Protein AF-A0A2V5MGN2-F1 (afdb_monomer)

Solvent-accessible surface area (backbone atoms only — not comparable to full-atom values): 31873 Å² total; per-residue (Å²): 98,74,68,61,50,48,48,48,50,61,61,43,50,49,44,33,51,53,59,45,50,53,49,52,52,54,45,50,56,48,68,74,45,93,63,54,73,66,61,38,50,53,52,43,50,52,53,53,49,54,52,62,74,62,68,52,66,80,70,45,74,79,79,45,68,85,44,75,68,50,73,69,54,49,58,46,58,75,66,60,55,86,55,77,48,32,61,52,48,42,50,49,52,50,37,51,64,34,68,89,65,50,81,82,78,91,74,68,99,58,75,79,65,79,79,55,71,71,49,73,68,50,50,53,49,29,48,51,54,46,50,56,52,51,52,52,24,52,76,70,74,58,62,56,92,79,49,47,75,47,77,55,96,93,37,84,45,76,31,30,64,55,47,55,48,50,34,50,37,47,43,52,48,50,26,51,65,70,31,78,93,59,89,49,72,46,82,70,87,70,92,39,76,88,45,60,50,20,53,44,82,50,84,76,34,30,33,53,44,94,58,69,49,93,67,86,50,70,69,59,50,51,53,45,51,52,51,50,43,58,51,31,34,54,47,62,33,51,81,76,52,85,82,58,54,64,68,58,50,40,51,46,41,45,36,49,70,63,48,62,51,61,84,86,60,63,30,36,71,65,45,80,68,33,65,63,60,18,47,51,54,9,42,39,36,24,45,52,19,47,52,26,47,52,46,26,53,52,27,49,54,51,26,54,48,22,55,76,69,70,35,62,70,56,23,53,53,26,48,55,50,24,53,54,31,41,52,49,18,54,41,32,24,53,52,8,26,70,49,22,58,76,36,64,65,18,50,54,56,38,31,42,54,29,45,74,72,70,37,46,68,54,27,40,49,51,39,55,52,25,30,72,70,43,80,84,45,64,68,39,56,52,49,41,55,51,45,50,50,67,74,71,51,83,96,68,75,83,78,72,78,69,78,74,78,76,78,78,76,71,87,55,59,92,48,64,72,64,57,55,48,50,54,52,39,52,52,27,52,50,50,31,68,76,37,77,82,42,62,68,40,48,51,54,35,30,52,47,26,47,76,72,75,36,50,69,61,23,46,56,53,35,51,50,47,71,68,39,92,80,54,49,64,66,53,27,51,52,39,22,53,54,25,53,78,68,70,35,56,74,54,24,39,52,27,34,48,55,41,27,71,76,37,74,83,42,28,65,46,24,39,52,34,12,29,50,27,20,68,69,69,35,48,71,61,12,51,53,29,35,50,52,12,42,54,42,26,51,58,44,35,77,75,34,83,83,50,67,54,53,64,68,44,61,79,65,44,71,46,38,56,80,40,56,84,36,71,69,43,48,55,54,58,62,77,71,113

Structure (mmCIF, N/CA/C/O backbone):
data_AF-A0A2V5MGN2-F1
#
_entry.id   AF-A0A2V5MGN2-F1
#
loop_
_atom_site.group_PDB
_atom_site.id
_atom_site.type_symbol
_atom_site.label_atom_id
_atom_site.label_alt_id
_atom_site.label_comp_id
_atom_site.label_asym_id
_atom_site.label_entity_id
_atom_site.label_seq_id
_atom_site.pdbx_PDB_ins_code
_atom_site.Cartn_x
_atom_site.Cartn_y
_atom_site.Cartn_z
_atom_site.occupancy
_atom_site.B_iso_or_equiv
_atom_site.auth_seq_id
_atom_site.auth_comp_id
_atom_site.auth_asym_id
_atom_site.auth_atom_id
_atom_site.pdbx_PDB_model_num
ATOM 1 N N . ARG A 1 1 ? 24.239 -34.736 -33.722 1.00 51.47 1 ARG A N 1
ATOM 2 C CA . ARG A 1 1 ? 23.356 -34.178 -32.663 1.00 51.47 1 ARG A CA 1
ATOM 3 C C . ARG A 1 1 ? 24.060 -34.091 -31.302 1.00 51.47 1 ARG A C 1
ATOM 5 O O . ARG A 1 1 ? 24.385 -32.979 -30.931 1.00 51.47 1 ARG A O 1
ATOM 12 N N . LYS A 1 2 ? 24.409 -35.192 -30.604 1.00 55.47 2 LYS A N 1
ATOM 13 C CA . LYS A 1 2 ? 25.103 -35.124 -29.286 1.00 55.47 2 LYS A CA 1
ATOM 14 C C . LYS A 1 2 ? 26.450 -34.369 -29.292 1.00 55.47 2 LYS A C 1
ATOM 16 O O . LYS A 1 2 ? 26.648 -33.522 -28.436 1.00 55.47 2 LYS A O 1
ATOM 21 N N . ARG A 1 3 ? 27.329 -34.616 -30.275 1.00 58.00 3 ARG A N 1
ATOM 22 C CA . ARG A 1 3 ? 28.635 -33.922 -30.386 1.00 58.00 3 ARG A CA 1
ATOM 23 C C . ARG A 1 3 ? 28.496 -32.413 -30.638 1.00 58.00 3 ARG A C 1
ATOM 25 O O . ARG A 1 3 ? 29.117 -31.623 -29.949 1.00 58.00 3 ARG A O 1
ATOM 32 N N . LEU A 1 4 ? 27.591 -32.027 -31.543 1.00 59.25 4 LEU A N 1
ATOM 33 C CA . LEU A 1 4 ? 27.282 -30.620 -31.829 1.00 59.25 4 LEU A CA 1
ATOM 34 C C . LEU A 1 4 ? 26.713 -29.894 -30.596 1.00 59.25 4 LEU A C 1
ATOM 36 O O . LEU A 1 4 ? 27.075 -28.756 -30.333 1.00 59.25 4 LEU A O 1
ATOM 40 N N . ALA A 1 5 ? 25.859 -30.560 -29.814 1.00 57.38 5 ALA A N 1
ATOM 41 C CA . ALA A 1 5 ? 25.330 -30.000 -28.573 1.00 57.38 5 ALA A CA 1
ATOM 42 C C . ALA A 1 5 ? 26.416 -29.814 -27.498 1.00 57.38 5 ALA A C 1
ATOM 44 O O . ALA A 1 5 ? 26.368 -28.845 -26.748 1.00 57.38 5 ALA A O 1
ATOM 45 N N . GLU A 1 6 ? 27.389 -30.721 -27.410 1.00 65.19 6 GLU A N 1
ATOM 46 C CA . GLU A 1 6 ? 28.505 -30.589 -26.471 1.00 65.19 6 GLU A CA 1
ATOM 47 C C . GLU A 1 6 ? 29.446 -29.442 -26.852 1.00 65.19 6 GLU A C 1
ATOM 49 O O . GLU A 1 6 ? 29.795 -28.638 -25.989 1.00 65.19 6 GLU A O 1
ATOM 54 N N . ASP A 1 7 ? 29.788 -29.311 -28.135 1.00 65.94 7 ASP A N 1
ATOM 55 C CA . ASP A 1 7 ? 30.606 -28.199 -28.624 1.00 65.94 7 ASP A CA 1
ATOM 56 C C . ASP A 1 7 ? 29.902 -26.845 -28.420 1.00 65.94 7 ASP A C 1
ATOM 58 O O . ASP A 1 7 ? 30.501 -25.914 -27.882 1.00 65.94 7 ASP A O 1
ATOM 62 N N . LEU A 1 8 ? 28.613 -26.741 -28.762 1.00 64.19 8 LEU A N 1
ATOM 63 C CA . LEU A 1 8 ? 27.851 -25.497 -28.607 1.00 64.19 8 LEU A CA 1
ATOM 64 C C . LEU A 1 8 ? 27.646 -25.111 -27.135 1.00 64.19 8 LEU A C 1
ATOM 66 O O . LEU A 1 8 ? 27.886 -23.963 -26.770 1.00 64.19 8 LEU A O 1
ATOM 70 N N . ASN A 1 9 ? 27.242 -26.049 -26.273 1.00 62.72 9 ASN A N 1
ATOM 71 C CA . ASN A 1 9 ? 26.990 -25.726 -24.867 1.00 62.72 9 ASN A CA 1
ATOM 72 C C . ASN A 1 9 ? 28.301 -25.514 -24.087 1.00 62.72 9 ASN A C 1
ATOM 74 O O . ASN A 1 9 ? 28.458 -24.487 -23.437 1.00 62.72 9 ASN A O 1
ATOM 78 N N . LYS A 1 10 ? 29.269 -26.439 -24.178 1.00 64.38 10 LYS A N 1
ATOM 79 C CA . LYS A 1 10 ? 30.452 -26.423 -23.294 1.00 64.38 10 LYS A CA 1
ATOM 80 C C . LYS A 1 10 ? 31.632 -25.601 -23.804 1.00 64.38 10 LYS A C 1
ATOM 82 O O . LYS A 1 10 ? 32.460 -25.160 -23.008 1.00 64.38 10 LYS A O 1
ATOM 87 N N . ARG A 1 11 ? 31.796 -25.453 -25.122 1.00 64.81 11 ARG A N 1
ATOM 88 C CA . ARG A 1 11 ? 32.970 -24.755 -25.686 1.00 64.81 11 ARG A CA 1
ATOM 89 C C . ARG A 1 11 ? 32.667 -23.335 -26.121 1.00 64.81 11 ARG A C 1
ATOM 91 O O . ARG A 1 11 ? 33.565 -22.500 -26.060 1.00 64.81 11 ARG A O 1
ATOM 98 N N . VAL A 1 12 ? 31.436 -23.080 -26.551 1.00 66.44 12 VAL A N 1
ATOM 99 C CA . VAL A 1 12 ? 31.010 -21.764 -27.027 1.00 66.44 12 VAL A CA 1
ATOM 100 C C . VAL A 1 12 ? 30.295 -21.013 -25.904 1.00 66.44 12 VAL A C 1
ATOM 102 O O . VAL A 1 12 ? 30.874 -20.071 -25.367 1.00 66.44 12 VAL A O 1
ATOM 105 N N . LEU A 1 13 ? 29.125 -21.486 -25.459 1.00 66.50 13 LEU A N 1
ATOM 106 C CA . LEU A 1 13 ? 28.315 -20.775 -24.458 1.00 66.50 13 LEU A CA 1
ATOM 107 C C . LEU A 1 13 ? 29.003 -20.683 -23.080 1.00 66.50 13 LEU A C 1
ATOM 109 O O . LEU A 1 13 ? 29.107 -19.594 -22.522 1.00 66.50 13 LEU A O 1
ATOM 113 N N . ASP A 1 14 ? 29.566 -21.776 -22.551 1.00 70.38 14 ASP A N 1
ATOM 114 C CA . ASP A 1 14 ? 30.268 -21.745 -21.250 1.00 70.38 14 ASP A CA 1
ATOM 115 C C . ASP A 1 14 ? 31.577 -20.929 -21.282 1.00 70.38 14 ASP A C 1
ATOM 117 O O . ASP A 1 14 ? 32.063 -20.448 -20.251 1.00 70.38 14 ASP A O 1
ATOM 121 N N . ARG A 1 15 ? 32.213 -20.801 -22.454 1.00 75.38 15 ARG A N 1
ATOM 122 C CA . ARG A 1 15 ? 33.408 -19.960 -22.612 1.00 75.38 15 ARG A CA 1
ATOM 123 C C . ARG A 1 15 ? 33.019 -18.488 -22.605 1.00 75.38 15 ARG A C 1
ATOM 125 O O . ARG A 1 15 ? 33.632 -17.724 -21.864 1.00 75.38 15 ARG A O 1
ATOM 132 N N . GLU A 1 16 ? 32.000 -18.122 -23.375 1.00 72.81 16 GLU A N 1
ATOM 133 C CA . GLU A 1 16 ? 31.451 -16.769 -23.378 1.00 72.81 16 GLU A CA 1
ATOM 134 C C . GLU A 1 16 ? 30.976 -16.364 -21.975 1.00 72.81 16 GLU A C 1
ATOM 136 O O . GLU A 1 16 ? 31.358 -15.301 -21.485 1.00 72.81 16 GLU A O 1
ATOM 141 N N . PHE A 1 17 ? 30.239 -17.247 -21.287 1.00 70.00 17 PHE A N 1
ATOM 142 C CA . PHE A 1 17 ? 29.774 -17.029 -19.917 1.00 70.00 17 PHE A CA 1
ATOM 143 C C . PHE A 1 17 ? 30.928 -16.709 -18.960 1.00 70.00 17 PHE A C 1
ATOM 145 O O . PHE A 1 17 ? 30.874 -15.722 -18.230 1.00 70.00 17 PHE A O 1
ATOM 152 N N . ARG A 1 18 ? 32.005 -17.506 -18.978 1.00 78.69 18 ARG A N 1
ATOM 153 C CA . ARG A 1 18 ? 33.160 -17.295 -18.087 1.00 78.69 18 ARG A CA 1
ATOM 154 C C . ARG A 1 18 ? 33.897 -15.991 -18.359 1.00 78.69 18 ARG A C 1
ATOM 156 O O . ARG A 1 18 ? 34.232 -15.288 -17.411 1.00 78.69 18 ARG A O 1
ATOM 163 N N . GLU A 1 19 ? 34.160 -15.668 -19.623 1.00 81.62 19 GLU A N 1
ATOM 164 C CA . GLU A 1 19 ? 34.841 -14.412 -19.962 1.00 81.62 19 GLU A CA 1
ATOM 165 C C . GLU A 1 19 ? 33.963 -13.195 -19.659 1.00 81.62 19 GLU A C 1
ATOM 167 O O . GLU A 1 19 ? 34.474 -12.149 -19.263 1.00 81.62 19 GLU A O 1
ATOM 172 N N . ARG A 1 20 ? 32.638 -13.338 -19.755 1.00 71.06 20 ARG A N 1
ATOM 173 C CA . ARG A 1 20 ? 31.712 -12.282 -19.356 1.00 71.06 20 ARG A CA 1
ATOM 174 C C . ARG A 1 20 ? 31.644 -12.082 -17.847 1.00 71.06 20 ARG A C 1
ATOM 176 O O . ARG A 1 20 ? 31.639 -10.940 -17.415 1.00 71.06 20 ARG A O 1
ATOM 183 N N . ARG A 1 21 ? 31.616 -13.152 -17.045 1.00 77.69 21 ARG A N 1
ATOM 184 C CA . ARG A 1 21 ? 31.635 -13.027 -15.575 1.00 77.69 21 ARG A CA 1
ATOM 185 C C . ARG A 1 21 ? 32.869 -12.265 -15.102 1.00 77.69 21 ARG A C 1
ATOM 187 O O . ARG A 1 21 ? 32.737 -11.367 -14.288 1.00 77.69 21 ARG A O 1
ATOM 194 N N . LYS A 1 22 ? 34.030 -12.525 -15.712 1.00 84.75 22 LYS A N 1
ATOM 195 C CA . LYS A 1 22 ? 35.242 -11.727 -15.464 1.00 84.75 22 LYS A CA 1
ATOM 196 C C . LYS A 1 22 ? 35.052 -10.249 -15.809 1.00 84.75 22 LYS A C 1
ATOM 198 O O . LYS A 1 22 ? 35.476 -9.399 -15.040 1.00 84.75 22 LYS A O 1
ATOM 203 N N . LEU A 1 23 ? 34.416 -9.939 -16.945 1.00 82.06 23 LEU A N 1
ATOM 204 C CA . LEU A 1 23 ? 34.091 -8.556 -17.301 1.00 82.06 23 LEU A CA 1
ATOM 205 C C . LEU A 1 23 ? 33.148 -7.917 -16.270 1.00 82.06 23 LEU A C 1
ATOM 207 O O . LEU A 1 23 ? 33.384 -6.782 -15.884 1.00 82.06 23 LEU A O 1
ATOM 211 N N . GLU A 1 24 ? 32.093 -8.609 -15.837 1.00 76.31 24 GLU A N 1
ATOM 212 C CA . GLU A 1 24 ? 31.163 -8.106 -14.814 1.00 76.31 24 GLU A CA 1
ATOM 213 C C . GLU A 1 24 ? 31.889 -7.792 -13.502 1.00 76.31 24 GLU A C 1
ATOM 215 O O . GLU A 1 24 ? 31.704 -6.702 -12.964 1.00 76.31 24 GLU A O 1
ATOM 220 N N . ASP A 1 25 ? 32.754 -8.701 -13.044 1.00 83.06 25 ASP A N 1
ATOM 221 C CA . ASP A 1 25 ? 33.577 -8.506 -11.849 1.00 83.06 25 ASP A CA 1
ATOM 222 C C . ASP A 1 25 ? 34.507 -7.288 -12.024 1.00 83.06 25 ASP A C 1
ATOM 224 O O . ASP A 1 25 ? 34.527 -6.401 -11.175 1.00 83.06 25 ASP A O 1
ATOM 228 N N . ASP A 1 26 ? 35.181 -7.158 -13.175 1.00 86.75 26 ASP A N 1
ATOM 229 C CA . ASP A 1 26 ? 36.031 -5.997 -13.478 1.00 86.75 26 ASP A CA 1
ATOM 230 C C . ASP A 1 26 ? 35.239 -4.670 -13.491 1.00 86.75 26 ASP A C 1
ATOM 232 O O . ASP A 1 26 ? 35.742 -3.630 -13.062 1.00 86.75 26 ASP A O 1
ATOM 236 N N . LEU A 1 27 ? 34.011 -4.669 -14.027 1.00 81.25 27 LEU A N 1
ATOM 237 C CA . LEU A 1 27 ? 33.149 -3.482 -14.075 1.00 81.25 27 LEU A CA 1
ATOM 238 C C . LEU A 1 27 ? 32.645 -3.101 -12.681 1.00 81.25 27 LEU A C 1
ATOM 240 O O . LEU A 1 27 ? 32.564 -1.912 -12.365 1.00 81.25 27 LEU A O 1
ATOM 244 N N . MET A 1 28 ? 32.328 -4.100 -11.858 1.00 81.62 28 MET A N 1
ATOM 245 C CA . MET A 1 28 ? 31.925 -3.917 -10.470 1.00 81.62 28 MET A CA 1
ATOM 246 C C . MET A 1 28 ? 33.089 -3.375 -9.632 1.00 81.62 28 MET A C 1
ATOM 248 O O . MET A 1 28 ? 32.905 -2.407 -8.896 1.00 81.62 28 MET A O 1
ATOM 252 N N . ASP A 1 29 ? 34.301 -3.898 -9.822 1.00 89.00 29 ASP A N 1
ATOM 253 C CA . ASP A 1 29 ? 35.511 -3.371 -9.189 1.00 89.00 29 ASP A CA 1
ATOM 254 C C . ASP A 1 29 ? 35.722 -1.892 -9.537 1.00 89.00 29 ASP A C 1
ATOM 256 O O . ASP A 1 29 ? 35.998 -1.084 -8.652 1.00 89.00 29 ASP A O 1
ATOM 260 N N . ILE A 1 30 ? 35.526 -1.500 -10.806 1.00 86.44 30 ILE A N 1
ATOM 261 C CA . ILE A 1 30 ? 35.597 -0.090 -11.230 1.00 86.44 30 ILE A CA 1
ATOM 262 C C . ILE A 1 30 ? 34.512 0.752 -10.544 1.00 86.44 30 ILE A C 1
ATOM 264 O O . ILE A 1 30 ? 34.803 1.868 -10.105 1.00 86.44 30 ILE A O 1
ATOM 268 N N . GLU A 1 31 ? 33.284 0.242 -10.426 1.00 84.50 31 GLU A N 1
ATOM 269 C CA . GLU A 1 31 ? 32.167 0.953 -9.789 1.00 84.50 31 GLU A CA 1
ATOM 270 C C . GLU A 1 31 ? 32.480 1.331 -8.336 1.00 84.50 31 GLU A C 1
ATOM 272 O O . GLU A 1 31 ? 32.210 2.460 -7.918 1.00 84.50 31 GLU A O 1
ATOM 277 N N . PHE A 1 32 ? 33.131 0.429 -7.596 1.00 87.31 32 PHE A N 1
ATOM 278 C CA . PHE A 1 32 ? 33.485 0.621 -6.188 1.00 87.31 32 PHE A CA 1
ATOM 279 C C . PHE A 1 32 ? 34.779 1.416 -5.949 1.00 87.31 32 PHE A C 1
ATOM 281 O O . PHE A 1 32 ? 35.144 1.675 -4.801 1.00 87.31 32 PHE A O 1
ATOM 288 N N . THR A 1 33 ? 35.467 1.868 -7.000 1.00 90.38 33 THR A N 1
ATOM 289 C CA . THR A 1 33 ? 36.611 2.783 -6.844 1.00 90.38 33 THR A CA 1
ATOM 290 C C . THR A 1 33 ? 36.172 4.190 -6.415 1.00 90.38 33 THR A C 1
ATOM 292 O O . THR A 1 33 ? 35.051 4.627 -6.681 1.00 90.38 33 THR A O 1
ATOM 295 N N . GLN A 1 34 ? 37.091 4.958 -5.819 1.00 91.81 34 GLN A N 1
ATOM 296 C CA . GLN A 1 34 ? 36.886 6.385 -5.511 1.00 91.81 34 GLN A CA 1
ATOM 297 C C . GLN A 1 34 ? 37.124 7.325 -6.711 1.00 91.81 34 GLN A C 1
ATOM 299 O O . GLN A 1 34 ? 37.348 8.518 -6.534 1.00 91.81 34 GLN A O 1
ATOM 304 N N . LEU A 1 35 ? 37.112 6.796 -7.937 1.00 87.31 35 LEU A N 1
ATOM 305 C CA . LEU A 1 35 ? 37.242 7.600 -9.153 1.00 87.31 35 LEU A CA 1
ATOM 306 C C . LEU A 1 35 ? 35.985 8.458 -9.376 1.00 87.31 35 LEU A C 1
ATOM 308 O O . LEU A 1 35 ? 34.888 8.088 -8.950 1.00 87.31 35 LEU A O 1
ATOM 312 N N . ASP A 1 36 ? 36.129 9.583 -10.074 1.00 91.69 36 ASP A N 1
ATOM 313 C CA . ASP A 1 36 ? 34.974 10.355 -10.532 1.00 91.69 36 ASP A CA 1
ATOM 314 C C . ASP A 1 36 ? 34.164 9.585 -11.595 1.00 91.69 36 ASP A C 1
ATOM 316 O O . ASP A 1 36 ? 34.637 8.617 -12.201 1.00 91.69 36 ASP A O 1
ATOM 320 N N . SER A 1 37 ? 32.919 10.009 -11.821 1.00 73.88 37 SER A N 1
ATOM 321 C CA . SER A 1 37 ? 31.991 9.339 -12.740 1.00 73.88 37 SER A CA 1
ATOM 322 C C . SER A 1 37 ? 32.496 9.278 -14.184 1.00 73.88 37 SER A C 1
ATOM 324 O O . SER A 1 37 ? 32.226 8.298 -14.876 1.00 73.88 37 SER A O 1
ATOM 326 N N . THR A 1 38 ? 33.259 10.275 -14.637 1.00 84.25 38 THR A N 1
ATOM 327 C CA . THR A 1 38 ? 33.750 10.349 -16.021 1.00 84.25 38 THR A CA 1
ATOM 328 C C . THR A 1 38 ? 34.870 9.338 -16.246 1.00 84.25 38 THR A C 1
ATOM 330 O O . THR A 1 38 ? 34.868 8.601 -17.234 1.00 84.25 38 THR A O 1
ATOM 333 N N . GLU A 1 39 ? 35.811 9.248 -15.305 1.00 86.19 39 GLU A N 1
ATOM 334 C CA . GLU A 1 39 ? 36.912 8.288 -15.376 1.00 86.19 39 GLU A CA 1
ATOM 335 C C . GLU A 1 39 ? 36.429 6.846 -15.164 1.00 86.19 39 GLU A C 1
ATOM 337 O O . GLU A 1 39 ? 36.929 5.928 -15.826 1.00 86.19 39 GLU A O 1
ATOM 342 N N . LYS A 1 40 ? 35.414 6.631 -14.312 1.00 78.88 40 LYS A N 1
ATOM 343 C CA . LYS A 1 40 ? 34.724 5.334 -14.207 1.00 78.88 40 LYS A CA 1
ATOM 344 C C . LYS A 1 40 ? 34.158 4.910 -15.555 1.00 78.88 40 LYS A C 1
ATOM 346 O O . LYS A 1 40 ? 34.455 3.808 -16.017 1.00 78.88 40 LYS A O 1
ATOM 351 N N . GLU A 1 41 ? 33.413 5.792 -16.215 1.00 74.31 41 GLU A N 1
ATOM 352 C CA . GLU A 1 41 ? 32.782 5.491 -17.499 1.00 74.31 41 GLU A CA 1
ATOM 353 C C . GLU A 1 41 ? 33.818 5.183 -18.587 1.00 74.31 41 GLU A C 1
ATOM 355 O O . GLU A 1 41 ? 33.699 4.191 -19.311 1.00 74.31 41 GLU A O 1
ATOM 360 N N . ARG A 1 42 ? 34.912 5.953 -18.644 1.00 86.81 42 ARG A N 1
ATOM 361 C CA . ARG A 1 42 ? 36.022 5.698 -19.573 1.00 86.81 42 ARG A CA 1
ATOM 362 C C . ARG A 1 42 ? 36.627 4.305 -19.380 1.00 86.81 42 ARG A C 1
ATOM 364 O O . ARG A 1 42 ? 36.855 3.589 -20.357 1.00 86.81 42 ARG A O 1
ATOM 371 N N . ARG A 1 43 ? 36.893 3.904 -18.133 1.00 86.19 43 ARG A N 1
ATOM 372 C CA . ARG A 1 43 ? 37.489 2.593 -17.819 1.00 86.19 43 ARG A CA 1
ATOM 373 C C . ARG A 1 43 ? 36.536 1.441 -18.093 1.00 86.19 43 ARG A C 1
ATOM 375 O O . ARG A 1 43 ? 36.972 0.425 -18.638 1.00 86.19 43 ARG A O 1
ATOM 382 N N . LYS A 1 44 ? 35.252 1.604 -17.764 1.00 78.25 44 LYS A N 1
ATOM 383 C CA . LYS A 1 44 ? 34.213 0.627 -18.105 1.00 78.25 44 LYS A CA 1
ATOM 384 C C . LYS A 1 44 ? 34.145 0.419 -19.613 1.00 78.25 44 LYS A C 1
ATOM 386 O O . LYS A 1 44 ? 34.239 -0.718 -20.069 1.00 78.25 44 LYS A O 1
ATOM 391 N N . ASN A 1 45 ? 34.101 1.506 -20.383 1.00 75.62 45 ASN A N 1
ATOM 392 C CA . ASN A 1 45 ? 34.081 1.452 -21.844 1.00 75.62 45 ASN A CA 1
ATOM 393 C C . ASN A 1 45 ? 35.306 0.726 -22.409 1.00 75.62 45 ASN A C 1
ATOM 395 O O . ASN A 1 45 ? 35.148 -0.178 -23.226 1.00 75.62 45 ASN A O 1
ATOM 399 N N . ALA A 1 46 ? 36.508 1.017 -21.905 1.00 84.31 46 ALA A N 1
ATOM 400 C CA . ALA A 1 46 ? 37.723 0.317 -22.323 1.00 84.31 46 ALA A CA 1
ATOM 401 C C . ALA A 1 46 ? 37.685 -1.192 -22.005 1.00 84.31 46 ALA A C 1
ATOM 403 O O . ALA A 1 46 ? 38.175 -2.013 -22.786 1.00 84.31 46 ALA A O 1
ATOM 404 N N . ARG A 1 47 ? 37.099 -1.589 -20.865 1.00 84.75 47 ARG A N 1
ATOM 405 C CA . ARG A 1 47 ? 36.969 -3.005 -20.487 1.00 84.75 47 ARG A CA 1
ATOM 406 C C . ARG A 1 47 ? 35.953 -3.737 -21.362 1.00 84.75 47 ARG A C 1
ATOM 408 O O . ARG A 1 47 ? 36.241 -4.838 -21.832 1.00 84.75 47 ARG A O 1
ATOM 415 N N . VAL A 1 48 ? 34.820 -3.093 -21.641 1.00 75.88 48 VAL A N 1
ATOM 416 C CA . VAL A 1 48 ? 33.799 -3.582 -22.577 1.00 75.88 48 VAL A CA 1
ATOM 417 C C . VAL A 1 48 ? 34.377 -3.722 -23.986 1.00 75.88 48 VAL A C 1
ATOM 419 O O . VAL A 1 48 ? 34.170 -4.744 -24.636 1.00 75.88 48 VAL A O 1
ATOM 422 N N . GLU A 1 49 ? 35.146 -2.741 -24.456 1.00 78.62 49 GLU A N 1
ATOM 423 C CA . GLU A 1 49 ? 35.771 -2.767 -25.780 1.00 78.62 49 GLU A CA 1
ATOM 424 C C . GLU A 1 49 ? 36.816 -3.884 -25.899 1.00 78.62 49 GLU A C 1
ATOM 426 O O . GLU A 1 49 ? 36.801 -4.650 -26.862 1.00 78.62 49 GLU A O 1
ATOM 431 N N . LYS A 1 50 ? 37.660 -4.071 -24.876 1.00 82.69 50 LYS A N 1
ATOM 432 C CA . LYS A 1 50 ? 38.600 -5.201 -24.814 1.00 82.69 50 LYS A CA 1
ATOM 433 C C . LYS A 1 50 ? 37.880 -6.551 -24.881 1.00 82.69 50 LYS A C 1
ATOM 435 O O . LYS A 1 50 ? 38.355 -7.460 -25.559 1.00 82.69 50 LYS A O 1
ATOM 440 N N . TYR A 1 51 ? 36.756 -6.689 -24.180 1.00 78.38 51 TYR A N 1
ATOM 441 C CA . TYR A 1 51 ? 35.941 -7.901 -24.224 1.00 78.38 51 TYR A CA 1
ATOM 442 C C . TYR A 1 51 ? 35.343 -8.139 -25.619 1.00 78.38 51 TYR A C 1
ATOM 444 O O . TYR A 1 51 ? 35.476 -9.244 -26.147 1.00 78.38 51 TYR A O 1
ATOM 452 N N . ARG A 1 52 ? 34.766 -7.103 -26.251 1.00 70.75 52 ARG A N 1
ATOM 453 C CA . ARG A 1 52 ? 34.234 -7.166 -27.628 1.00 70.75 52 ARG A CA 1
ATOM 454 C C . ARG A 1 52 ? 35.311 -7.594 -28.629 1.00 70.75 52 ARG A C 1
ATOM 456 O O . ARG A 1 52 ? 35.101 -8.525 -29.403 1.00 70.75 52 ARG A O 1
ATOM 463 N N . ASN A 1 53 ? 36.498 -6.996 -28.542 1.00 77.50 53 ASN A N 1
ATOM 464 C CA . ASN A 1 53 ? 37.637 -7.309 -29.413 1.00 77.50 53 ASN A CA 1
ATOM 465 C C . ASN A 1 53 ? 38.212 -8.718 -29.190 1.00 77.50 53 ASN A C 1
ATOM 467 O O . ASN A 1 53 ? 38.946 -9.226 -30.034 1.00 77.50 53 ASN A O 1
ATOM 471 N N . GLY A 1 54 ? 37.875 -9.374 -28.076 1.00 76.94 54 GLY A N 1
ATOM 472 C CA . GLY A 1 54 ? 38.291 -10.743 -27.783 1.00 76.94 54 GLY A CA 1
ATOM 473 C C . GLY A 1 54 ? 37.588 -11.819 -28.619 1.00 76.94 54 GLY A C 1
ATOM 474 O O . GLY A 1 54 ? 38.002 -12.977 -28.573 1.00 76.94 54 GLY A O 1
ATOM 475 N N . GLY A 1 55 ? 36.538 -11.469 -29.378 1.00 70.62 55 GLY A N 1
ATOM 476 C CA . GLY A 1 55 ? 35.846 -12.399 -30.281 1.00 70.62 55 GLY A CA 1
ATOM 477 C C . GLY A 1 55 ? 35.140 -13.557 -29.567 1.00 70.62 55 GLY A C 1
ATOM 478 O O . GLY A 1 55 ? 34.916 -14.610 -30.161 1.00 70.62 55 GLY A O 1
ATOM 479 N N . TYR A 1 56 ? 34.832 -13.384 -28.278 1.00 69.44 56 TYR A N 1
ATOM 480 C CA . TYR A 1 56 ? 34.157 -14.390 -27.453 1.00 69.44 56 TYR A CA 1
ATOM 481 C C . TYR A 1 56 ? 32.646 -14.442 -27.689 1.00 69.44 56 TYR A C 1
ATOM 483 O O . TYR A 1 56 ? 32.030 -15.449 -27.356 1.00 69.44 56 TYR A O 1
ATOM 491 N N . GLN A 1 57 ? 32.075 -13.370 -28.246 1.00 64.56 57 GLN A N 1
ATOM 492 C CA . GLN A 1 57 ? 30.652 -13.255 -28.546 1.00 64.56 57 GLN A CA 1
ATOM 493 C C . GLN A 1 57 ? 30.286 -14.204 -29.681 1.00 64.56 57 GLN A C 1
ATOM 495 O O . GLN A 1 57 ? 30.937 -14.221 -30.734 1.00 64.56 57 GLN A O 1
ATOM 500 N N . LEU A 1 58 ? 29.249 -15.006 -29.463 1.00 66.94 58 LEU A N 1
ATOM 501 C CA . LEU A 1 58 ? 28.740 -15.867 -30.510 1.00 66.94 58 LEU A CA 1
ATOM 502 C C . LEU A 1 58 ? 27.943 -15.036 -31.515 1.00 66.94 58 LEU A C 1
ATOM 504 O O . LEU A 1 58 ? 28.113 -15.237 -32.719 1.00 66.94 58 LEU A O 1
ATOM 508 N N . TYR A 1 59 ? 27.136 -14.085 -31.041 1.00 62.25 59 TYR A N 1
ATOM 509 C CA . TYR A 1 59 ? 26.416 -13.148 -31.894 1.00 62.25 59 TYR A CA 1
ATOM 510 C C . TYR A 1 59 ? 27.334 -12.112 -32.553 1.00 62.25 59 TYR A C 1
ATOM 512 O O . TYR A 1 59 ? 28.028 -11.333 -31.902 1.00 62.25 59 TYR A O 1
ATOM 520 N N . SER A 1 60 ? 27.260 -12.061 -33.881 1.00 67.25 60 SER A N 1
ATOM 521 C CA . SER A 1 60 ? 27.553 -10.868 -34.667 1.00 67.25 60 SER A CA 1
ATOM 522 C C . SER A 1 60 ? 26.494 -10.742 -35.768 1.00 67.25 60 SER A C 1
ATOM 524 O O . SER A 1 60 ? 26.028 -11.781 -36.257 1.00 67.25 60 SER A O 1
ATOM 526 N N . PRO A 1 61 ? 26.120 -9.517 -36.187 1.00 62.72 61 PRO A N 1
ATOM 527 C CA . PRO A 1 61 ? 25.132 -9.319 -37.249 1.00 62.72 61 PRO A CA 1
ATOM 528 C C . PRO A 1 61 ? 25.439 -10.138 -38.514 1.00 62.72 61 PRO A C 1
ATOM 530 O O . PRO A 1 61 ? 24.563 -10.823 -39.036 1.00 62.72 61 PRO A O 1
ATOM 533 N N . ASP A 1 62 ? 26.707 -10.173 -38.934 1.00 70.25 62 ASP A N 1
ATOM 534 C CA . ASP A 1 62 ? 27.145 -10.909 -40.127 1.00 70.25 62 ASP A CA 1
ATOM 535 C C . ASP A 1 62 ? 26.989 -12.432 -39.989 1.00 70.25 62 ASP A C 1
ATOM 537 O O . ASP A 1 62 ? 26.617 -13.117 -40.941 1.00 70.25 62 ASP A O 1
ATOM 541 N N . ARG A 1 63 ? 27.244 -12.995 -38.797 1.00 68.38 63 ARG A N 1
ATOM 542 C CA . ARG A 1 63 ? 27.203 -14.452 -38.574 1.00 68.38 63 ARG A CA 1
ATOM 543 C C . ARG A 1 63 ? 25.781 -15.010 -38.636 1.00 68.38 63 ARG A C 1
ATOM 545 O O . ARG A 1 63 ? 25.598 -16.170 -38.997 1.00 68.38 63 ARG A O 1
ATOM 552 N N . PHE A 1 64 ? 24.788 -14.196 -38.285 1.00 69.12 64 PHE A N 1
ATOM 553 C CA . PHE A 1 64 ? 23.382 -14.600 -38.213 1.00 69.12 64 PHE A CA 1
ATOM 554 C C . PHE A 1 64 ? 22.521 -14.031 -39.343 1.00 69.12 64 PHE A C 1
ATOM 556 O O . PHE A 1 64 ? 21.323 -14.293 -39.373 1.00 69.12 64 PHE A O 1
ATOM 563 N N . GLN A 1 65 ? 23.115 -13.341 -40.321 1.00 71.12 65 GLN A N 1
ATOM 564 C CA . GLN A 1 65 ? 22.391 -12.700 -41.424 1.00 71.12 65 GLN A CA 1
ATOM 565 C C . GLN A 1 65 ? 21.501 -13.667 -42.235 1.00 71.12 65 GLN A C 1
ATOM 567 O O . GLN A 1 65 ? 20.491 -13.254 -42.797 1.00 71.12 65 GLN A O 1
ATOM 572 N N . GLN A 1 66 ? 21.857 -14.956 -42.294 1.00 77.50 66 GLN A N 1
ATOM 573 C CA . GLN A 1 66 ? 21.097 -15.991 -43.015 1.00 77.50 66 GLN A CA 1
ATOM 574 C C . GLN A 1 66 ? 20.129 -16.790 -42.126 1.00 77.50 66 GLN A C 1
ATOM 576 O O . GLN A 1 66 ? 19.392 -17.643 -42.623 1.00 77.50 66 GLN A O 1
ATOM 581 N N . VAL A 1 67 ? 20.129 -16.551 -40.812 1.00 77.81 67 VAL A N 1
ATOM 582 C CA . VAL A 1 67 ? 19.249 -17.247 -39.871 1.00 77.81 67 VAL A CA 1
ATOM 583 C C . VAL A 1 67 ? 17.890 -16.562 -39.866 1.00 77.81 67 VAL A C 1
ATOM 585 O O . VAL A 1 67 ? 17.787 -15.354 -39.664 1.00 77.81 67 VAL A O 1
ATOM 588 N N . LYS A 1 68 ? 16.820 -17.339 -40.061 1.00 83.31 68 LYS A N 1
ATOM 589 C CA . LYS A 1 68 ? 15.458 -16.829 -39.897 1.00 83.31 68 LYS A CA 1
ATOM 590 C C . LYS A 1 68 ? 15.183 -16.617 -38.410 1.00 83.31 68 LYS A C 1
ATOM 592 O O . LYS A 1 68 ? 14.826 -17.561 -37.707 1.00 83.31 68 LYS A O 1
ATOM 597 N N . VAL A 1 69 ? 15.350 -15.381 -37.964 1.00 86.19 69 VAL A N 1
ATOM 598 C CA . VAL A 1 69 ? 15.084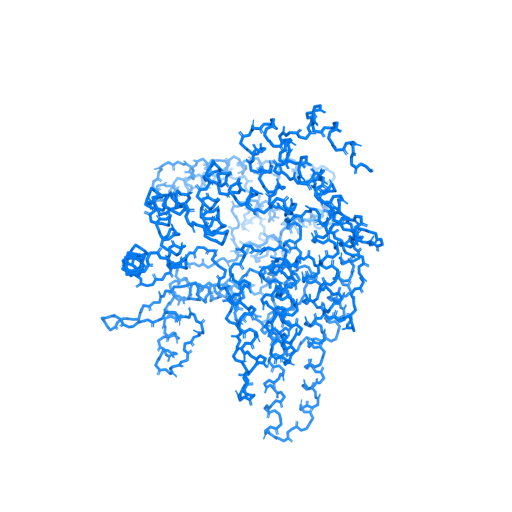 -14.966 -36.586 1.00 86.19 69 VAL A CA 1
ATOM 599 C C . VAL A 1 69 ? 13.625 -14.564 -36.388 1.00 86.19 69 VAL A C 1
ATOM 601 O O . VAL A 1 69 ? 12.958 -14.128 -37.328 1.00 86.19 69 VAL A O 1
ATOM 604 N N . SER A 1 70 ? 13.102 -14.735 -35.173 1.00 87.94 70 SER A N 1
ATOM 605 C CA . SER A 1 70 ? 11.752 -14.263 -34.834 1.00 87.94 70 SER A CA 1
ATOM 606 C C . SER A 1 70 ? 11.710 -12.748 -34.595 1.00 87.94 70 SER A C 1
ATOM 608 O O . SER A 1 70 ? 12.725 -12.123 -34.278 1.00 87.94 70 SER A O 1
ATOM 610 N N . ASP A 1 71 ? 10.516 -12.149 -34.662 1.00 87.94 71 ASP A N 1
ATOM 611 C CA . ASP A 1 71 ? 10.311 -10.728 -34.330 1.00 87.94 71 ASP A CA 1
ATOM 612 C C . ASP A 1 71 ? 10.778 -10.404 -32.904 1.00 87.94 71 ASP A C 1
ATOM 614 O O . ASP A 1 71 ? 11.359 -9.352 -32.642 1.00 87.94 71 ASP A O 1
ATOM 618 N N . ARG A 1 72 ? 10.566 -11.339 -31.968 1.00 86.44 72 ARG A N 1
ATOM 619 C CA . ARG A 1 72 ? 11.019 -11.215 -30.578 1.00 86.44 72 ARG A CA 1
ATOM 620 C C . ARG A 1 72 ? 12.542 -11.127 -30.495 1.00 86.44 72 ARG A C 1
ATOM 622 O O . ARG A 1 72 ? 13.049 -10.273 -29.774 1.00 86.44 72 ARG A O 1
ATOM 629 N N . THR A 1 73 ? 13.251 -12.002 -31.204 1.00 88.19 73 THR A N 1
ATOM 630 C CA . THR A 1 73 ? 14.720 -12.032 -31.225 1.00 88.19 73 THR A CA 1
ATOM 631 C C . THR A 1 73 ? 15.280 -10.804 -31.928 1.00 88.19 73 THR A C 1
ATOM 633 O O . THR A 1 73 ? 16.232 -10.214 -31.437 1.00 88.19 73 THR A O 1
ATOM 636 N N . THR A 1 74 ? 14.628 -10.347 -32.998 1.00 87.88 74 THR A N 1
ATOM 637 C CA . THR A 1 74 ? 14.975 -9.094 -33.687 1.00 87.88 74 THR A CA 1
ATOM 638 C C . THR A 1 74 ? 14.919 -7.901 -32.738 1.00 87.88 74 THR A C 1
ATOM 640 O O . THR A 1 74 ? 15.924 -7.218 -32.557 1.00 87.88 74 THR A O 1
ATOM 643 N N . LYS A 1 75 ? 13.801 -7.723 -32.024 1.00 86.44 75 LYS A N 1
ATOM 644 C CA . LYS A 1 75 ? 13.664 -6.666 -31.009 1.00 86.44 75 LYS A CA 1
ATOM 645 C C . LYS A 1 75 ? 14.683 -6.793 -29.870 1.00 86.44 75 LYS A C 1
ATOM 647 O O . LYS A 1 75 ? 15.104 -5.787 -29.314 1.00 86.44 75 LYS A O 1
ATOM 652 N N . PHE A 1 76 ? 15.081 -8.014 -29.509 1.00 87.50 76 PHE A N 1
ATOM 653 C CA . PHE A 1 76 ? 16.098 -8.231 -28.480 1.00 87.50 76 PHE A CA 1
ATOM 654 C C . PHE A 1 76 ? 17.513 -7.877 -28.975 1.00 87.50 76 PHE A C 1
ATOM 656 O O . PHE A 1 76 ? 18.307 -7.326 -28.222 1.00 87.50 76 PHE A O 1
ATOM 663 N N . MET A 1 77 ? 17.824 -8.120 -30.252 1.00 85.62 77 MET A N 1
ATOM 664 C CA . MET A 1 77 ? 19.081 -7.670 -30.866 1.00 85.62 77 MET A CA 1
ATOM 665 C C . MET A 1 77 ? 19.173 -6.139 -30.926 1.00 85.62 77 MET A C 1
ATOM 667 O O . MET A 1 77 ? 20.239 -5.584 -30.662 1.00 85.62 77 MET A O 1
ATOM 671 N N . GLU A 1 78 ? 18.065 -5.454 -31.230 1.00 85.44 78 GLU A N 1
ATOM 672 C CA . GLU A 1 78 ? 17.983 -3.983 -31.278 1.00 85.44 78 GLU A CA 1
ATOM 673 C C . GLU A 1 78 ? 18.266 -3.313 -29.923 1.00 85.44 78 GLU A C 1
ATOM 675 O O . GLU A 1 78 ? 18.739 -2.179 -29.884 1.00 85.44 78 GLU A O 1
ATOM 680 N N . GLU A 1 79 ? 18.023 -4.014 -28.811 1.00 83.00 79 GLU A N 1
ATOM 681 C CA . GLU A 1 79 ? 18.348 -3.541 -27.457 1.00 83.00 79 GLU A CA 1
ATOM 682 C C . GLU A 1 79 ? 19.859 -3.549 -27.167 1.00 83.00 79 GLU A C 1
ATOM 684 O O . GLU A 1 79 ? 20.286 -2.984 -26.163 1.00 83.00 79 GLU A O 1
ATOM 689 N N . ASN A 1 80 ? 20.672 -4.142 -28.052 1.00 79.81 80 ASN A N 1
ATOM 690 C CA . ASN A 1 80 ? 22.128 -4.238 -27.934 1.00 79.81 80 ASN A CA 1
ATOM 691 C C . ASN A 1 80 ? 22.587 -4.729 -26.539 1.00 79.81 80 ASN A C 1
ATOM 693 O O . ASN A 1 80 ? 23.330 -4.025 -25.843 1.00 79.81 80 ASN A O 1
ATOM 697 N N . PRO A 1 81 ? 22.130 -5.919 -26.098 1.00 78.25 81 PRO A N 1
ATOM 698 C CA . PRO A 1 81 ? 22.344 -6.379 -24.733 1.00 78.25 81 PRO A CA 1
ATOM 699 C C . PRO A 1 81 ? 23.837 -6.528 -24.401 1.00 78.25 81 PRO A C 1
ATOM 701 O O . PRO A 1 81 ? 24.644 -6.999 -25.205 1.00 78.25 81 PRO A O 1
ATOM 704 N N . ALA A 1 82 ? 24.214 -6.137 -23.180 1.00 68.12 82 ALA A N 1
ATOM 705 C CA . ALA A 1 82 ? 25.616 -6.026 -22.764 1.00 68.12 82 ALA A CA 1
ATOM 706 C C . ALA A 1 82 ? 25.995 -6.860 -21.524 1.00 68.12 82 ALA A C 1
ATOM 708 O O . ALA A 1 82 ? 27.188 -6.994 -21.242 1.00 68.12 82 ALA A O 1
ATOM 709 N N . SER A 1 83 ? 25.053 -7.550 -20.865 1.00 68.19 83 SER A N 1
ATOM 710 C CA . SER A 1 83 ? 25.312 -8.445 -19.714 1.00 68.19 83 SER A CA 1
ATOM 711 C C . SER A 1 83 ? 24.679 -9.842 -19.906 1.00 68.19 83 SER A C 1
ATOM 713 O O . SER A 1 83 ? 24.557 -10.311 -21.036 1.00 68.19 83 SER A O 1
ATOM 715 N N . HIS A 1 84 ? 24.284 -10.539 -18.838 1.00 69.69 84 HIS A N 1
ATOM 716 C CA . HIS A 1 84 ? 23.540 -11.808 -18.874 1.00 69.69 84 HIS A CA 1
ATOM 717 C C . HIS A 1 84 ? 22.460 -11.925 -19.978 1.00 69.69 84 HIS A C 1
ATOM 719 O O . HIS A 1 84 ? 22.255 -13.011 -20.524 1.00 69.69 84 HIS A O 1
ATOM 725 N N . THR A 1 85 ? 21.822 -10.820 -20.371 1.00 77.69 85 THR A N 1
ATOM 726 C CA . THR A 1 85 ? 20.856 -10.741 -21.476 1.00 77.69 85 THR A CA 1
ATOM 727 C C . THR A 1 85 ? 21.444 -11.067 -22.856 1.00 77.69 85 THR A C 1
ATOM 729 O O . THR A 1 85 ? 20.763 -11.673 -23.676 1.00 77.69 85 THR A O 1
ATOM 732 N N . LEU A 1 86 ? 22.722 -10.802 -23.129 1.00 76.94 86 LEU A N 1
ATOM 733 C CA . LEU A 1 86 ? 23.336 -11.203 -24.406 1.00 76.94 86 LEU A CA 1
ATOM 734 C C . LEU A 1 86 ? 23.657 -12.699 -24.438 1.00 76.94 86 LEU A C 1
ATOM 736 O O . LEU A 1 86 ? 23.434 -13.321 -25.462 1.00 76.94 86 LEU A O 1
ATOM 740 N N . ILE A 1 87 ? 24.055 -13.320 -23.320 1.00 75.69 87 ILE A N 1
ATOM 741 C CA . ILE A 1 87 ? 24.157 -14.797 -23.264 1.00 75.69 87 ILE A CA 1
ATOM 742 C C . ILE A 1 87 ? 22.792 -15.419 -23.583 1.00 75.69 87 ILE A C 1
ATOM 744 O O . ILE A 1 87 ? 22.684 -16.440 -24.267 1.00 75.69 87 ILE A O 1
ATOM 748 N N . ARG A 1 88 ? 21.724 -14.789 -23.080 1.00 83.62 88 ARG A N 1
ATOM 749 C CA . ARG A 1 88 ? 20.354 -15.199 -23.366 1.00 83.62 88 ARG A CA 1
ATOM 750 C C . ARG A 1 88 ? 20.010 -15.031 -24.848 1.00 83.62 88 ARG A C 1
ATOM 752 O O . ARG A 1 88 ? 19.437 -15.955 -25.423 1.00 83.62 88 ARG A O 1
ATOM 759 N N . LEU A 1 89 ? 20.379 -13.908 -25.460 1.00 85.12 89 LEU A N 1
ATOM 760 C CA . LEU A 1 89 ? 20.216 -13.659 -26.891 1.00 85.12 89 LEU A CA 1
ATOM 761 C C . LEU A 1 89 ? 20.982 -14.687 -27.739 1.00 85.12 89 LEU A C 1
ATOM 763 O O . LEU A 1 89 ? 20.379 -15.333 -28.593 1.00 85.12 89 LEU A O 1
ATOM 767 N N . ASP A 1 90 ? 22.262 -14.915 -27.450 1.00 81.88 90 ASP A N 1
ATOM 768 C CA . ASP A 1 90 ? 23.132 -15.860 -28.162 1.00 81.88 90 ASP A CA 1
ATOM 769 C C . ASP A 1 90 ? 22.569 -17.282 -28.088 1.00 81.88 90 ASP A C 1
ATOM 771 O O . ASP A 1 90 ? 22.563 -18.030 -29.074 1.00 81.88 90 ASP A O 1
ATOM 775 N N . ARG A 1 91 ? 21.992 -17.644 -26.935 1.00 83.69 91 ARG A N 1
ATOM 776 C CA . ARG A 1 91 ? 21.274 -18.907 -26.787 1.00 83.69 91 ARG A CA 1
ATOM 777 C C . ARG A 1 91 ? 20.044 -18.990 -27.693 1.00 83.69 91 ARG A C 1
ATOM 779 O O . ARG A 1 91 ? 19.856 -20.016 -28.345 1.00 83.69 91 ARG A O 1
ATOM 786 N N . ILE A 1 92 ? 19.207 -17.956 -27.726 1.00 87.38 92 ILE A N 1
ATOM 787 C CA . ILE A 1 92 ? 17.990 -17.933 -28.553 1.00 87.38 92 ILE A CA 1
ATOM 788 C C . ILE A 1 92 ? 18.352 -18.003 -30.039 1.00 87.38 92 ILE A C 1
ATOM 790 O O . ILE A 1 92 ? 17.748 -18.774 -30.782 1.00 87.38 92 ILE A O 1
ATOM 794 N N . LEU A 1 93 ? 19.387 -17.280 -30.461 1.00 86.06 93 LEU A N 1
ATOM 795 C CA . LEU A 1 93 ? 19.880 -17.302 -31.835 1.00 86.06 93 LEU A CA 1
ATOM 796 C C . LEU A 1 93 ? 20.352 -18.695 -32.264 1.00 86.06 93 LEU A C 1
ATOM 798 O O . LEU A 1 93 ? 20.063 -19.128 -33.378 1.00 86.06 93 LEU A O 1
ATOM 802 N N . LEU A 1 94 ? 21.017 -19.447 -31.381 1.00 81.94 94 LEU A N 1
ATOM 803 C CA . LEU A 1 94 ? 21.338 -20.853 -31.643 1.00 81.94 94 LEU A CA 1
ATOM 804 C C . LEU A 1 94 ? 20.087 -21.734 -31.757 1.00 81.94 94 LEU A C 1
ATOM 806 O O . LEU A 1 94 ? 20.058 -22.653 -32.576 1.00 81.94 94 LEU A O 1
ATOM 810 N N . GLU A 1 95 ? 19.068 -21.489 -30.932 1.00 85.12 95 GLU A N 1
ATOM 811 C CA . GLU A 1 95 ? 17.814 -22.253 -30.964 1.00 85.12 95 GLU A CA 1
ATOM 812 C C . GLU A 1 95 ? 17.041 -22.013 -32.264 1.00 85.12 95 GLU A C 1
ATOM 814 O O . GLU A 1 95 ? 16.461 -22.952 -32.813 1.00 85.12 95 GLU A O 1
ATOM 819 N N . GLU A 1 96 ? 17.080 -20.782 -32.773 1.00 87.88 96 GLU A N 1
ATOM 820 C CA . GLU A 1 96 ? 16.475 -20.385 -34.046 1.00 87.88 96 GLU A CA 1
ATOM 821 C C . GLU A 1 96 ? 17.300 -20.842 -35.260 1.00 87.88 96 GLU A C 1
ATOM 823 O O . GLU A 1 96 ? 16.722 -21.259 -36.262 1.00 87.88 96 GLU A O 1
ATOM 828 N N . ALA A 1 97 ? 18.634 -20.858 -35.166 1.00 83.62 97 ALA A N 1
ATOM 829 C CA . ALA A 1 97 ? 19.520 -21.358 -36.222 1.00 83.62 97 ALA A CA 1
ATOM 830 C C . ALA A 1 97 ? 19.468 -22.887 -36.388 1.00 83.62 97 ALA A C 1
ATOM 832 O O . ALA A 1 97 ? 19.677 -23.404 -37.485 1.00 83.62 97 ALA A O 1
ATOM 833 N N . TYR A 1 98 ? 19.184 -23.622 -35.308 1.00 79.56 98 TYR A N 1
ATOM 834 C CA . TYR A 1 98 ? 19.190 -25.087 -35.286 1.00 79.56 98 TYR A CA 1
ATOM 835 C C . TYR A 1 98 ? 17.888 -25.670 -34.701 1.00 79.56 98 TYR A C 1
ATOM 837 O O . TYR A 1 98 ? 17.927 -26.427 -33.717 1.00 79.56 98 TYR A O 1
ATOM 845 N N . PRO A 1 99 ? 16.718 -25.369 -35.300 1.00 81.50 99 PRO A N 1
ATOM 846 C CA . PRO A 1 99 ? 15.426 -25.743 -34.740 1.00 81.50 99 PRO A CA 1
ATOM 847 C C . PRO A 1 99 ? 15.290 -27.267 -34.633 1.00 81.50 99 PRO A C 1
ATOM 849 O O . PRO A 1 99 ? 15.560 -28.013 -35.573 1.00 81.50 99 PRO A O 1
ATOM 852 N N . GLY A 1 100 ? 14.900 -27.753 -33.450 1.00 77.88 100 GLY A N 1
ATOM 853 C CA . GLY A 1 100 ? 14.735 -29.186 -33.168 1.00 77.88 100 GLY A CA 1
ATOM 854 C C . GLY A 1 100 ? 16.042 -29.985 -33.040 1.00 77.88 100 GLY A C 1
ATOM 855 O O . GLY A 1 100 ? 16.000 -31.184 -32.756 1.00 77.88 100 GLY A O 1
ATOM 856 N N . LEU A 1 101 ? 17.207 -29.352 -33.224 1.00 75.56 101 LEU A N 1
ATOM 857 C CA . LEU A 1 101 ? 18.519 -29.981 -33.029 1.00 75.56 101 LEU A CA 1
ATOM 858 C C . LEU A 1 101 ? 19.122 -29.678 -31.654 1.00 75.56 101 LEU A C 1
ATOM 860 O O . LEU A 1 101 ? 19.947 -30.463 -31.179 1.00 75.56 101 LEU A O 1
ATOM 864 N N . ILE A 1 102 ? 18.690 -28.588 -31.016 1.00 68.81 102 ILE A N 1
ATOM 865 C CA . ILE A 1 102 ? 19.018 -28.238 -29.633 1.00 68.81 102 ILE A CA 1
ATOM 866 C C . ILE A 1 102 ? 17.741 -27.969 -28.825 1.00 68.81 102 ILE A C 1
ATOM 868 O O . ILE A 1 102 ? 16.717 -27.561 -29.371 1.00 68.81 102 ILE A O 1
ATOM 872 N N . ALA A 1 103 ? 17.787 -28.246 -27.519 1.00 73.94 103 ALA A N 1
ATOM 873 C CA . ALA A 1 103 ? 16.651 -28.029 -26.625 1.00 73.94 103 ALA A CA 1
ATOM 874 C C . ALA A 1 103 ? 16.375 -26.532 -26.431 1.00 73.94 103 ALA A C 1
ATOM 876 O O . ALA A 1 103 ? 17.318 -25.751 -26.298 1.00 73.94 103 ALA A O 1
ATOM 877 N N . ARG A 1 104 ? 15.098 -26.145 -26.351 1.00 79.56 104 ARG A N 1
ATOM 878 C CA . ARG A 1 104 ? 14.726 -24.777 -25.974 1.00 79.56 104 ARG A CA 1
ATOM 879 C C . ARG A 1 104 ? 15.031 -24.525 -24.505 1.00 79.56 104 ARG A C 1
ATOM 881 O O . ARG A 1 104 ? 14.765 -25.373 -23.655 1.00 79.56 104 ARG A O 1
ATOM 888 N N . SER A 1 105 ? 15.590 -23.364 -24.217 1.00 79.44 105 SER A N 1
ATOM 889 C CA . SER A 1 105 ? 15.937 -22.940 -22.866 1.00 79.44 105 SER A CA 1
ATOM 890 C C . SER A 1 105 ? 14.755 -22.234 -22.193 1.00 79.44 105 SER A C 1
ATOM 892 O O . SER A 1 105 ? 14.111 -21.368 -22.784 1.00 79.44 105 SER A O 1
ATOM 894 N N . LEU A 1 106 ? 14.486 -22.600 -20.935 1.00 73.06 106 LEU A N 1
ATOM 895 C CA . LEU A 1 106 ? 13.273 -22.213 -20.197 1.00 73.06 106 LEU A CA 1
ATOM 896 C C . LEU A 1 106 ? 13.171 -20.713 -19.850 1.00 73.06 106 LEU A C 1
ATOM 898 O O . LEU A 1 106 ? 12.099 -20.269 -19.461 1.00 73.06 106 LEU A O 1
ATOM 902 N N . GLY A 1 107 ? 14.239 -19.929 -20.036 1.00 73.19 107 GLY A N 1
ATOM 903 C CA . GLY A 1 107 ? 14.282 -18.524 -19.615 1.00 73.19 107 GLY A CA 1
ATOM 904 C C . GLY A 1 107 ? 14.561 -18.353 -18.125 1.00 73.19 107 GLY A C 1
ATOM 905 O O . GLY A 1 107 ? 14.704 -19.331 -17.390 1.00 73.19 107 GLY A O 1
ATOM 906 N N . GLY A 1 108 ? 14.714 -17.096 -17.706 1.00 72.00 108 GLY A N 1
ATOM 907 C CA . GLY A 1 108 ? 14.827 -16.712 -16.299 1.00 72.00 108 GLY A CA 1
ATOM 908 C C . GLY A 1 108 ? 13.468 -16.396 -15.670 1.00 72.00 108 GLY A C 1
ATOM 909 O O . GLY A 1 108 ? 12.431 -16.465 -16.323 1.00 72.00 108 GLY A O 1
ATOM 910 N N . VAL A 1 109 ? 13.486 -16.015 -14.388 1.00 71.94 109 VAL A N 1
ATOM 911 C CA . VAL A 1 109 ? 12.291 -15.521 -13.672 1.00 71.94 109 VAL A CA 1
ATOM 912 C C . VAL A 1 109 ? 11.802 -14.189 -14.258 1.00 71.94 109 VAL A C 1
ATOM 914 O O . VAL A 1 109 ? 10.603 -13.922 -14.262 1.00 71.94 109 VAL A O 1
ATOM 917 N N . TYR A 1 110 ? 12.722 -13.372 -14.779 1.00 73.31 110 TYR A N 1
ATOM 918 C CA . TYR A 1 110 ? 12.422 -12.102 -15.436 1.00 73.31 110 TYR A CA 1
ATOM 919 C C . TYR A 1 110 ? 12.408 -12.246 -16.966 1.00 73.31 110 TYR A C 1
ATOM 921 O O . TYR A 1 110 ? 13.105 -13.115 -17.499 1.00 73.31 110 TYR A O 1
ATOM 929 N N . PRO A 1 111 ? 11.639 -11.400 -17.681 1.00 79.19 111 PRO A N 1
ATOM 930 C CA . PRO A 1 111 ? 11.660 -11.362 -19.139 1.00 79.19 111 PRO A CA 1
ATOM 931 C C . PRO A 1 111 ? 13.070 -11.123 -19.691 1.00 79.19 111 PRO A C 1
ATOM 933 O O . PRO A 1 111 ? 13.827 -10.333 -19.140 1.00 79.19 111 PRO A O 1
ATOM 936 N N . ASP A 1 112 ? 13.389 -11.767 -20.818 1.00 81.88 112 ASP A N 1
ATOM 937 C CA . ASP A 1 112 ? 14.711 -11.648 -21.458 1.00 81.88 112 ASP A CA 1
ATOM 938 C C . ASP A 1 112 ? 15.042 -10.206 -21.894 1.00 81.88 112 ASP A C 1
ATOM 940 O O . ASP A 1 112 ? 16.205 -9.818 -21.895 1.00 81.88 112 ASP A O 1
ATOM 944 N N . ARG A 1 113 ? 14.017 -9.432 -22.273 1.00 85.44 113 ARG A N 1
ATOM 945 C CA . ARG A 1 113 ? 14.133 -8.053 -22.763 1.00 85.44 113 ARG A CA 1
ATOM 946 C C . ARG A 1 113 ? 13.974 -7.063 -21.618 1.00 85.44 113 ARG A C 1
ATOM 948 O O . ARG A 1 113 ? 12.947 -7.081 -20.930 1.00 85.44 113 ARG A O 1
ATOM 955 N N . GLU A 1 114 ? 14.955 -6.185 -21.453 1.00 82.38 114 GLU A N 1
ATOM 956 C CA . GLU A 1 114 ? 14.992 -5.213 -20.361 1.00 82.38 114 GLU A CA 1
ATOM 957 C C . GLU A 1 114 ? 13.899 -4.142 -20.519 1.00 82.38 114 GLU A C 1
ATOM 959 O O . GLU A 1 114 ? 13.431 -3.839 -21.619 1.00 82.38 114 GLU A O 1
ATOM 964 N N . ILE A 1 115 ? 13.462 -3.569 -19.396 1.00 86.62 115 ILE A N 1
ATOM 965 C CA . ILE A 1 115 ? 12.540 -2.430 -19.399 1.00 86.62 115 ILE A CA 1
ATOM 966 C C . ILE A 1 115 ? 13.357 -1.170 -19.683 1.00 86.62 115 ILE A C 1
ATOM 968 O O . ILE A 1 115 ? 14.309 -0.864 -18.969 1.00 86.62 115 ILE A O 1
ATOM 972 N N . LYS A 1 116 ? 12.946 -0.386 -20.680 1.00 88.94 116 LYS A N 1
ATOM 973 C CA . LYS A 1 116 ? 13.485 0.956 -20.920 1.00 88.94 116 LYS A CA 1
ATOM 974 C C . LYS A 1 116 ? 13.118 1.866 -19.750 1.00 88.94 116 LYS A C 1
ATOM 976 O O . LYS A 1 116 ? 11.938 2.149 -19.533 1.00 88.94 116 LYS A O 1
ATOM 981 N N . THR A 1 117 ? 14.115 2.324 -19.007 1.00 89.94 117 THR A N 1
ATOM 982 C CA . THR A 1 117 ? 13.939 3.240 -17.877 1.00 89.94 117 THR A CA 1
ATOM 983 C C . THR A 1 117 ? 13.845 4.697 -18.346 1.00 89.94 117 THR A C 1
ATOM 985 O O . THR A 1 117 ? 14.122 5.025 -19.504 1.00 89.94 117 THR A O 1
ATOM 988 N N . ALA A 1 118 ? 13.389 5.582 -17.457 1.00 89.75 118 ALA A N 1
ATOM 989 C CA . ALA A 1 118 ? 13.348 7.014 -17.736 1.00 89.75 118 ALA A CA 1
ATOM 990 C C . ALA A 1 118 ? 14.767 7.611 -17.756 1.00 89.75 118 ALA A C 1
ATOM 992 O O . ALA A 1 118 ? 15.624 7.221 -16.963 1.00 89.75 118 ALA A O 1
ATOM 993 N N . THR A 1 119 ? 15.007 8.568 -18.650 1.00 85.88 119 THR A N 1
ATOM 994 C CA . THR A 1 119 ? 16.264 9.319 -18.752 1.00 85.88 119 THR A CA 1
ATOM 995 C C . THR A 1 119 ? 16.248 10.558 -17.845 1.00 85.88 119 THR A C 1
ATOM 997 O O . THR A 1 119 ? 15.177 10.996 -17.412 1.00 85.88 119 THR A O 1
ATOM 1000 N N . PRO A 1 120 ? 17.410 11.189 -17.584 1.00 86.50 120 PRO A N 1
ATOM 1001 C CA . PRO A 1 120 ? 17.455 12.494 -16.923 1.00 86.50 120 PRO A CA 1
ATOM 1002 C C . PRO A 1 120 ? 16.579 13.553 -17.614 1.00 86.50 120 PRO A C 1
ATOM 1004 O O . PRO A 1 120 ? 15.862 14.286 -16.934 1.00 86.50 120 PRO A O 1
ATOM 1007 N N . ASP A 1 121 ? 16.554 13.573 -18.949 1.00 86.38 121 ASP A N 1
ATOM 1008 C CA . ASP A 1 121 ? 15.698 14.478 -19.729 1.00 86.38 121 ASP A CA 1
ATOM 1009 C C . ASP A 1 121 ? 14.205 14.198 -19.506 1.00 86.38 121 ASP A C 1
ATOM 1011 O O . ASP A 1 121 ? 13.408 15.127 -19.370 1.00 86.38 121 ASP A O 1
ATOM 1015 N N . ASP A 1 122 ? 13.806 12.921 -19.412 1.00 90.31 122 ASP A N 1
ATOM 1016 C CA . ASP A 1 122 ? 12.427 12.569 -19.067 1.00 90.31 122 ASP A CA 1
ATOM 1017 C C . ASP A 1 122 ? 12.061 13.087 -17.671 1.00 90.31 122 ASP A C 1
ATOM 1019 O O . ASP A 1 122 ? 10.955 13.591 -17.481 1.00 90.31 122 ASP A O 1
ATOM 1023 N N . SER A 1 123 ? 12.984 12.988 -16.707 1.00 84.81 123 SER A N 1
ATOM 1024 C CA . SER A 1 123 ? 12.789 13.504 -15.349 1.00 84.81 123 SER A CA 1
ATOM 1025 C C . SER A 1 123 ? 12.631 15.016 -15.332 1.00 84.81 123 SER A C 1
ATOM 1027 O O . SER A 1 123 ? 11.731 15.524 -14.663 1.00 84.81 123 SER A O 1
ATOM 1029 N N . GLN A 1 124 ? 13.464 15.739 -16.083 1.00 83.06 124 GLN A N 1
ATOM 1030 C CA . GLN A 1 124 ? 13.328 17.186 -16.221 1.00 83.06 124 GLN A CA 1
ATOM 1031 C C . GLN A 1 124 ? 11.982 17.543 -16.852 1.00 83.06 124 GLN A C 1
ATOM 1033 O O . GLN A 1 124 ? 11.289 18.419 -16.340 1.00 83.06 124 GLN A O 1
ATOM 1038 N N . ARG A 1 125 ? 11.559 16.841 -17.907 1.00 89.88 125 ARG A N 1
ATOM 1039 C CA . ARG A 1 125 ? 10.257 17.080 -18.543 1.00 89.88 125 ARG A CA 1
ATOM 1040 C C . ARG A 1 125 ? 9.085 16.815 -17.593 1.00 89.88 125 ARG A C 1
ATOM 1042 O O . ARG A 1 125 ? 8.213 17.667 -17.491 1.00 89.88 125 ARG A O 1
ATOM 1049 N N . CYS A 1 126 ? 9.085 15.695 -16.864 1.00 88.19 126 CYS A N 1
ATOM 1050 C CA . CYS A 1 126 ? 8.034 15.374 -15.885 1.00 88.19 126 CYS A CA 1
ATOM 1051 C C . CYS A 1 126 ? 7.952 16.426 -14.770 1.00 88.19 126 CYS A C 1
ATOM 1053 O O . CYS A 1 126 ? 6.864 16.778 -14.322 1.00 88.19 126 CYS A O 1
ATOM 1055 N N . PHE A 1 127 ? 9.102 16.945 -14.330 1.00 86.88 127 PHE A N 1
ATOM 1056 C CA . PHE A 1 127 ? 9.157 18.022 -13.347 1.00 86.88 127 PHE A CA 1
ATOM 1057 C C . PHE A 1 127 ? 8.510 19.311 -13.876 1.00 86.88 127 PHE A C 1
ATOM 1059 O O . PHE A 1 127 ? 7.668 19.890 -13.192 1.00 86.88 127 PHE A O 1
ATOM 1066 N N . HIS A 1 128 ? 8.848 19.732 -15.100 1.00 85.94 128 HIS A N 1
ATOM 1067 C CA . HIS A 1 128 ? 8.245 20.916 -15.725 1.00 85.94 128 HIS A CA 1
ATOM 1068 C C . HIS A 1 128 ? 6.737 20.742 -15.950 1.00 85.94 128 HIS A C 1
ATOM 1070 O O . HIS A 1 128 ? 5.969 21.633 -15.599 1.00 85.94 128 HIS A O 1
ATOM 1076 N N . GLU A 1 129 ? 6.305 19.580 -16.449 1.00 91.06 129 GLU A N 1
ATOM 1077 C CA . GLU A 1 129 ? 4.885 19.260 -16.656 1.00 91.06 129 GLU A CA 1
ATOM 1078 C C . GLU A 1 129 ? 4.084 19.364 -15.350 1.00 91.06 129 GLU A C 1
ATOM 1080 O O . GLU A 1 129 ? 3.015 19.976 -15.311 1.00 91.06 129 GLU A O 1
ATOM 1085 N N . TYR A 1 130 ? 4.626 18.826 -14.253 1.00 89.88 130 TYR A N 1
ATOM 1086 C CA . TYR A 1 130 ? 4.002 18.956 -12.941 1.00 89.88 130 TYR A CA 1
ATOM 1087 C C . TYR A 1 130 ? 3.944 20.414 -12.460 1.00 89.88 130 TYR A C 1
ATOM 1089 O O . TYR A 1 130 ? 2.916 20.832 -11.931 1.00 89.88 130 TYR A O 1
ATOM 1097 N N . LEU A 1 131 ? 5.012 21.203 -12.641 1.00 86.56 131 LEU A N 1
ATOM 1098 C CA . LEU A 1 131 ? 5.028 22.616 -12.243 1.00 86.56 131 LEU A CA 1
ATOM 1099 C C . LEU A 1 131 ? 3.964 23.441 -12.976 1.00 86.56 131 LEU A C 1
ATOM 1101 O O . LEU A 1 131 ? 3.268 24.233 -12.338 1.00 86.56 131 LEU A O 1
ATOM 1105 N N . GLU A 1 132 ? 3.820 23.249 -14.287 1.00 89.75 132 GLU A N 1
ATOM 1106 C CA . GLU A 1 132 ? 2.813 23.942 -15.098 1.00 89.75 132 GLU A CA 1
ATOM 1107 C C . GLU A 1 132 ? 1.387 23.587 -14.649 1.00 89.75 132 GLU A C 1
ATOM 1109 O O . GLU A 1 132 ? 0.544 24.471 -14.457 1.00 89.75 132 GLU A O 1
ATOM 1114 N N . ASP A 1 133 ? 1.118 22.298 -14.415 1.00 91.31 133 ASP A N 1
ATOM 1115 C CA . ASP A 1 133 ? -0.169 21.837 -13.892 1.00 91.31 133 ASP A CA 1
ATOM 1116 C C . ASP A 1 133 ? -0.457 22.391 -12.487 1.00 91.31 133 ASP A C 1
ATOM 1118 O O . ASP A 1 133 ? -1.545 22.921 -12.234 1.00 91.31 133 ASP A O 1
ATOM 1122 N N . ALA A 1 134 ? 0.522 22.322 -11.584 1.00 87.81 134 ALA A N 1
ATOM 1123 C CA . ALA A 1 134 ? 0.414 22.822 -10.219 1.00 87.81 134 ALA A CA 1
ATOM 1124 C C . ALA A 1 134 ? 0.165 24.338 -10.185 1.00 87.81 134 ALA A C 1
ATOM 1126 O O . ALA A 1 134 ? -0.684 24.809 -9.427 1.00 87.81 134 ALA A O 1
ATOM 1127 N N . GLN A 1 135 ? 0.837 25.110 -11.046 1.00 87.62 135 GLN A N 1
ATOM 1128 C CA . GLN A 1 135 ? 0.620 26.551 -11.181 1.00 87.62 135 GLN A CA 1
ATOM 1129 C C . GLN A 1 135 ? -0.804 26.871 -11.635 1.00 87.62 135 GLN A C 1
ATOM 1131 O O . GLN A 1 135 ? -1.468 27.735 -11.056 1.00 87.62 135 GLN A O 1
ATOM 1136 N N . ARG A 1 136 ? -1.296 26.158 -12.653 1.00 92.19 136 ARG A N 1
ATOM 1137 C CA . ARG A 1 136 ? -2.672 26.302 -13.137 1.00 92.19 136 ARG A CA 1
ATOM 1138 C C . ARG A 1 136 ? -3.675 25.978 -12.030 1.00 92.19 136 ARG A C 1
ATOM 1140 O O . ARG A 1 136 ? -4.606 26.748 -11.801 1.00 92.19 136 ARG A O 1
ATOM 1147 N N . ARG A 1 137 ? -3.482 24.870 -11.309 1.00 91.50 137 ARG A N 1
ATOM 1148 C CA . ARG A 1 137 ? -4.365 24.478 -10.200 1.00 91.50 137 ARG A CA 1
ATOM 1149 C C . ARG A 1 137 ? -4.305 25.458 -9.033 1.00 91.50 137 ARG A C 1
ATOM 1151 O O . ARG A 1 137 ? -5.349 25.739 -8.452 1.00 91.50 137 ARG A O 1
ATOM 1158 N N . LEU A 1 138 ? -3.149 26.054 -8.739 1.00 87.62 138 LEU A N 1
ATOM 1159 C CA . LEU A 1 138 ? -3.036 27.132 -7.754 1.00 87.62 138 LEU A CA 1
ATOM 1160 C C . LEU A 1 138 ? -3.904 28.339 -8.145 1.00 87.62 138 LEU A C 1
ATOM 1162 O O . LEU A 1 138 ? -4.686 28.818 -7.324 1.00 87.62 138 LEU A O 1
ATOM 1166 N N . GLN A 1 139 ? -3.827 28.793 -9.401 1.00 89.69 139 GLN A N 1
ATOM 1167 C CA . GLN A 1 139 ? -4.639 29.914 -9.903 1.00 89.69 139 GLN A CA 1
ATOM 1168 C C . GLN A 1 139 ? -6.144 29.621 -9.839 1.00 89.69 139 GLN A C 1
ATOM 1170 O O . GLN A 1 139 ? -6.938 30.505 -9.516 1.00 89.69 139 GLN A O 1
ATOM 1175 N N . LEU A 1 140 ? -6.535 28.371 -10.095 1.00 93.00 140 LEU A N 1
ATOM 1176 C CA . LEU A 1 140 ? -7.925 27.916 -10.041 1.00 93.00 140 LEU A CA 1
ATOM 1177 C C . LEU A 1 140 ? -8.409 27.556 -8.624 1.00 93.00 140 LEU A C 1
ATOM 1179 O O . LEU A 1 140 ? -9.569 27.183 -8.469 1.00 93.00 140 LEU A O 1
ATOM 1183 N N . LYS A 1 141 ? -7.555 27.664 -7.593 1.00 88.50 141 LYS A N 1
ATOM 1184 C CA . LYS A 1 141 ? -7.827 27.198 -6.216 1.00 88.50 141 LYS A CA 1
ATOM 1185 C C . LYS A 1 141 ? -8.211 25.709 -6.150 1.00 88.50 141 LYS A C 1
ATOM 1187 O O . LYS A 1 141 ? -9.082 25.308 -5.385 1.00 88.50 141 LYS A O 1
ATOM 1192 N N . GLN A 1 142 ? -7.541 24.900 -6.963 1.00 89.38 142 GLN A N 1
ATOM 1193 C CA . GLN A 1 142 ? -7.739 23.458 -7.144 1.00 89.38 142 GLN A CA 1
ATOM 1194 C C . GLN A 1 142 ? -6.489 22.654 -6.750 1.00 89.38 142 GLN A C 1
ATOM 1196 O O . GLN A 1 142 ? -6.205 21.596 -7.321 1.00 89.38 142 GLN A O 1
ATOM 1201 N N . LEU A 1 143 ? -5.698 23.163 -5.800 1.00 83.75 143 LEU A N 1
ATOM 1202 C CA . LEU A 1 143 ? -4.613 22.372 -5.226 1.00 83.75 143 LEU A CA 1
ATOM 1203 C C . LEU A 1 143 ? -5.172 21.123 -4.545 1.00 83.75 143 LEU A C 1
ATOM 1205 O O . LEU A 1 143 ? -6.257 21.138 -3.958 1.00 83.75 143 LEU A O 1
ATOM 1209 N N . ARG A 1 144 ? -4.417 20.033 -4.641 1.00 79.56 144 ARG A N 1
ATOM 1210 C CA . ARG A 1 144 ? -4.767 18.771 -3.995 1.00 79.56 144 ARG A CA 1
ATOM 1211 C C . ARG A 1 144 ? -4.604 18.924 -2.479 1.00 79.56 144 ARG A C 1
ATOM 1213 O O . ARG A 1 144 ? -3.738 19.677 -2.027 1.00 79.56 144 ARG A O 1
ATOM 1220 N N . PRO A 1 145 ? -5.387 18.197 -1.666 1.00 74.25 145 PRO A N 1
ATOM 1221 C CA . PRO A 1 145 ? -5.165 18.160 -0.226 1.00 74.25 145 PRO A CA 1
ATOM 1222 C C . PRO A 1 145 ? -3.712 17.785 0.106 1.00 74.25 145 PRO A C 1
ATOM 1224 O O . PRO A 1 145 ? -3.201 16.781 -0.387 1.00 74.25 145 PRO A O 1
ATOM 1227 N N . GLY A 1 146 ? -3.047 18.599 0.930 1.00 72.06 146 GLY A N 1
ATOM 1228 C CA . GLY A 1 146 ? -1.652 18.384 1.336 1.00 72.06 146 GLY A CA 1
ATOM 1229 C C . GLY A 1 146 ? -0.593 18.763 0.292 1.00 72.06 146 GLY A C 1
ATOM 1230 O O . GLY A 1 146 ? 0.589 18.515 0.514 1.00 72.06 146 GLY A O 1
ATOM 1231 N N . GLU A 1 147 ? -0.986 19.351 -0.837 1.00 77.12 147 GLU A N 1
ATOM 1232 C CA . GLU A 1 147 ? -0.059 19.860 -1.845 1.00 77.12 147 GLU A CA 1
ATOM 1233 C C . GLU A 1 147 ? 0.429 21.270 -1.487 1.00 77.12 147 GLU A C 1
ATOM 1235 O O . GLU A 1 147 ? -0.377 22.173 -1.258 1.00 77.12 147 GLU A O 1
ATOM 1240 N N . ASP A 1 148 ? 1.750 21.464 -1.447 1.00 78.94 148 ASP A N 1
ATOM 1241 C CA . ASP A 1 148 ? 2.372 22.747 -1.108 1.00 78.94 148 ASP A CA 1
ATOM 1242 C C . ASP A 1 148 ? 3.000 23.381 -2.356 1.00 78.94 148 ASP A C 1
ATOM 1244 O O . ASP A 1 148 ? 4.070 22.970 -2.817 1.00 78.94 148 ASP A O 1
ATOM 1248 N N . VAL A 1 149 ? 2.300 24.376 -2.910 1.00 81.62 149 VAL A N 1
ATOM 1249 C CA . VAL A 1 149 ? 2.705 25.140 -4.098 1.00 81.62 149 VAL A CA 1
ATOM 1250 C C . VAL A 1 149 ? 2.716 26.621 -3.750 1.00 81.62 149 VAL A C 1
ATOM 1252 O O . VAL A 1 149 ? 1.697 27.181 -3.341 1.00 81.62 149 VAL A O 1
ATOM 1255 N N . LYS A 1 150 ? 3.860 27.277 -3.946 1.00 81.69 150 LYS A N 1
ATOM 1256 C CA . LYS A 1 150 ? 4.055 28.703 -3.655 1.00 81.69 150 LYS A CA 1
ATOM 1257 C C . LYS A 1 150 ? 4.631 29.422 -4.864 1.00 81.69 150 LYS A C 1
ATOM 1259 O O . LYS A 1 150 ? 5.352 28.831 -5.660 1.00 81.69 150 LYS A O 1
ATOM 1264 N N . VAL A 1 151 ? 4.338 30.714 -4.983 1.00 82.62 151 VAL A N 1
ATOM 1265 C CA . VAL A 1 151 ? 4.993 31.597 -5.957 1.00 82.62 151 VAL A CA 1
ATOM 1266 C C . VAL A 1 151 ? 5.946 32.507 -5.192 1.00 82.62 151 VAL A C 1
ATOM 1268 O O . VAL A 1 151 ? 5.503 33.298 -4.365 1.00 82.62 151 VAL A O 1
ATOM 1271 N N . ILE A 1 152 ? 7.246 32.374 -5.449 1.00 77.56 152 ILE A N 1
ATOM 1272 C CA . ILE A 1 152 ? 8.317 33.167 -4.830 1.00 77.56 152 ILE A CA 1
ATOM 1273 C C . ILE A 1 152 ? 9.135 33.784 -5.963 1.00 77.56 152 ILE A C 1
ATOM 1275 O O . ILE A 1 152 ? 9.539 33.074 -6.881 1.00 77.56 152 ILE A O 1
ATOM 1279 N N . ASP A 1 153 ? 9.331 35.104 -5.941 1.00 74.19 153 ASP A N 1
ATOM 1280 C CA . ASP A 1 153 ? 10.062 35.855 -6.977 1.00 74.19 153 ASP A CA 1
ATOM 1281 C C . ASP A 1 153 ? 9.579 35.560 -8.409 1.00 74.19 153 ASP A C 1
ATOM 1283 O O . ASP A 1 153 ? 10.362 35.355 -9.338 1.00 74.19 153 ASP A O 1
ATOM 1287 N N . ASN A 1 154 ? 8.254 35.503 -8.583 1.00 76.38 154 ASN A N 1
ATOM 1288 C CA . ASN A 1 154 ? 7.588 35.168 -9.846 1.00 76.38 154 ASN A CA 1
ATOM 1289 C C . ASN A 1 154 ? 7.925 33.760 -10.392 1.00 76.38 154 ASN A C 1
ATOM 1291 O O . ASN A 1 154 ? 7.716 33.484 -11.573 1.00 76.38 154 ASN A O 1
ATOM 1295 N N . ARG A 1 155 ? 8.434 32.857 -9.540 1.00 71.75 155 ARG A N 1
ATOM 1296 C CA . ARG A 1 155 ? 8.706 31.447 -9.850 1.00 71.75 155 ARG A CA 1
ATOM 1297 C C . ARG A 1 155 ? 7.862 30.525 -8.982 1.00 71.75 155 ARG A C 1
ATOM 1299 O O . ARG A 1 155 ? 7.692 30.753 -7.787 1.00 71.75 155 ARG A O 1
ATOM 1306 N N . VAL A 1 156 ? 7.349 29.462 -9.592 1.00 76.75 156 VAL A N 1
ATOM 1307 C CA . VAL A 1 156 ? 6.589 28.422 -8.894 1.00 76.75 156 VAL A CA 1
ATOM 1308 C C . VAL A 1 156 ? 7.567 27.503 -8.174 1.00 76.75 156 VAL A C 1
ATOM 1310 O O . VAL A 1 156 ? 8.502 26.984 -8.779 1.00 76.75 156 VAL A O 1
ATOM 1313 N N . GLN A 1 157 ? 7.343 27.304 -6.883 1.00 75.56 157 GLN A N 1
ATOM 1314 C CA . GLN A 1 157 ? 8.055 26.343 -6.058 1.00 75.56 157 GLN A CA 1
ATOM 1315 C C . GLN A 1 157 ? 7.064 25.311 -5.535 1.00 75.56 157 GLN A C 1
ATOM 1317 O O . GLN A 1 157 ? 5.965 25.653 -5.096 1.00 75.56 157 GLN A O 1
ATOM 1322 N N . VAL A 1 158 ? 7.470 24.046 -5.583 1.00 73.94 158 VAL A N 1
ATOM 1323 C CA . VAL A 1 158 ? 6.688 22.912 -5.090 1.00 73.94 158 VAL A CA 1
ATOM 1324 C C . VAL A 1 158 ? 7.500 22.174 -4.044 1.00 73.94 158 VAL A C 1
ATOM 1326 O O . VAL A 1 158 ? 8.712 22.014 -4.188 1.00 73.94 158 VAL A O 1
ATOM 1329 N N . SER A 1 159 ? 6.840 21.735 -2.981 1.00 73.06 159 SER A N 1
ATOM 1330 C CA . SER A 1 159 ? 7.461 20.911 -1.947 1.00 73.06 159 SER A CA 1
ATOM 1331 C C . SER A 1 159 ? 6.469 19.885 -1.411 1.00 73.06 159 SER A C 1
ATOM 1333 O O . SER A 1 159 ? 5.289 19.889 -1.770 1.00 73.06 159 SER A O 1
ATOM 1335 N N . GLY A 1 160 ? 6.948 18.986 -0.557 1.00 68.56 160 GLY A N 1
ATOM 1336 C CA . GLY A 1 160 ? 6.109 17.959 0.035 1.00 68.56 160 GLY A CA 1
ATOM 1337 C C . GLY A 1 160 ? 6.023 16.680 -0.786 1.00 68.56 160 GLY A C 1
ATOM 1338 O O . GLY A 1 160 ? 6.238 16.625 -1.999 1.00 68.56 160 GLY A O 1
ATOM 1339 N N . GLN A 1 161 ? 5.663 15.618 -0.076 1.00 72.94 161 GLN A N 1
ATOM 1340 C CA . GLN A 1 161 ? 5.554 14.267 -0.608 1.00 72.94 161 GLN A CA 1
ATOM 1341 C C . GLN A 1 161 ? 4.530 14.152 -1.745 1.00 72.94 161 GLN A C 1
ATOM 1343 O O . GLN A 1 161 ? 4.749 13.388 -2.682 1.00 72.94 161 GLN A O 1
ATOM 1348 N N . VAL A 1 162 ? 3.437 14.924 -1.695 1.00 75.56 162 VAL A N 1
ATOM 1349 C CA . VAL A 1 162 ? 2.398 14.930 -2.740 1.00 75.56 162 VAL A CA 1
ATOM 1350 C C . VAL A 1 162 ? 2.990 15.327 -4.092 1.00 75.56 162 VAL A C 1
ATOM 1352 O O . VAL A 1 162 ? 2.742 14.646 -5.087 1.00 75.56 162 VAL A O 1
ATOM 1355 N N . ALA A 1 163 ? 3.830 16.366 -4.118 1.00 81.19 163 ALA A N 1
ATOM 1356 C CA . ALA A 1 163 ? 4.498 16.819 -5.332 1.00 81.19 163 ALA A CA 1
ATOM 1357 C C . ALA A 1 163 ? 5.501 15.787 -5.855 1.00 81.19 163 ALA A C 1
ATOM 1359 O O . ALA A 1 163 ? 5.454 15.413 -7.027 1.00 81.19 163 ALA A O 1
ATOM 1360 N N . VAL A 1 164 ? 6.361 15.266 -4.971 1.00 83.50 164 VAL A N 1
ATOM 1361 C CA . VAL A 1 164 ? 7.353 14.235 -5.320 1.00 83.50 164 VAL A CA 1
ATOM 1362 C C . VAL A 1 164 ? 6.673 13.006 -5.922 1.00 83.50 164 VAL A C 1
ATOM 1364 O O . VAL A 1 164 ? 7.090 12.510 -6.967 1.00 83.50 164 VAL A O 1
ATOM 1367 N N . MET A 1 165 ? 5.591 12.529 -5.304 1.00 84.19 165 MET A N 1
ATOM 1368 C CA . MET A 1 165 ? 4.888 11.344 -5.787 1.00 84.19 165 MET A CA 1
ATOM 1369 C C . MET A 1 165 ? 4.095 11.598 -7.069 1.00 84.19 165 MET A C 1
ATOM 1371 O O . MET A 1 165 ? 4.006 10.694 -7.896 1.00 84.19 165 MET A O 1
ATOM 1375 N N . ALA A 1 166 ? 3.576 12.808 -7.286 1.00 86.00 166 ALA A N 1
ATOM 1376 C CA . ALA A 1 166 ? 2.951 13.172 -8.556 1.00 86.00 166 ALA A CA 1
ATOM 1377 C C . ALA A 1 166 ? 3.968 13.164 -9.712 1.00 86.00 166 ALA A C 1
ATOM 1379 O O . ALA A 1 166 ? 3.692 12.576 -10.760 1.00 86.00 166 ALA A O 1
ATOM 1380 N N . ILE A 1 167 ? 5.168 13.718 -9.498 1.00 86.56 167 ILE A N 1
ATOM 1381 C CA . ILE A 1 167 ? 6.271 13.681 -10.474 1.00 86.56 167 ILE A CA 1
ATOM 1382 C C . ILE A 1 167 ? 6.724 12.238 -10.727 1.00 86.56 167 ILE A C 1
ATOM 1384 O O . ILE A 1 167 ? 6.863 11.827 -11.880 1.00 86.56 167 ILE A O 1
ATOM 1388 N N . ASN A 1 168 ? 6.891 11.435 -9.670 1.00 89.69 168 ASN A N 1
ATOM 1389 C CA . ASN A 1 168 ? 7.197 10.009 -9.805 1.00 89.69 168 ASN A CA 1
ATOM 1390 C C . ASN A 1 168 ? 6.095 9.272 -10.580 1.00 89.69 168 ASN A C 1
ATOM 1392 O O . ASN A 1 168 ? 6.394 8.410 -11.403 1.00 89.69 168 ASN A O 1
ATOM 1396 N N . GLY A 1 169 ? 4.830 9.654 -10.388 1.00 92.25 169 GLY A N 1
ATOM 1397 C CA . GLY A 1 169 ? 3.701 9.206 -11.198 1.00 92.25 169 GLY A CA 1
ATOM 1398 C C . GLY A 1 169 ? 3.939 9.435 -12.688 1.00 92.25 169 GLY A C 1
ATOM 1399 O O . GLY A 1 169 ? 3.898 8.479 -13.460 1.00 92.25 169 GLY A O 1
ATOM 1400 N N . LEU A 1 170 ? 4.273 10.658 -13.095 1.00 94.25 170 LEU A N 1
ATOM 1401 C CA . LEU A 1 170 ? 4.587 10.973 -14.495 1.00 94.25 170 LEU A CA 1
ATOM 1402 C C . LEU A 1 170 ? 5.787 10.165 -15.017 1.00 94.25 170 LEU A C 1
ATOM 1404 O O . LEU A 1 170 ? 5.718 9.587 -16.102 1.00 94.25 170 LEU A O 1
ATOM 1408 N N . LEU A 1 171 ? 6.847 10.026 -14.217 1.00 93.88 171 LEU A N 1
ATOM 1409 C CA . LEU A 1 171 ? 8.017 9.212 -14.562 1.00 93.88 171 LEU A CA 1
ATOM 1410 C C . LEU A 1 171 ? 7.660 7.741 -14.804 1.00 93.88 171 LEU A C 1
ATOM 1412 O O . LEU A 1 171 ? 8.095 7.152 -15.796 1.00 93.88 171 LEU A O 1
ATOM 1416 N N . THR A 1 172 ? 6.839 7.143 -13.936 1.00 94.94 172 THR A N 1
ATOM 1417 C CA . THR A 1 172 ? 6.371 5.762 -14.139 1.00 94.94 172 THR A CA 1
ATOM 1418 C C . THR A 1 172 ? 5.544 5.627 -15.416 1.00 94.94 172 THR A C 1
ATOM 1420 O O . THR A 1 172 ? 5.674 4.624 -16.118 1.00 94.94 172 THR A O 1
ATOM 1423 N N . LYS A 1 173 ? 4.762 6.653 -15.778 1.00 96.06 173 LYS A N 1
ATOM 1424 C CA . LYS A 1 173 ? 4.012 6.681 -17.035 1.00 96.06 173 LYS A CA 1
ATOM 1425 C C . LYS A 1 173 ? 4.943 6.729 -18.249 1.00 96.06 173 LYS A C 1
ATOM 1427 O O . LYS A 1 173 ? 4.711 6.006 -19.211 1.00 96.06 173 LYS A O 1
ATOM 1432 N N . VAL A 1 174 ? 6.034 7.497 -18.194 1.00 97.31 174 VAL A N 1
ATOM 1433 C CA . VAL A 1 174 ? 7.053 7.500 -19.260 1.00 97.31 174 VAL A CA 1
ATOM 1434 C C . VAL A 1 174 ? 7.651 6.106 -19.452 1.00 97.31 174 VAL A C 1
ATOM 1436 O O . VAL A 1 174 ? 7.749 5.633 -20.585 1.00 97.31 174 VAL A O 1
ATOM 1439 N N . MET A 1 175 ? 8.025 5.424 -18.364 1.00 95.88 175 MET A N 1
ATOM 1440 C CA . MET A 1 175 ? 8.543 4.052 -18.443 1.00 95.88 175 MET A CA 1
ATOM 1441 C C . MET A 1 175 ? 7.490 3.095 -19.007 1.00 95.88 175 MET A C 1
ATOM 1443 O O . MET A 1 175 ? 7.803 2.261 -19.852 1.00 95.88 175 MET A O 1
ATOM 1447 N N . PHE A 1 176 ? 6.231 3.234 -18.598 1.00 96.38 176 PHE A N 1
ATOM 1448 C CA . PHE A 1 176 ? 5.132 2.453 -19.152 1.00 96.38 176 PHE A CA 1
ATOM 1449 C C . PHE A 1 176 ? 5.002 2.662 -20.668 1.00 96.38 176 PHE A C 1
ATOM 1451 O O . PHE A 1 176 ? 5.023 1.686 -21.422 1.00 96.38 176 PHE A O 1
ATOM 1458 N N . ASP A 1 177 ? 4.938 3.910 -21.130 1.00 96.12 177 ASP A N 1
ATOM 1459 C CA . ASP A 1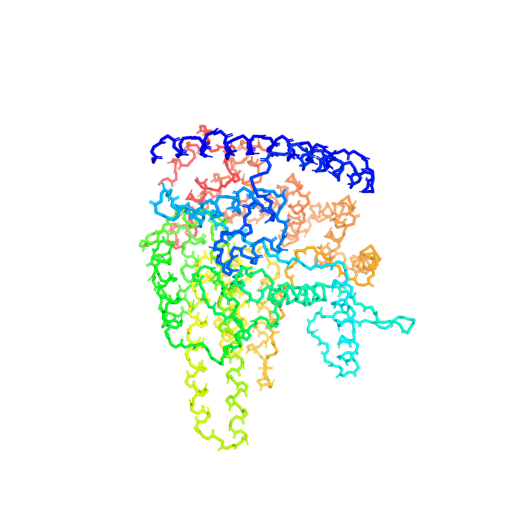 177 ? 4.727 4.266 -22.538 1.00 96.12 177 ASP A CA 1
ATOM 1460 C C . ASP A 1 177 ? 5.912 3.869 -23.437 1.00 96.12 177 ASP A C 1
ATOM 1462 O O . ASP A 1 177 ? 5.713 3.424 -24.567 1.00 96.12 177 ASP A O 1
ATOM 1466 N N . LYS A 1 178 ? 7.153 3.951 -22.934 1.00 95.06 178 LYS A N 1
ATOM 1467 C CA . LYS A 1 178 ? 8.364 3.548 -23.678 1.00 95.06 178 LYS A CA 1
ATOM 1468 C C . LYS A 1 178 ? 8.460 2.045 -23.945 1.00 95.06 178 LYS A C 1
ATOM 1470 O O . LYS A 1 178 ? 9.223 1.634 -24.823 1.00 95.06 178 LYS A O 1
ATOM 1475 N N . ASN A 1 179 ? 7.710 1.231 -23.208 1.00 93.00 179 ASN A N 1
ATOM 1476 C CA . ASN A 1 179 ? 7.796 -0.227 -23.251 1.00 93.00 179 ASN A CA 1
ATOM 1477 C C . ASN A 1 179 ? 6.478 -0.867 -23.706 1.00 93.00 179 ASN A C 1
ATOM 1479 O O . ASN A 1 179 ? 5.936 -1.669 -22.956 1.00 93.00 179 ASN A O 1
ATOM 1483 N N . PRO A 1 180 ? 5.923 -0.550 -24.892 1.00 91.88 180 PRO A N 1
ATOM 1484 C CA . PRO A 1 180 ? 4.563 -0.952 -25.278 1.00 91.88 180 PRO A CA 1
ATOM 1485 C C . PRO A 1 180 ? 4.341 -2.473 -25.328 1.00 91.88 180 PRO A C 1
ATOM 1487 O O . PRO A 1 180 ? 3.218 -2.932 -25.131 1.00 91.88 180 PRO A O 1
ATOM 1490 N N . ASP A 1 181 ? 5.409 -3.247 -25.535 1.00 86.88 181 ASP A N 1
ATOM 1491 C CA . ASP A 1 181 ? 5.372 -4.710 -25.642 1.00 86.88 181 ASP A CA 1
ATOM 1492 C C . ASP A 1 181 ? 5.503 -5.437 -24.289 1.00 86.88 181 ASP A C 1
ATOM 1494 O O . ASP A 1 181 ? 5.484 -6.668 -24.250 1.00 86.88 181 ASP A O 1
ATOM 1498 N N . HIS A 1 182 ? 5.671 -4.708 -23.182 1.00 89.19 182 HIS A N 1
ATOM 1499 C CA . HIS A 1 182 ? 5.825 -5.296 -21.850 1.00 89.19 182 HIS A CA 1
ATOM 1500 C C . HIS A 1 182 ? 4.507 -5.273 -21.079 1.00 89.19 182 HIS A C 1
ATOM 1502 O O . HIS A 1 182 ? 3.737 -4.311 -21.145 1.00 89.19 182 HIS A O 1
ATOM 1508 N N . GLU A 1 183 ? 4.256 -6.316 -20.294 1.00 91.44 183 GLU A N 1
ATOM 1509 C CA . GLU A 1 183 ? 3.220 -6.270 -19.265 1.00 91.44 183 GLU A CA 1
ATOM 1510 C C . GLU A 1 183 ? 3.775 -5.621 -17.997 1.00 91.44 183 GLU A C 1
ATOM 1512 O O . GLU A 1 183 ? 4.902 -5.903 -17.593 1.00 91.44 183 GLU A O 1
ATOM 1517 N N . PHE A 1 184 ? 2.974 -4.767 -17.362 1.00 94.00 184 PHE A N 1
ATOM 1518 C CA . PHE A 1 184 ? 3.349 -4.091 -16.125 1.00 94.00 184 PHE A CA 1
ATOM 1519 C C . PHE A 1 184 ? 2.475 -4.569 -14.973 1.00 94.00 184 PHE A C 1
ATOM 1521 O O . PHE A 1 184 ? 1.246 -4.610 -15.073 1.00 94.00 184 PHE A O 1
ATOM 1528 N N . TYR A 1 185 ? 3.134 -4.881 -13.863 1.00 94.44 185 TYR A N 1
ATOM 1529 C CA . TYR A 1 185 ? 2.512 -5.248 -12.602 1.00 94.44 185 TYR A CA 1
ATOM 1530 C C . TYR A 1 185 ? 3.094 -4.367 -11.499 1.00 94.44 185 TYR A C 1
ATOM 1532 O O . TYR A 1 185 ? 4.267 -3.999 -11.556 1.00 94.44 185 TYR A O 1
ATOM 1540 N N . VAL A 1 186 ? 2.274 -4.005 -10.518 1.00 94.12 186 VAL A N 1
ATOM 1541 C CA . VAL A 1 186 ? 2.637 -3.048 -9.472 1.00 94.12 186 VAL A CA 1
ATOM 1542 C C . VAL A 1 186 ? 2.265 -3.572 -8.090 1.00 94.12 186 VAL A C 1
ATOM 1544 O O . VAL A 1 186 ? 1.123 -3.960 -7.832 1.00 94.12 186 VAL A O 1
ATOM 1547 N N . GLU A 1 187 ? 3.242 -3.541 -7.189 1.00 92.50 187 GLU A N 1
ATOM 1548 C CA . GLU A 1 187 ? 3.004 -3.484 -5.750 1.00 92.50 187 GLU A CA 1
ATOM 1549 C C . GLU A 1 187 ? 2.899 -2.007 -5.363 1.00 92.50 187 GLU A C 1
ATOM 1551 O O . GLU A 1 187 ? 3.838 -1.234 -5.548 1.00 92.50 187 GLU A O 1
ATOM 1556 N N . GLU A 1 188 ? 1.719 -1.578 -4.917 1.00 85.19 188 GLU A N 1
ATOM 1557 C CA . GLU A 1 188 ? 1.480 -0.168 -4.609 1.00 85.19 188 GLU A CA 1
ATOM 1558 C C . GLU A 1 188 ? 1.868 0.140 -3.163 1.00 85.19 188 GLU A C 1
ATOM 1560 O O . GLU A 1 188 ? 1.224 -0.325 -2.218 1.00 85.19 188 GLU A O 1
ATOM 1565 N N . SER A 1 189 ? 2.859 1.021 -3.016 1.00 75.38 189 SER A N 1
ATOM 1566 C CA . SER A 1 189 ? 3.126 1.730 -1.764 1.00 75.38 189 SER A CA 1
ATOM 1567 C C . SER A 1 189 ? 2.372 3.065 -1.700 1.00 75.38 189 SER A C 1
ATOM 1569 O O . SER A 1 189 ? 1.596 3.306 -0.777 1.00 75.38 189 SER A O 1
ATOM 1571 N N . PHE A 1 190 ? 2.545 3.905 -2.727 1.00 79.75 190 PHE A N 1
ATOM 1572 C CA . PHE A 1 190 ? 1.838 5.174 -2.899 1.00 79.75 190 PHE A CA 1
ATOM 1573 C C . PHE A 1 190 ? 0.959 5.113 -4.145 1.00 79.75 190 PHE A C 1
ATOM 1575 O O . PHE A 1 190 ? 1.476 4.761 -5.208 1.00 79.75 190 PHE A O 1
ATOM 1582 N N . PRO A 1 191 ? -0.330 5.480 -4.052 1.00 83.81 191 PRO A N 1
ATOM 1583 C CA . PRO A 1 191 ? -1.189 5.519 -5.221 1.00 83.81 191 PRO A CA 1
ATOM 1584 C C . PRO A 1 191 ? -0.706 6.532 -6.251 1.00 83.81 191 PRO A C 1
ATOM 1586 O O . PRO A 1 191 ? -0.456 7.694 -5.927 1.00 83.81 191 PRO A O 1
ATOM 1589 N N . LEU A 1 192 ? -0.633 6.098 -7.506 1.00 89.62 192 LEU A N 1
ATOM 1590 C CA . LEU A 1 192 ? -0.303 6.952 -8.641 1.00 89.62 192 LEU A CA 1
ATOM 1591 C C . LEU A 1 192 ? -1.568 7.144 -9.475 1.00 89.62 192 LEU A C 1
ATOM 1593 O O . LEU A 1 192 ? -2.061 6.215 -10.108 1.00 89.62 192 LEU A O 1
ATOM 1597 N N . GLU A 1 193 ? -2.114 8.359 -9.446 1.00 86.81 193 GLU A N 1
ATOM 1598 C CA . GLU A 1 193 ? -3.473 8.661 -9.915 1.00 86.81 193 GLU A CA 1
ATOM 1599 C C . GLU A 1 193 ? -3.753 8.197 -11.350 1.00 86.81 193 GLU A C 1
ATOM 1601 O O . GLU A 1 193 ? -4.802 7.611 -11.623 1.00 86.81 193 GLU A O 1
ATOM 1606 N N . TRP A 1 194 ? -2.788 8.397 -12.255 1.00 93.75 194 TRP A N 1
ATOM 1607 C CA . TRP A 1 194 ? -2.927 8.025 -13.664 1.00 93.75 194 TRP A CA 1
ATOM 1608 C C . TRP A 1 194 ? -3.150 6.519 -13.864 1.00 93.75 194 TRP A C 1
ATOM 1610 O O . TRP A 1 194 ? -3.704 6.119 -14.885 1.00 93.75 194 TRP A O 1
ATOM 1620 N N . MET A 1 195 ? -2.743 5.683 -12.902 1.00 96.25 195 MET A N 1
ATOM 1621 C CA . MET A 1 195 ? -2.833 4.230 -13.005 1.00 96.25 195 MET A CA 1
ATOM 1622 C C . MET A 1 195 ? -4.235 3.707 -12.716 1.00 96.25 195 MET A C 1
ATOM 1624 O O . MET A 1 195 ? -4.622 2.710 -13.314 1.00 96.25 195 MET A O 1
ATOM 1628 N N . TYR A 1 196 ? -5.026 4.348 -11.852 1.00 95.25 196 TYR A N 1
ATOM 1629 C CA . TYR A 1 196 ? -6.318 3.803 -11.409 1.00 95.25 196 TYR A CA 1
ATOM 1630 C C . TYR A 1 196 ? -7.274 3.371 -12.540 1.00 95.25 196 TYR A C 1
ATOM 1632 O O . TYR A 1 196 ? -7.831 2.269 -12.458 1.00 95.25 196 TYR A O 1
ATOM 1640 N N . PRO A 1 197 ? -7.446 4.144 -13.633 1.00 97.00 197 PRO A N 1
ATOM 1641 C CA . PRO A 1 197 ? -8.248 3.699 -14.770 1.00 97.00 197 PRO A CA 1
ATOM 1642 C C . PRO A 1 197 ? -7.722 2.417 -15.433 1.00 97.00 197 PRO A C 1
ATOM 1644 O O . PRO A 1 197 ? -8.503 1.682 -16.031 1.00 97.00 197 PRO A O 1
ATOM 1647 N N . HIS A 1 198 ? -6.424 2.140 -15.321 1.00 97.75 198 HIS A N 1
ATOM 1648 C CA . HIS A 1 198 ? -5.717 1.007 -15.919 1.00 97.75 198 HIS A CA 1
ATOM 1649 C C . HIS A 1 198 ? -5.570 -0.199 -14.977 1.00 97.75 198 HIS A C 1
ATOM 1651 O O . HIS A 1 198 ? -5.266 -1.296 -15.447 1.00 97.75 198 HIS A O 1
ATOM 1657 N N . LEU A 1 199 ? -5.759 -0.033 -13.666 1.00 98.12 199 LEU A N 1
ATOM 1658 C CA . LEU A 1 199 ? -5.498 -1.091 -12.688 1.00 98.12 199 LEU A CA 1
ATOM 1659 C C . LEU A 1 199 ? -6.593 -2.164 -12.663 1.00 98.12 199 LEU A C 1
ATOM 1661 O O . LEU A 1 199 ? -7.780 -1.854 -12.553 1.00 98.12 199 LEU A O 1
ATOM 1665 N N . SER A 1 200 ? -6.168 -3.430 -12.678 1.00 97.94 200 SER A N 1
ATOM 1666 C CA . SER A 1 200 ? -6.976 -4.590 -12.277 1.00 97.94 200 SER A CA 1
ATOM 1667 C C . SER A 1 200 ? -6.249 -5.411 -11.205 1.00 97.94 200 SER A C 1
ATOM 1669 O O . SER A 1 200 ? -5.017 -5.495 -11.254 1.00 97.94 200 SER A O 1
ATOM 1671 N N . PRO A 1 201 ? -6.967 -6.077 -10.285 1.00 98.06 201 PRO A N 1
ATOM 1672 C CA . PRO A 1 201 ? -6.354 -7.025 -9.356 1.00 98.06 201 PRO A CA 1
ATOM 1673 C C . PRO A 1 201 ? -5.606 -8.154 -10.084 1.00 98.06 201 PRO A C 1
ATOM 1675 O O . PRO A 1 201 ? -6.032 -8.606 -11.150 1.00 98.06 201 PRO A O 1
ATOM 1678 N N . TYR A 1 202 ? -4.488 -8.610 -9.516 1.00 96.69 202 TYR A N 1
ATOM 1679 C CA . TYR A 1 202 ? -3.704 -9.732 -10.032 1.00 96.69 202 TYR A CA 1
ATOM 1680 C C . TYR A 1 202 ? -2.977 -10.468 -8.893 1.00 96.69 202 TYR A C 1
ATOM 1682 O O . TYR A 1 202 ? -1.784 -10.283 -8.636 1.00 96.69 202 TYR A O 1
ATOM 1690 N N . GLY A 1 203 ? -3.719 -11.314 -8.177 1.00 95.69 203 GLY A N 1
ATOM 1691 C CA . GLY A 1 203 ? -3.201 -12.034 -7.017 1.00 95.69 203 GLY A CA 1
ATOM 1692 C C . GLY A 1 203 ? -2.898 -11.090 -5.851 1.00 95.69 203 GLY A C 1
ATOM 1693 O O . GLY A 1 203 ? -3.786 -10.400 -5.363 1.00 95.69 203 GLY A O 1
ATOM 1694 N N . ILE A 1 204 ? -1.642 -11.064 -5.392 1.00 94.50 204 ILE A N 1
ATOM 1695 C CA . ILE A 1 204 ? -1.202 -10.180 -4.296 1.00 94.50 204 ILE A CA 1
ATOM 1696 C C . ILE A 1 204 ? -0.827 -8.760 -4.755 1.00 94.50 204 ILE A C 1
ATOM 1698 O O . ILE A 1 204 ? -0.559 -7.905 -3.920 1.00 94.50 204 ILE A O 1
ATOM 1702 N N . ILE A 1 205 ? -0.788 -8.514 -6.063 1.00 95.38 205 ILE A N 1
ATOM 1703 C CA . ILE A 1 205 ? -0.426 -7.232 -6.679 1.00 95.38 205 ILE A CA 1
ATOM 1704 C C . ILE A 1 205 ? -1.489 -6.837 -7.711 1.00 95.38 205 ILE A C 1
ATOM 1706 O O . ILE A 1 205 ? -2.553 -7.453 -7.791 1.00 95.38 205 ILE A O 1
ATOM 1710 N N . MET A 1 206 ? -1.229 -5.800 -8.504 1.00 97.88 206 MET A N 1
ATOM 1711 C CA . MET A 1 206 ? -2.147 -5.336 -9.546 1.00 97.88 206 MET A CA 1
ATOM 1712 C C . MET A 1 206 ? -1.468 -5.327 -10.910 1.00 97.88 206 MET A C 1
ATOM 1714 O O . MET A 1 206 ? -0.257 -5.150 -11.011 1.00 97.88 206 MET A O 1
ATOM 1718 N N . LYS A 1 207 ? -2.258 -5.492 -11.969 1.00 97.50 207 LYS A N 1
ATOM 1719 C CA . LYS A 1 207 ? -1.820 -5.318 -13.356 1.00 97.50 207 LYS A CA 1
ATOM 1720 C C . LYS A 1 207 ? -2.153 -3.905 -13.825 1.00 97.50 207 LYS A C 1
ATOM 1722 O O . LYS A 1 207 ? -3.278 -3.448 -13.629 1.00 97.50 207 LYS A O 1
ATOM 1727 N N . ILE A 1 208 ? -1.205 -3.246 -14.490 1.00 97.69 208 ILE A N 1
ATOM 1728 C CA . ILE A 1 208 ? -1.435 -1.991 -15.215 1.00 97.69 208 ILE A CA 1
ATOM 1729 C C . ILE A 1 208 ? -1.783 -2.349 -16.662 1.00 97.69 208 ILE A C 1
ATOM 1731 O O . ILE A 1 208 ? -0.922 -2.742 -17.451 1.00 97.69 208 ILE A O 1
ATOM 1735 N N . ASN A 1 209 ? -3.062 -2.256 -17.018 1.00 97.75 209 ASN A N 1
ATOM 1736 C CA . ASN A 1 209 ? -3.533 -2.580 -18.361 1.00 97.75 209 ASN A CA 1
ATOM 1737 C C . ASN A 1 209 ? -3.170 -1.470 -19.351 1.00 97.75 209 ASN A C 1
ATOM 1739 O O . ASN A 1 209 ? -3.213 -0.289 -19.025 1.00 97.75 209 ASN A O 1
ATOM 1743 N N . ARG A 1 210 ? -2.848 -1.832 -20.598 1.00 95.50 210 ARG A N 1
ATOM 1744 C CA . ARG A 1 210 ? -2.532 -0.853 -21.657 1.00 95.50 210 ARG A CA 1
ATOM 1745 C C . ARG A 1 210 ? -3.691 0.083 -21.945 1.00 95.50 210 ARG A C 1
ATOM 1747 O O . ARG A 1 210 ? -3.509 1.291 -22.052 1.00 95.50 210 ARG A O 1
ATOM 1754 N N . GLN A 1 211 ? -4.882 -0.486 -22.020 1.00 96.12 211 GLN A N 1
ATOM 1755 C CA . GLN A 1 211 ? -6.115 0.260 -22.184 1.00 96.12 211 GLN A CA 1
ATOM 1756 C C . GLN A 1 211 ? -6.733 0.528 -20.817 1.00 96.12 211 GLN A C 1
ATOM 1758 O O . GLN A 1 211 ? -6.658 -0.308 -19.914 1.00 96.12 211 GLN A O 1
ATOM 1763 N N . GLN A 1 212 ? -7.356 1.696 -20.682 1.00 96.94 212 GLN A N 1
ATOM 1764 C CA . GLN A 1 212 ? -8.179 1.980 -19.517 1.00 96.94 212 GLN A CA 1
ATOM 1765 C C . GLN A 1 212 ? -9.329 0.982 -19.464 1.00 96.94 212 GLN A C 1
ATOM 1767 O O . GLN A 1 212 ? -10.004 0.732 -20.462 1.00 96.94 212 GLN A O 1
ATOM 1772 N N . LEU A 1 213 ? -9.565 0.432 -18.282 1.00 97.00 213 LEU A N 1
ATOM 1773 C CA . LEU A 1 213 ? -10.694 -0.443 -18.045 1.00 97.00 213 LEU A CA 1
ATOM 1774 C C . LEU A 1 213 ? -11.941 0.423 -17.837 1.00 97.00 213 LEU A C 1
ATOM 1776 O O . LEU A 1 213 ? -11.944 1.262 -16.921 1.00 97.00 213 LEU A O 1
ATOM 1780 N N . PRO A 1 214 ? -13.008 0.235 -18.634 1.00 93.94 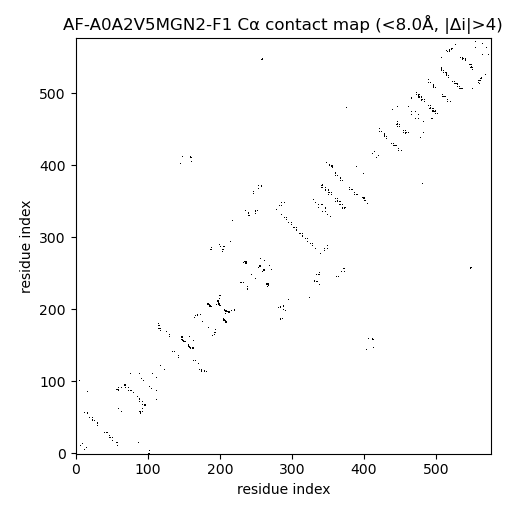214 PRO A N 1
ATOM 1781 C CA . PRO A 1 214 ? -14.256 0.959 -18.422 1.00 93.94 214 PRO A CA 1
ATOM 1782 C C . PRO A 1 214 ? -14.829 0.648 -17.035 1.00 93.94 214 PRO A C 1
ATOM 1784 O O . PRO A 1 214 ? -15.165 1.575 -16.301 1.00 93.94 214 PRO A O 1
ATOM 1787 N N . GLU A 1 215 ? -14.796 -0.628 -16.645 1.00 94.44 215 GLU A N 1
ATOM 1788 C CA . GLU A 1 215 ? -15.255 -1.163 -15.363 1.00 94.44 215 GLU A CA 1
ATOM 1789 C C . GLU A 1 215 ? -14.360 -2.327 -14.903 1.00 94.44 215 GLU A C 1
ATOM 1791 O O . GLU A 1 215 ? -13.599 -2.886 -15.696 1.00 94.44 215 GLU A O 1
ATOM 1796 N N . LEU A 1 216 ? -14.486 -2.726 -13.634 1.00 97.62 216 LEU A N 1
ATOM 1797 C CA . LEU A 1 216 ? -14.035 -4.046 -13.180 1.00 97.62 216 LEU A CA 1
ATOM 1798 C C . LEU A 1 216 ? -15.192 -5.033 -13.353 1.00 97.62 216 LEU A C 1
ATOM 1800 O O . LEU A 1 216 ? -16.254 -4.857 -12.746 1.00 97.62 216 LEU A O 1
ATOM 1804 N N . THR A 1 217 ? -15.015 -6.036 -14.213 1.00 97.38 217 THR A N 1
ATOM 1805 C CA . THR A 1 217 ? -16.064 -7.018 -14.528 1.00 97.38 217 THR A CA 1
ATOM 1806 C C . THR A 1 217 ? -16.312 -7.966 -13.355 1.00 97.38 217 THR A C 1
ATOM 1808 O O . THR A 1 217 ? -15.467 -8.109 -12.470 1.00 97.38 217 THR A O 1
ATOM 1811 N N . GLN A 1 218 ? -17.462 -8.648 -13.353 1.00 97.75 218 GLN A N 1
ATOM 1812 C CA . GLN A 1 218 ? -17.768 -9.652 -12.326 1.00 97.75 218 GLN A CA 1
ATOM 1813 C C . GLN A 1 218 ? -16.713 -10.764 -12.283 1.00 97.75 218 GLN A C 1
ATOM 1815 O O . GLN A 1 218 ? -16.256 -11.122 -11.210 1.00 97.75 218 GLN A O 1
ATOM 1820 N N . GLU A 1 219 ? -16.237 -11.224 -13.440 1.00 98.19 219 GLU A N 1
ATOM 1821 C CA . GLU A 1 219 ? -15.189 -12.247 -13.513 1.00 98.19 219 GLU A CA 1
ATOM 1822 C C . GLU A 1 219 ? -13.872 -11.798 -12.851 1.00 98.19 219 GLU A C 1
ATOM 1824 O O . GLU A 1 219 ? -13.215 -12.590 -12.176 1.00 98.19 219 GLU A O 1
ATOM 1829 N N . MET A 1 220 ? -13.474 -10.531 -13.028 1.00 98.44 220 MET A N 1
ATOM 1830 C CA . MET A 1 220 ? -12.275 -9.985 -12.376 1.00 98.44 220 MET A CA 1
ATOM 1831 C C . MET A 1 220 ? -12.440 -9.942 -10.853 1.00 98.44 220 MET A C 1
ATOM 1833 O O . MET A 1 220 ? -11.515 -10.317 -10.133 1.00 98.44 220 MET A O 1
ATOM 1837 N N . VAL A 1 221 ? -13.616 -9.513 -10.385 1.00 98.69 221 VAL A N 1
ATOM 1838 C CA . VAL A 1 221 ? -13.976 -9.473 -8.961 1.00 98.69 221 VAL A CA 1
ATOM 1839 C C . VAL A 1 221 ? -13.972 -10.879 -8.362 1.00 98.69 221 VAL A C 1
ATOM 1841 O O . VAL A 1 221 ? -13.319 -11.100 -7.349 1.00 98.69 221 VAL A O 1
ATOM 1844 N N . ASP A 1 222 ? -14.621 -11.845 -9.014 1.00 98.56 222 ASP A N 1
ATOM 1845 C CA . ASP A 1 222 ? -14.732 -13.222 -8.522 1.00 98.56 222 ASP A CA 1
ATOM 1846 C C . ASP A 1 222 ? -13.357 -13.896 -8.409 1.00 98.56 222 ASP A C 1
ATOM 1848 O O . ASP A 1 222 ? -13.067 -14.559 -7.412 1.00 98.56 222 ASP A O 1
ATOM 1852 N N . LYS A 1 223 ? -12.475 -13.688 -9.397 1.00 98.38 223 LYS A N 1
ATOM 1853 C CA . LYS A 1 223 ? -11.101 -14.217 -9.376 1.00 98.38 223 LYS A CA 1
ATOM 1854 C C . LYS A 1 223 ? -10.279 -13.649 -8.219 1.00 98.38 223 LYS A C 1
ATOM 1856 O O . LYS A 1 223 ? -9.568 -14.398 -7.548 1.00 98.38 223 LYS A O 1
ATOM 1861 N N . ASP A 1 224 ? -10.362 -12.341 -7.992 1.00 98.69 224 ASP A N 1
ATOM 1862 C CA . ASP A 1 224 ? -9.682 -11.673 -6.879 1.00 98.69 224 ASP A CA 1
ATOM 1863 C C . ASP A 1 224 ? -10.235 -12.141 -5.524 1.00 98.69 224 ASP A C 1
ATOM 1865 O O . ASP A 1 224 ? -9.473 -12.513 -4.626 1.00 98.69 224 ASP A O 1
ATOM 1869 N N . HIS A 1 225 ? -11.562 -12.219 -5.412 1.00 98.62 225 HIS A N 1
ATOM 1870 C CA . HIS A 1 225 ? -12.263 -12.704 -4.231 1.00 98.62 225 HIS A CA 1
ATOM 1871 C C . HIS A 1 225 ? -11.862 -14.141 -3.878 1.00 98.62 225 HIS A C 1
ATOM 1873 O O . HIS A 1 225 ? -11.522 -14.438 -2.728 1.00 98.62 225 HIS A O 1
ATOM 1879 N N . GLU A 1 226 ? -11.861 -15.048 -4.860 1.00 98.25 226 GLU A N 1
ATOM 1880 C CA . GLU A 1 226 ? -11.465 -16.444 -4.672 1.00 98.25 226 GLU A CA 1
ATOM 1881 C C . GLU A 1 226 ? -9.992 -16.550 -4.251 1.00 98.25 226 GLU A C 1
ATOM 1883 O O . GLU A 1 226 ? -9.659 -17.281 -3.310 1.00 98.25 226 GLU A O 1
ATOM 1888 N N . PHE A 1 227 ? -9.103 -15.802 -4.913 1.00 98.25 227 PHE A N 1
ATOM 1889 C CA . PHE A 1 227 ? -7.678 -15.781 -4.592 1.00 98.25 227 PHE A CA 1
ATOM 1890 C C . PHE A 1 227 ? -7.442 -15.372 -3.134 1.00 98.25 227 PHE A C 1
ATOM 1892 O O . PHE A 1 227 ? -6.790 -16.099 -2.374 1.00 98.25 227 PHE A O 1
ATOM 1899 N N . TRP A 1 228 ? -8.009 -14.241 -2.713 1.00 98.31 228 TRP A N 1
ATOM 1900 C CA . TRP A 1 228 ? -7.824 -13.741 -1.355 1.00 98.31 228 TRP A CA 1
ATOM 1901 C C . TRP A 1 2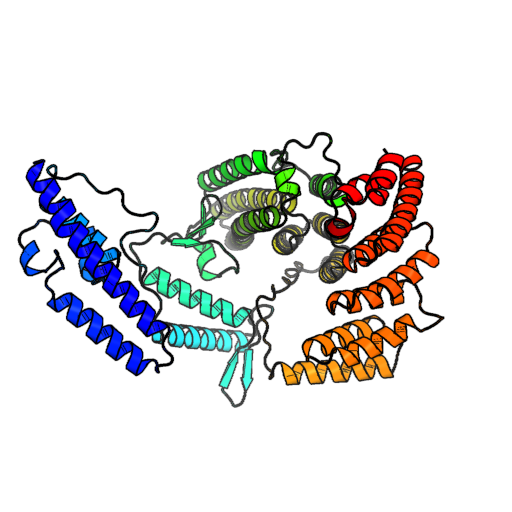28 ? -8.561 -14.569 -0.307 1.00 98.31 228 TRP A C 1
ATOM 1903 O O . TRP A 1 228 ? -8.056 -14.701 0.806 1.00 98.31 228 TRP A O 1
ATOM 1913 N N . SER A 1 229 ? -9.674 -15.219 -0.651 1.00 97.94 229 SER A N 1
ATOM 1914 C CA . SER A 1 229 ? -10.332 -16.198 0.227 1.00 97.94 229 SER A CA 1
ATOM 1915 C C . SER A 1 229 ? -9.428 -17.401 0.521 1.00 97.94 229 SER A C 1
ATOM 1917 O O . SER A 1 229 ? -9.309 -17.824 1.673 1.00 97.94 229 SER A O 1
ATOM 1919 N N . LYS A 1 230 ? -8.693 -17.911 -0.480 1.00 96.62 230 LYS A N 1
ATOM 1920 C CA . LYS A 1 230 ? -7.691 -18.978 -0.281 1.00 96.62 230 LYS A CA 1
ATOM 1921 C C . LYS A 1 230 ? -6.525 -18.520 0.600 1.00 96.62 230 LYS A C 1
ATOM 1923 O O . LYS A 1 230 ? -6.063 -19.280 1.453 1.00 96.62 230 LYS A O 1
ATOM 1928 N N . TYR A 1 231 ? -6.054 -17.281 0.441 1.00 93.94 231 TYR A N 1
ATOM 1929 C CA . TYR A 1 231 ? -5.039 -16.712 1.339 1.00 93.94 231 TYR A CA 1
ATOM 1930 C C . TYR A 1 231 ? -5.571 -16.540 2.764 1.00 93.94 231 TYR A C 1
ATOM 1932 O O . TYR A 1 231 ? -4.915 -16.968 3.716 1.00 93.94 231 TYR A O 1
ATOM 1940 N N . SER A 1 232 ? -6.779 -15.996 2.904 1.00 97.00 232 SER A N 1
ATOM 1941 C CA . SER A 1 232 ? -7.452 -15.790 4.184 1.00 97.00 232 SER A CA 1
ATOM 1942 C C . SER A 1 232 ? -7.694 -17.103 4.927 1.00 97.00 232 SER A C 1
ATOM 1944 O O . SER A 1 232 ? -7.555 -17.144 6.147 1.00 97.00 232 SER A O 1
ATOM 1946 N N . ALA A 1 233 ? -7.958 -18.204 4.216 1.00 97.25 233 ALA A N 1
ATOM 1947 C CA . ALA A 1 233 ? -8.118 -19.529 4.818 1.00 97.25 233 ALA A CA 1
ATOM 1948 C C . ALA A 1 233 ? -6.858 -19.968 5.568 1.00 97.25 233 ALA A C 1
ATOM 1950 O O . ALA A 1 233 ? -6.950 -20.452 6.691 1.00 97.25 233 ALA A O 1
ATOM 1951 N N . ARG A 1 234 ? -5.682 -19.728 4.980 1.00 92.88 234 ARG A N 1
ATOM 1952 C CA . ARG A 1 234 ? -4.392 -20.054 5.604 1.00 92.88 234 ARG A CA 1
ATOM 1953 C C . ARG A 1 234 ? -4.042 -19.090 6.737 1.00 92.88 234 ARG A C 1
ATOM 1955 O O . ARG A 1 234 ? -3.582 -19.527 7.783 1.00 92.88 234 ARG A O 1
ATOM 1962 N N . ALA A 1 235 ? -4.265 -17.792 6.534 1.00 95.50 235 ALA A N 1
ATOM 1963 C CA . ALA A 1 235 ? -3.867 -16.762 7.490 1.00 95.50 235 ALA A CA 1
ATOM 1964 C C . ALA A 1 235 ? -4.794 -16.714 8.716 1.00 95.50 235 ALA A C 1
ATOM 1966 O O . ALA A 1 235 ? -4.341 -16.881 9.845 1.00 95.50 235 ALA A O 1
ATOM 1967 N N . ILE A 1 236 ? -6.100 -16.528 8.500 1.00 96.81 236 ILE A N 1
ATOM 1968 C CA . ILE A 1 236 ? -7.081 -16.248 9.563 1.00 96.81 236 ILE A CA 1
ATOM 1969 C C . ILE A 1 236 ? -8.282 -17.207 9.577 1.00 96.81 236 ILE A C 1
ATOM 1971 O O . ILE A 1 236 ? -9.186 -17.038 10.390 1.00 96.81 236 ILE A O 1
ATOM 1975 N N . GLY A 1 237 ? -8.308 -18.224 8.709 1.00 96.75 237 GLY A N 1
ATOM 1976 C CA . GLY A 1 237 ? -9.363 -19.243 8.660 1.00 96.75 237 GLY A CA 1
ATOM 1977 C C . GLY A 1 237 ? -10.580 -18.896 7.793 1.00 96.75 237 GLY A C 1
ATOM 1978 O O . GLY A 1 237 ? -11.594 -19.578 7.906 1.00 96.75 237 GLY A O 1
ATOM 1979 N N . ASN A 1 238 ? -10.496 -17.856 6.950 1.00 96.94 238 ASN A N 1
ATOM 1980 C CA . ASN A 1 238 ? -11.528 -17.430 5.984 1.00 96.94 238 ASN A CA 1
ATOM 1981 C C . ASN A 1 238 ? -12.965 -17.348 6.539 1.00 96.94 238 ASN A C 1
ATOM 1983 O O . ASN A 1 238 ? -13.902 -17.898 5.967 1.00 96.94 238 ASN A O 1
ATOM 1987 N N . TRP A 1 239 ? -13.146 -16.683 7.678 1.00 97.06 239 TRP A N 1
ATOM 1988 C CA . TRP A 1 239 ? -14.453 -16.552 8.336 1.00 97.06 239 TRP A CA 1
ATOM 1989 C C . TRP A 1 239 ? -15.246 -15.303 7.902 1.00 97.06 239 TRP A C 1
ATOM 1991 O O . TRP A 1 239 ? -16.400 -15.137 8.294 1.00 97.06 239 TRP A O 1
ATOM 2001 N N . ILE A 1 240 ? -14.624 -14.414 7.124 1.00 97.88 240 ILE A N 1
ATOM 2002 C CA . ILE A 1 240 ? -15.215 -13.156 6.655 1.00 97.88 240 ILE A CA 1
ATOM 2003 C C . ILE A 1 240 ? -16.038 -13.427 5.395 1.00 97.88 240 ILE A C 1
ATOM 2005 O O . ILE A 1 240 ? -15.578 -14.094 4.475 1.00 97.88 240 ILE A O 1
ATOM 2009 N N . THR A 1 241 ? -17.238 -12.859 5.348 1.00 97.38 241 THR A N 1
ATOM 2010 C CA . THR A 1 241 ? -18.166 -12.868 4.210 1.00 97.38 241 THR A CA 1
ATOM 2011 C C . THR A 1 241 ? -18.578 -11.432 3.880 1.00 97.38 241 THR A C 1
ATOM 2013 O O . THR A 1 241 ? -18.234 -10.499 4.616 1.00 97.38 241 THR A O 1
ATOM 2016 N N . TYR A 1 242 ? -19.348 -11.230 2.807 1.00 97.50 242 TYR A N 1
ATOM 2017 C CA . TYR A 1 242 ? -19.914 -9.912 2.501 1.00 97.50 242 TYR A CA 1
ATOM 2018 C C . TYR A 1 242 ? -20.760 -9.351 3.655 1.00 97.50 242 TYR A C 1
ATOM 2020 O O . TYR A 1 242 ? -20.644 -8.166 3.973 1.00 97.50 242 TYR A O 1
ATOM 2028 N N . ASP A 1 243 ? -21.500 -10.216 4.351 1.00 96.88 243 ASP A N 1
ATOM 2029 C CA . ASP A 1 243 ? -22.438 -9.834 5.412 1.00 96.88 243 ASP A CA 1
ATOM 2030 C C . ASP A 1 243 ? -21.798 -9.759 6.805 1.00 96.88 243 ASP A C 1
ATOM 2032 O O . ASP A 1 243 ? -22.456 -9.405 7.782 1.00 96.88 243 ASP A O 1
ATOM 2036 N N . THR A 1 244 ? -20.503 -10.069 6.933 1.00 98.19 244 THR A N 1
ATOM 2037 C CA . THR A 1 244 ? -19.804 -9.976 8.218 1.00 98.19 244 THR A CA 1
ATOM 2038 C C . THR A 1 244 ? -19.803 -8.520 8.707 1.00 98.19 244 THR A C 1
ATOM 2040 O O . THR A 1 244 ? -19.255 -7.652 8.014 1.00 98.19 244 THR A O 1
ATOM 2043 N N . PRO A 1 245 ? -20.380 -8.224 9.887 1.00 97.69 245 PRO A N 1
ATOM 2044 C CA . PRO A 1 245 ? -20.426 -6.867 10.411 1.00 97.69 245 PRO A CA 1
ATOM 2045 C C . PRO A 1 245 ? -19.057 -6.441 10.947 1.00 97.69 245 PRO A C 1
ATOM 2047 O O . PRO A 1 245 ? -18.250 -7.266 11.384 1.00 97.69 245 PRO A O 1
ATOM 2050 N N . VAL A 1 246 ? -18.812 -5.131 10.962 1.00 98.31 246 VAL A N 1
ATOM 2051 C CA . VAL A 1 246 ? -17.553 -4.547 11.454 1.00 98.31 246 VAL A CA 1
ATOM 2052 C C . VAL A 1 246 ? -17.303 -4.885 12.925 1.00 98.31 246 VAL A C 1
ATOM 2054 O O . VAL A 1 246 ? -16.174 -5.195 13.301 1.00 98.31 246 VAL A O 1
ATOM 2057 N N . SER A 1 247 ? -18.357 -4.954 13.738 1.00 97.94 247 SER A N 1
ATOM 2058 C CA . SER A 1 247 ? -18.275 -5.392 15.136 1.00 97.94 247 SER A CA 1
ATOM 2059 C C . SER A 1 247 ? -17.631 -6.774 15.301 1.00 97.94 247 SER A C 1
ATOM 2061 O O . SER A 1 247 ? -16.874 -6.976 16.249 1.00 97.94 247 SER A O 1
ATOM 2063 N N . ASN A 1 248 ? -17.849 -7.708 14.368 1.00 98.44 248 ASN A N 1
ATOM 2064 C CA . ASN A 1 248 ? -17.223 -9.029 14.423 1.00 98.44 248 ASN A CA 1
ATOM 2065 C C . ASN A 1 248 ? -15.721 -8.961 14.116 1.00 98.44 248 ASN A C 1
ATOM 2067 O O . ASN A 1 248 ? -14.950 -9.707 14.715 1.00 98.44 248 ASN A O 1
ATOM 2071 N N . LEU A 1 249 ? -15.291 -8.066 13.219 1.00 98.12 249 LEU A N 1
ATOM 2072 C CA . LEU A 1 249 ? -13.867 -7.827 12.940 1.00 98.12 249 LEU A CA 1
ATOM 2073 C C . LEU A 1 249 ? -13.174 -7.244 14.163 1.00 98.12 249 LEU A C 1
ATOM 2075 O O . LEU A 1 249 ? -12.110 -7.718 14.547 1.00 98.12 249 LEU A O 1
ATOM 2079 N N . CYS A 1 250 ? -13.810 -6.272 14.814 1.00 98.12 250 CYS A N 1
ATOM 2080 C CA . CYS A 1 250 ? -13.308 -5.683 16.046 1.00 98.12 250 CYS A CA 1
ATOM 2081 C C . CYS A 1 250 ? -13.252 -6.707 17.188 1.00 98.12 250 CYS A C 1
ATOM 2083 O O . CYS A 1 250 ? -12.246 -6.797 17.886 1.00 98.12 250 CYS A O 1
ATOM 2085 N N . ALA A 1 251 ? -14.282 -7.543 17.343 1.00 97.75 251 ALA A N 1
ATOM 2086 C CA . ALA A 1 251 ? -14.281 -8.625 18.325 1.00 97.75 251 ALA A CA 1
ATOM 2087 C C . ALA A 1 251 ? -13.174 -9.655 18.045 1.00 97.75 251 ALA A C 1
ATOM 2089 O O . ALA A 1 251 ? -12.518 -10.126 18.974 1.00 97.75 251 ALA A O 1
ATOM 2090 N N . PHE A 1 252 ? -12.928 -9.983 16.773 1.00 97.56 252 PHE A N 1
ATOM 2091 C CA . PHE A 1 252 ? -11.808 -10.826 16.362 1.00 97.56 252 PHE A CA 1
ATOM 2092 C C . PHE A 1 252 ? -10.459 -10.170 16.681 1.00 97.56 252 PHE A C 1
ATOM 2094 O O . PHE A 1 252 ? -9.607 -10.820 17.284 1.00 97.56 252 PHE A O 1
ATOM 2101 N N . ALA A 1 253 ? -10.281 -8.887 16.352 1.00 97.12 253 ALA A N 1
ATOM 2102 C CA . ALA A 1 253 ? -9.076 -8.122 16.657 1.00 97.12 253 ALA A CA 1
ATOM 2103 C C . ALA A 1 253 ? -8.792 -8.101 18.169 1.00 97.12 253 ALA A C 1
ATOM 2105 O O . ALA A 1 253 ? -7.697 -8.454 18.607 1.00 97.12 253 ALA A O 1
ATOM 2106 N N . GLU A 1 254 ? -9.800 -7.799 18.990 1.00 95.94 254 GLU A N 1
ATOM 2107 C CA . GLU A 1 254 ? -9.665 -7.839 20.445 1.00 95.94 254 GLU A CA 1
ATOM 2108 C C . GLU A 1 254 ? -9.346 -9.245 20.959 1.00 95.94 254 GLU A C 1
ATOM 2110 O O . GLU A 1 254 ? -8.456 -9.424 21.785 1.00 95.94 254 GLU A O 1
ATOM 2115 N N . LYS A 1 255 ? -10.053 -10.271 20.486 1.00 95.00 255 LYS A N 1
ATOM 2116 C CA . LYS A 1 255 ? -9.846 -11.638 20.966 1.00 95.00 255 LYS A CA 1
ATOM 2117 C C . LYS A 1 255 ? -8.457 -12.166 20.591 1.00 95.00 255 LYS A C 1
ATOM 2119 O O . LYS A 1 255 ? -7.742 -12.674 21.451 1.00 95.00 255 LYS A O 1
ATOM 2124 N N . VAL A 1 256 ? -8.075 -12.042 19.323 1.00 94.62 256 VAL A N 1
ATOM 2125 C CA . VAL A 1 256 ? -6.895 -12.704 18.750 1.00 94.62 256 VAL A CA 1
ATOM 2126 C C . VAL A 1 256 ? -5.626 -11.864 18.898 1.00 94.62 256 VAL A C 1
ATOM 2128 O O . VAL A 1 256 ? -4.580 -12.411 19.244 1.00 94.62 256 VAL A O 1
ATOM 2131 N N . TYR A 1 257 ? -5.697 -10.547 18.690 1.00 92.62 257 TYR A N 1
ATOM 2132 C CA . TYR A 1 257 ? -4.517 -9.674 18.709 1.00 92.62 257 TYR A CA 1
ATOM 2133 C C . TYR A 1 257 ? -4.290 -9.033 20.076 1.00 92.62 257 TYR A C 1
ATOM 2135 O O . TYR A 1 257 ? -3.151 -9.002 20.535 1.00 92.62 257 TYR A O 1
ATOM 2143 N N . TYR A 1 258 ? -5.350 -8.576 20.751 1.00 90.25 258 TYR A N 1
ATOM 2144 C CA . TYR A 1 258 ? -5.218 -7.950 22.071 1.00 90.25 258 TYR A CA 1
ATOM 2145 C C . TYR A 1 258 ? -5.128 -8.993 23.196 1.00 90.25 258 TYR A C 1
ATOM 2147 O O . TYR A 1 258 ? -4.142 -9.045 23.926 1.00 90.25 258 TYR A O 1
ATOM 2155 N N . ARG A 1 259 ? -6.129 -9.877 23.314 1.00 89.06 259 ARG A N 1
ATOM 2156 C CA . ARG A 1 259 ? -6.221 -10.875 24.401 1.00 89.06 259 ARG A CA 1
ATOM 2157 C C . ARG A 1 259 ? -5.426 -12.153 24.140 1.00 89.06 259 ARG A C 1
ATOM 2159 O O . ARG A 1 259 ? -5.279 -12.956 25.055 1.00 89.06 259 ARG A O 1
ATOM 2166 N N . ARG A 1 260 ? -4.941 -12.354 22.907 1.00 89.19 260 ARG A N 1
ATOM 2167 C CA . ARG A 1 260 ? -4.204 -13.558 22.470 1.00 89.19 260 ARG A CA 1
ATOM 2168 C C . ARG A 1 260 ? -4.966 -14.869 22.722 1.00 89.19 260 ARG A C 1
ATOM 2170 O O . ARG A 1 260 ? -4.368 -15.916 22.961 1.00 89.19 260 ARG A O 1
ATOM 2177 N N . ASP A 1 261 ? -6.293 -14.824 22.634 1.00 88.81 261 ASP A N 1
ATOM 2178 C CA . ASP A 1 261 ? -7.172 -15.978 22.802 1.00 88.81 261 ASP A CA 1
ATOM 2179 C C . ASP A 1 261 ? -7.432 -16.682 21.460 1.00 88.81 261 ASP A C 1
ATOM 2181 O O . ASP A 1 261 ? -8.276 -16.274 20.659 1.00 88.81 261 ASP A O 1
ATOM 2185 N N . TYR A 1 262 ? -6.727 -17.793 21.239 1.00 91.12 262 TYR A N 1
ATOM 2186 C CA . TYR A 1 262 ? -6.827 -18.601 20.020 1.00 91.12 262 TYR A CA 1
ATOM 2187 C C . TYR A 1 262 ? -7.905 -19.697 20.076 1.00 91.12 262 TYR A C 1
ATOM 2189 O O . TYR A 1 262 ? -7.990 -20.518 19.161 1.00 91.12 262 TYR A O 1
ATOM 2197 N N . ARG A 1 263 ? -8.753 -19.758 21.114 1.00 89.06 263 ARG A N 1
ATOM 2198 C CA . ARG A 1 263 ? -9.804 -20.790 21.201 1.00 89.06 263 ARG A CA 1
ATOM 2199 C C . ARG A 1 263 ? -10.775 -20.661 20.027 1.00 89.06 263 ARG A C 1
ATOM 2201 O O . ARG A 1 263 ? -11.444 -19.637 19.873 1.00 89.06 263 ARG A O 1
ATOM 2208 N N . GLY A 1 264 ? -10.865 -21.709 19.210 1.00 88.19 264 GLY A N 1
ATOM 2209 C CA . GLY A 1 264 ? -11.694 -21.728 18.001 1.00 88.19 264 GLY A CA 1
ATOM 2210 C C . GLY A 1 264 ? -11.135 -20.911 16.828 1.00 88.19 264 GLY A C 1
ATOM 2211 O O . GLY A 1 264 ? -11.836 -20.755 15.830 1.00 88.19 264 GLY A O 1
ATOM 2212 N N . PHE A 1 265 ? -9.903 -20.396 16.922 1.00 93.44 265 PHE A N 1
ATOM 2213 C CA . PHE A 1 265 ? -9.210 -19.791 15.786 1.00 93.44 265 PHE A CA 1
ATOM 2214 C C . PHE A 1 265 ? -8.833 -20.879 14.775 1.00 93.44 265 PHE A C 1
ATOM 2216 O O . PHE A 1 265 ? -8.262 -21.902 15.144 1.00 93.44 265 PHE A O 1
ATOM 2223 N N . LYS A 1 266 ? -9.189 -20.671 13.504 1.00 92.44 266 LYS A N 1
ATOM 2224 C CA . LYS A 1 266 ? -9.013 -21.657 12.422 1.00 92.44 266 LYS A CA 1
ATOM 2225 C C . LYS A 1 266 ? -7.887 -21.304 11.441 1.00 92.44 266 LYS A C 1
ATOM 2227 O O . LYS A 1 266 ? -7.664 -22.058 10.501 1.00 92.44 266 LYS A O 1
ATOM 2232 N N . GLY A 1 267 ? -7.235 -20.154 11.622 1.00 93.38 267 GLY A N 1
ATOM 2233 C CA . GLY A 1 267 ? -6.066 -19.750 10.838 1.00 93.38 267 GLY A CA 1
ATOM 2234 C C . GLY A 1 267 ? -4.757 -20.249 11.446 1.00 93.38 267 GLY A C 1
ATOM 2235 O O . GLY A 1 267 ? -4.765 -20.987 12.430 1.00 93.38 267 GLY A O 1
ATOM 2236 N N . ALA A 1 268 ? -3.634 -19.810 10.880 1.00 93.56 268 ALA A N 1
ATOM 2237 C CA . ALA A 1 268 ? -2.295 -20.121 11.373 1.00 93.56 268 ALA A CA 1
ATOM 2238 C C . ALA A 1 268 ? -1.900 -19.183 12.533 1.00 93.56 268 ALA A C 1
ATOM 2240 O O . ALA A 1 268 ? -1.729 -17.980 12.309 1.00 93.56 268 ALA A O 1
ATOM 2241 N N . PRO A 1 269 ? -1.729 -19.670 13.781 1.00 91.44 269 PRO A N 1
ATOM 2242 C CA . PRO A 1 269 ? -1.271 -18.828 14.888 1.00 91.44 269 PRO A CA 1
ATOM 2243 C C . PRO A 1 269 ? 0.108 -18.203 14.638 1.00 91.44 269 PRO A C 1
ATOM 2245 O O . PRO A 1 269 ? 0.412 -17.152 15.197 1.00 91.44 269 PRO A O 1
ATOM 2248 N N . GLU A 1 270 ? 0.938 -18.822 13.796 1.00 92.38 270 GLU A N 1
ATOM 2249 C CA . GLU A 1 270 ? 2.236 -18.304 13.358 1.00 92.38 270 GLU A CA 1
ATOM 2250 C C . GLU A 1 270 ? 2.079 -16.978 12.610 1.00 92.38 270 GLU A C 1
ATOM 2252 O O . GLU A 1 270 ? 2.818 -16.039 12.888 1.00 92.38 270 GLU A O 1
ATOM 2257 N N . PHE A 1 271 ? 1.063 -16.857 11.747 1.00 94.94 271 PHE A N 1
ATOM 2258 C CA . PHE A 1 271 ? 0.771 -15.609 11.040 1.00 94.94 271 PHE A CA 1
ATOM 2259 C C . PHE A 1 271 ? 0.444 -14.472 12.021 1.00 94.94 271 PHE A C 1
ATOM 2261 O O . PHE A 1 271 ? 0.950 -13.366 11.881 1.00 94.94 271 PHE A O 1
ATOM 2268 N N . ILE A 1 272 ? -0.325 -14.753 13.081 1.00 93.56 272 ILE A N 1
ATOM 2269 C CA . ILE A 1 272 ? -0.681 -13.768 14.125 1.00 93.56 272 ILE A CA 1
ATOM 2270 C C . ILE A 1 272 ? 0.523 -13.347 14.993 1.00 93.56 272 ILE A C 1
ATOM 2272 O O . ILE A 1 272 ? 0.491 -12.308 15.665 1.00 93.56 272 ILE A O 1
ATOM 2276 N N . ARG A 1 273 ? 1.604 -14.131 14.989 1.00 88.75 273 ARG A N 1
ATOM 2277 C CA . ARG A 1 273 ? 2.857 -13.808 15.692 1.00 88.75 273 ARG A CA 1
ATOM 2278 C C . ARG A 1 273 ? 3.871 -13.097 14.794 1.00 88.75 273 ARG A C 1
ATOM 2280 O O . ARG A 1 273 ? 4.750 -12.426 15.322 1.00 88.75 273 ARG A O 1
ATOM 2287 N N . ASP A 1 274 ? 3.736 -13.217 13.478 1.00 92.62 274 ASP A N 1
ATOM 2288 C CA . ASP A 1 274 ? 4.602 -12.574 12.491 1.00 92.62 274 ASP A CA 1
ATOM 2289 C C . ASP A 1 274 ? 4.101 -11.162 12.144 1.00 92.62 274 ASP A C 1
ATOM 2291 O O . ASP A 1 274 ? 3.171 -10.986 11.351 1.00 92.62 274 ASP A O 1
ATOM 2295 N N . SER A 1 275 ? 4.711 -10.142 12.753 1.00 88.69 275 SER A N 1
ATOM 2296 C CA . SER A 1 275 ? 4.346 -8.741 12.514 1.00 88.69 275 SER A CA 1
ATOM 2297 C C . SER A 1 275 ? 4.604 -8.287 11.079 1.00 88.69 275 SER A C 1
ATOM 2299 O O . SER A 1 275 ? 3.847 -7.464 10.560 1.00 88.69 275 SER A O 1
ATOM 2301 N N . ASP A 1 276 ? 5.651 -8.804 10.437 1.00 90.25 276 ASP A N 1
ATOM 2302 C CA . ASP A 1 276 ? 6.022 -8.405 9.080 1.00 90.25 276 ASP A CA 1
ATOM 2303 C C . ASP A 1 276 ? 5.075 -9.048 8.071 1.00 90.25 276 ASP A C 1
ATOM 2305 O O . ASP A 1 276 ? 4.546 -8.360 7.197 1.00 90.25 276 ASP A O 1
ATOM 2309 N N . GLY A 1 277 ? 4.753 -10.330 8.265 1.00 91.62 277 GLY A N 1
ATOM 2310 C CA . GLY A 1 277 ? 3.709 -11.026 7.518 1.00 91.62 277 GLY A CA 1
ATOM 2311 C C . GLY A 1 277 ? 2.355 -10.315 7.617 1.00 91.62 277 GLY A C 1
ATOM 2312 O O . GLY A 1 277 ? 1.733 -10.024 6.595 1.00 91.62 277 GLY A O 1
ATOM 2313 N N . GLN A 1 278 ? 1.913 -9.956 8.826 1.00 94.38 278 GLN A N 1
ATOM 2314 C CA . GLN A 1 278 ? 0.654 -9.224 9.025 1.00 94.38 278 GLN A CA 1
ATOM 2315 C C . GLN A 1 278 ? 0.627 -7.909 8.249 1.00 94.38 278 GLN A C 1
ATOM 2317 O O . GLN A 1 278 ? -0.305 -7.670 7.478 1.00 94.38 278 GLN A O 1
ATOM 2322 N N . LYS A 1 279 ? 1.653 -7.066 8.426 1.00 91.06 279 LYS A N 1
ATOM 2323 C CA . LYS A 1 279 ? 1.753 -5.763 7.757 1.00 91.06 279 LYS A CA 1
ATOM 2324 C C . LYS A 1 279 ? 1.815 -5.914 6.240 1.00 91.06 279 LYS A C 1
ATOM 2326 O O . LYS A 1 279 ? 1.071 -5.231 5.544 1.00 91.06 279 LYS A O 1
ATOM 2331 N N . ALA A 1 280 ? 2.631 -6.835 5.726 1.00 92.12 280 ALA A N 1
ATOM 2332 C CA . ALA A 1 280 ? 2.776 -7.056 4.291 1.00 92.12 280 ALA A CA 1
ATOM 2333 C C . ALA A 1 280 ? 1.455 -7.504 3.646 1.00 92.12 280 ALA A C 1
ATOM 2335 O O . ALA A 1 280 ? 0.975 -6.864 2.713 1.00 92.12 280 ALA A O 1
ATOM 2336 N N . PHE A 1 281 ? 0.816 -8.559 4.161 1.00 94.69 281 PHE A N 1
ATOM 2337 C CA . PHE A 1 281 ? -0.434 -9.069 3.582 1.00 94.69 281 PHE A CA 1
ATOM 2338 C C . PHE A 1 281 ? -1.607 -8.098 3.752 1.00 94.69 281 PHE A C 1
ATOM 2340 O O . PHE A 1 281 ? -2.425 -7.955 2.839 1.00 94.69 281 PHE A O 1
ATOM 2347 N N . SER A 1 282 ? -1.673 -7.400 4.888 1.00 96.44 282 SER A N 1
ATOM 2348 C CA . SER A 1 282 ? -2.659 -6.345 5.125 1.00 96.44 282 SER A CA 1
ATOM 2349 C C . SER A 1 282 ? -2.493 -5.190 4.137 1.00 96.44 282 SER A C 1
ATOM 2351 O O . SER A 1 282 ? -3.480 -4.802 3.507 1.00 96.44 282 SER A O 1
ATOM 2353 N N . LYS A 1 283 ? -1.259 -4.711 3.923 1.00 93.88 283 LYS A N 1
ATOM 2354 C CA . LYS A 1 283 ? -0.937 -3.652 2.956 1.00 93.88 283 LYS A CA 1
ATOM 2355 C C . LYS A 1 283 ? -1.326 -4.057 1.538 1.00 93.88 283 LYS A C 1
ATOM 2357 O O . LYS A 1 283 ? -2.076 -3.333 0.893 1.00 93.88 283 LYS A O 1
ATOM 2362 N N . LEU A 1 284 ? -0.894 -5.233 1.078 1.00 95.50 284 LEU A N 1
ATOM 2363 C CA . LEU A 1 284 ? -1.181 -5.726 -0.274 1.00 95.50 284 LEU A CA 1
ATOM 2364 C C . LEU A 1 284 ? -2.694 -5.819 -0.538 1.00 95.50 284 LEU A C 1
ATOM 2366 O O . LEU A 1 284 ? -3.174 -5.340 -1.567 1.00 95.50 284 LEU A O 1
ATOM 2370 N N . ARG A 1 285 ? -3.473 -6.352 0.419 1.00 97.50 285 ARG A N 1
ATOM 2371 C CA . ARG A 1 285 ? -4.939 -6.389 0.292 1.00 97.50 285 ARG A CA 1
ATOM 2372 C C . ARG A 1 285 ? -5.565 -4.993 0.366 1.00 97.50 285 ARG A C 1
ATOM 2374 O O . ARG A 1 285 ? -6.498 -4.725 -0.386 1.00 97.50 285 ARG A O 1
ATOM 2381 N N . SER A 1 286 ? -5.046 -4.101 1.217 1.00 97.06 286 SER A N 1
ATOM 2382 C CA . SER A 1 286 ? -5.510 -2.706 1.338 1.00 97.06 286 SER A CA 1
ATOM 2383 C C . SER A 1 286 ? -5.295 -1.908 0.049 1.00 97.06 286 SER A C 1
ATOM 2385 O O . SER A 1 286 ? -6.160 -1.133 -0.360 1.00 97.06 286 SER A O 1
ATOM 2387 N N . SER A 1 287 ? -4.166 -2.113 -0.634 1.00 95.50 287 SER A N 1
ATOM 2388 C CA . SER A 1 287 ? -3.875 -1.457 -1.911 1.00 95.50 287 SER A CA 1
ATOM 2389 C C . SER A 1 287 ? -4.864 -1.883 -3.001 1.00 95.50 287 SER A C 1
ATOM 2391 O O . SER A 1 287 ? -5.431 -1.029 -3.681 1.00 95.50 287 SER A O 1
ATOM 2393 N N . ILE A 1 288 ? -5.177 -3.182 -3.100 1.00 97.88 288 ILE A N 1
ATOM 2394 C CA . ILE A 1 288 ? -6.209 -3.692 -4.024 1.00 97.88 288 ILE A CA 1
ATOM 2395 C C . ILE A 1 288 ? -7.602 -3.158 -3.646 1.00 97.88 288 ILE A C 1
ATOM 2397 O O . ILE A 1 288 ? -8.349 -2.706 -4.516 1.00 97.88 288 ILE A O 1
ATOM 2401 N N . ALA A 1 289 ? -7.938 -3.131 -2.352 1.00 97.94 289 ALA A N 1
ATOM 2402 C CA . ALA A 1 289 ? -9.171 -2.517 -1.854 1.00 97.94 289 ALA A CA 1
ATOM 2403 C C . ALA A 1 289 ? -9.275 -1.029 -2.241 1.00 97.94 289 ALA A C 1
ATOM 2405 O O . ALA A 1 289 ? -10.357 -0.547 -2.579 1.00 97.94 289 ALA A O 1
ATOM 2406 N N . GLY A 1 290 ? -8.142 -0.319 -2.280 1.00 95.62 290 GLY A N 1
ATOM 2407 C CA . GLY A 1 290 ? -8.034 1.055 -2.770 1.00 95.62 290 GLY A CA 1
ATOM 2408 C C . GLY A 1 290 ? -8.475 1.228 -4.227 1.00 95.62 290 GLY A C 1
ATOM 2409 O O . GLY A 1 290 ? -9.151 2.207 -4.540 1.00 95.62 290 GLY A O 1
ATOM 2410 N N . VAL A 1 291 ? -8.190 0.263 -5.109 1.00 97.00 291 VAL A N 1
ATOM 2411 C CA . VAL A 1 291 ? -8.680 0.293 -6.501 1.00 97.00 291 VAL A CA 1
ATOM 2412 C C . VAL A 1 291 ? -10.197 0.167 -6.549 1.00 97.00 291 VAL A C 1
ATOM 2414 O O . VAL A 1 291 ? -10.851 0.932 -7.262 1.00 97.00 291 VAL A O 1
ATOM 2417 N N . TYR A 1 292 ? -10.780 -0.751 -5.772 1.00 98.44 292 TYR A N 1
ATOM 2418 C CA . TYR A 1 292 ? -12.236 -0.854 -5.680 1.00 98.44 292 TYR A CA 1
ATOM 2419 C C . TYR A 1 292 ? -12.853 0.423 -5.102 1.00 98.44 292 TYR A C 1
ATOM 2421 O O . TYR A 1 292 ? -13.819 0.927 -5.664 1.00 98.44 292 TYR A O 1
ATOM 2429 N N . ALA A 1 293 ? -12.270 1.005 -4.052 1.00 96.94 293 ALA A N 1
ATOM 2430 C CA . ALA A 1 293 ? -12.738 2.263 -3.467 1.00 96.94 293 ALA A CA 1
ATOM 2431 C C . ALA A 1 293 ? -12.692 3.432 -4.465 1.00 96.94 293 ALA A C 1
ATOM 2433 O O . ALA A 1 293 ? -13.633 4.221 -4.549 1.00 96.94 293 ALA A O 1
ATOM 2434 N N . TRP A 1 294 ? -11.640 3.515 -5.281 1.00 96.44 294 TRP A N 1
ATOM 2435 C CA . TRP A 1 294 ? -11.580 4.487 -6.369 1.00 96.44 294 TRP A CA 1
ATOM 2436 C C . TRP A 1 294 ? -12.686 4.240 -7.412 1.00 96.44 294 TRP A C 1
ATOM 2438 O O . TRP A 1 294 ? -13.360 5.177 -7.844 1.00 96.44 294 TRP A O 1
ATOM 2448 N N . ARG A 1 295 ? -12.953 2.972 -7.768 1.00 97.50 295 ARG A N 1
ATOM 2449 C CA . ARG A 1 295 ? -14.060 2.599 -8.672 1.00 97.50 295 ARG A CA 1
ATOM 2450 C C . ARG A 1 295 ? -15.435 2.922 -8.087 1.00 97.50 295 ARG A C 1
ATOM 2452 O O . ARG A 1 295 ? -16.316 3.303 -8.854 1.00 97.50 295 ARG A O 1
ATOM 2459 N N . VAL A 1 296 ? -15.620 2.822 -6.768 1.00 97.25 296 VAL A N 1
ATOM 2460 C CA . VAL A 1 296 ? -16.846 3.255 -6.071 1.00 97.25 296 VAL A CA 1
ATOM 2461 C C . VAL A 1 296 ? -17.087 4.742 -6.316 1.00 97.25 296 VAL A C 1
ATOM 2463 O O . VAL A 1 296 ? -18.169 5.116 -6.766 1.00 97.25 296 VAL A O 1
ATOM 2466 N N . GLN A 1 297 ? -16.076 5.586 -6.084 1.00 93.62 297 GLN A N 1
ATOM 2467 C CA . GLN A 1 297 ? -16.182 7.036 -6.287 1.00 93.62 297 GLN A CA 1
ATOM 2468 C C . GLN A 1 297 ? -16.445 7.389 -7.755 1.00 93.62 297 GLN A C 1
ATOM 2470 O O . GLN A 1 297 ? -17.346 8.176 -8.050 1.00 93.62 297 GLN A O 1
ATOM 2475 N N . LYS A 1 298 ? -15.711 6.761 -8.683 1.00 94.44 298 LYS A N 1
ATOM 2476 C CA . LYS A 1 298 ? -15.917 6.946 -10.124 1.00 94.44 298 LYS A CA 1
ATOM 2477 C C . LYS A 1 298 ? -17.341 6.564 -10.542 1.00 94.44 298 LYS A C 1
ATOM 2479 O O . LYS A 1 298 ? -18.020 7.362 -11.183 1.00 94.44 298 LYS A O 1
ATOM 2484 N N . SER A 1 299 ? -17.805 5.378 -10.145 1.00 93.88 299 SER A N 1
ATOM 2485 C CA . SER A 1 299 ? -19.148 4.893 -10.492 1.00 93.88 299 SER A CA 1
ATOM 2486 C C . SER A 1 299 ? -20.232 5.789 -9.894 1.00 93.88 299 SER A C 1
ATOM 2488 O O . SER A 1 299 ? -21.231 6.052 -10.552 1.00 93.88 299 SER A O 1
ATOM 2490 N N . ALA A 1 300 ? -20.028 6.320 -8.682 1.00 92.56 300 ALA A N 1
ATOM 2491 C CA . ALA A 1 300 ? -20.938 7.288 -8.071 1.00 92.56 300 ALA A CA 1
ATOM 2492 C C . ALA A 1 300 ? -21.052 8.589 -8.878 1.00 92.56 300 ALA A C 1
ATOM 2494 O O . ALA A 1 300 ? -22.162 9.060 -9.129 1.00 92.56 300 ALA A O 1
ATOM 2495 N N . ALA A 1 301 ? -19.926 9.138 -9.336 1.00 92.88 301 ALA A N 1
ATOM 2496 C CA . ALA A 1 301 ? -19.921 10.326 -10.185 1.00 92.88 301 ALA A CA 1
ATOM 2497 C C . ALA A 1 301 ? -20.605 10.069 -11.542 1.00 92.88 301 ALA A C 1
ATOM 2499 O O . ALA A 1 301 ? -21.388 10.895 -12.011 1.00 92.88 301 ALA A O 1
ATOM 2500 N N . GLU A 1 302 ? -20.361 8.909 -12.156 1.00 93.69 302 GLU A N 1
ATOM 2501 C CA . GLU A 1 302 ? -20.979 8.519 -13.429 1.00 93.69 302 GLU A CA 1
ATOM 2502 C C . GLU A 1 302 ? -22.487 8.250 -13.290 1.00 93.69 302 GLU A C 1
ATOM 2504 O O . GLU A 1 302 ? -23.255 8.673 -14.153 1.00 93.69 302 GLU A O 1
ATOM 2509 N N . MET A 1 303 ? -22.934 7.641 -12.184 1.00 92.19 303 MET A N 1
ATOM 2510 C CA . MET A 1 303 ? -24.360 7.525 -11.849 1.00 92.19 303 MET A CA 1
ATOM 2511 C C . MET A 1 303 ? -25.018 8.901 -11.739 1.00 92.19 303 MET A C 1
ATOM 2513 O O . MET A 1 303 ? -26.076 9.126 -12.325 1.00 92.19 303 MET A O 1
ATOM 2517 N N . GLN A 1 304 ? -24.393 9.833 -11.012 1.00 89.81 304 GLN A N 1
ATOM 2518 C CA . GLN A 1 304 ? -24.929 11.182 -10.844 1.00 89.81 304 GLN A CA 1
ATOM 2519 C C . GLN A 1 304 ? -25.007 11.927 -12.180 1.00 89.81 304 GLN A C 1
ATOM 2521 O O . GLN A 1 304 ? -25.992 12.614 -12.445 1.00 89.81 304 GLN A O 1
ATOM 2526 N N . LYS A 1 305 ? -23.997 11.768 -13.041 1.00 93.69 305 LYS A N 1
ATOM 2527 C CA . LYS A 1 305 ? -24.004 12.324 -14.395 1.00 93.69 305 LYS A CA 1
ATOM 2528 C C . LYS A 1 305 ? -25.155 11.752 -15.229 1.00 93.69 305 LYS A C 1
ATOM 2530 O O . LYS A 1 305 ? -25.921 12.526 -15.796 1.00 93.69 305 LYS A O 1
ATOM 2535 N N . ALA A 1 306 ? -25.317 10.428 -15.253 1.00 92.44 306 ALA A N 1
ATOM 2536 C CA . ALA A 1 306 ? -26.391 9.768 -15.997 1.00 92.44 306 ALA A CA 1
ATOM 2537 C C . ALA A 1 306 ? -27.786 10.205 -15.521 1.00 92.44 306 ALA A C 1
ATOM 2539 O O . ALA A 1 306 ? -28.687 10.384 -16.339 1.00 92.44 306 ALA A O 1
ATOM 2540 N N . LEU A 1 307 ? -27.947 10.430 -14.212 1.00 88.25 307 LEU A N 1
ATOM 2541 C CA . LEU A 1 307 ? -29.177 10.966 -13.633 1.00 88.25 307 LEU A CA 1
ATOM 2542 C C . LEU A 1 307 ? -29.463 12.393 -14.128 1.00 88.25 307 LEU A C 1
ATOM 2544 O O . LEU A 1 307 ? -30.573 12.668 -14.574 1.00 88.25 307 LEU A O 1
ATOM 2548 N N . THR A 1 308 ? -28.466 13.284 -14.109 1.00 94.44 308 THR A N 1
ATOM 2549 C CA . THR A 1 308 ? -28.596 14.664 -14.617 1.00 94.44 308 THR A CA 1
ATOM 2550 C C . THR A 1 308 ? -28.917 14.705 -16.117 1.00 94.44 308 THR A C 1
ATOM 2552 O O . THR A 1 308 ? -29.635 15.590 -16.575 1.00 94.44 308 THR A O 1
ATOM 2555 N N . GLU A 1 309 ? -28.420 13.735 -16.885 1.00 96.00 309 GLU A N 1
ATOM 2556 C CA . GLU A 1 309 ? -28.666 13.599 -18.326 1.00 96.00 309 GLU A CA 1
ATOM 2557 C C . GLU A 1 309 ? -29.980 12.861 -18.660 1.00 96.00 309 GLU A C 1
ATOM 2559 O O . GLU A 1 309 ? -30.281 12.656 -19.834 1.00 96.00 309 GLU A O 1
ATOM 2564 N N . ASN A 1 310 ? -30.776 12.457 -17.657 1.00 94.25 310 ASN A N 1
ATOM 2565 C CA . ASN A 1 310 ? -31.978 11.621 -17.815 1.00 94.25 310 ASN A CA 1
ATOM 2566 C C . ASN A 1 310 ? -31.727 10.307 -18.590 1.00 94.25 310 ASN A C 1
ATOM 2568 O O . ASN A 1 310 ? -32.623 9.765 -19.244 1.00 94.25 310 ASN A O 1
ATOM 2572 N N . ASN A 1 311 ? -30.509 9.762 -18.517 1.00 95.25 311 ASN A N 1
ATOM 2573 C CA . ASN A 1 311 ? -30.137 8.511 -19.170 1.00 95.25 311 ASN A CA 1
ATOM 2574 C C . ASN A 1 311 ? -30.364 7.319 -18.229 1.00 95.25 311 ASN A C 1
ATOM 2576 O O . ASN A 1 311 ? -29.448 6.829 -17.564 1.00 95.25 311 ASN A O 1
ATOM 2580 N N . ASN A 1 312 ? -31.605 6.831 -18.192 1.00 90.19 312 ASN A N 1
ATOM 2581 C CA . ASN A 1 312 ? -32.009 5.738 -17.303 1.00 90.19 312 ASN A CA 1
ATOM 2582 C C . ASN A 1 312 ? -31.225 4.437 -17.539 1.00 90.19 312 ASN A C 1
ATOM 2584 O O . ASN A 1 312 ? -30.912 3.737 -16.579 1.00 90.19 312 ASN A O 1
ATOM 2588 N N . ALA A 1 313 ? -30.894 4.104 -18.791 1.00 95.62 313 ALA A N 1
ATOM 2589 C CA . ALA A 1 313 ? -30.163 2.876 -19.104 1.00 95.62 313 ALA A CA 1
ATOM 2590 C C . ALA A 1 313 ? -28.736 2.909 -18.531 1.00 95.62 313 ALA A C 1
ATOM 2592 O O . ALA A 1 313 ? -28.304 1.952 -17.884 1.00 95.62 313 ALA A O 1
ATOM 2593 N N . GLU A 1 314 ? -28.030 4.030 -18.703 1.00 93.81 314 GLU A N 1
ATOM 2594 C CA . GLU A 1 314 ? -26.685 4.203 -18.147 1.00 93.81 314 GLU A CA 1
ATOM 2595 C C . GLU A 1 314 ? -26.720 4.302 -16.617 1.00 93.81 314 GLU A C 1
ATOM 2597 O O . GLU A 1 314 ? -25.888 3.691 -15.950 1.00 93.81 314 GLU A O 1
ATOM 2602 N N . TYR A 1 315 ? -27.725 4.970 -16.037 1.00 91.12 315 TYR A N 1
ATOM 2603 C CA . TYR A 1 315 ? -27.906 5.019 -14.583 1.00 91.12 315 TYR A CA 1
ATOM 2604 C C . TYR A 1 315 ? -28.043 3.616 -13.972 1.00 91.12 315 TYR A C 1
ATOM 2606 O O . TYR A 1 315 ? -27.363 3.298 -12.994 1.00 91.12 315 TYR A O 1
ATOM 2614 N N . GLN A 1 316 ? -28.865 2.743 -14.568 1.00 92.19 316 GLN A N 1
ATOM 2615 C CA . GLN A 1 316 ? -29.036 1.365 -14.089 1.00 92.19 316 GLN A CA 1
ATOM 2616 C C . GLN A 1 316 ? -27.745 0.551 -14.223 1.00 92.19 316 GLN A C 1
ATOM 2618 O O . GLN A 1 316 ? -27.337 -0.136 -13.284 1.00 92.19 316 GLN A O 1
ATOM 2623 N N . ARG A 1 317 ? -27.051 0.676 -15.360 1.00 94.81 317 ARG A N 1
ATOM 2624 C CA . ARG A 1 317 ? -25.752 0.027 -15.577 1.00 94.81 317 ARG A CA 1
ATOM 2625 C C . ARG A 1 317 ? -24.723 0.464 -14.530 1.00 94.81 317 ARG A C 1
ATOM 2627 O O . ARG A 1 317 ? -24.060 -0.383 -13.932 1.00 94.81 317 ARG A O 1
ATOM 2634 N N . LYS A 1 318 ? -24.611 1.770 -14.278 1.00 93.06 318 LYS A N 1
ATOM 2635 C CA . LYS A 1 318 ? -23.665 2.335 -13.307 1.00 93.06 318 LYS A CA 1
ATOM 2636 C C . LYS A 1 318 ? -24.046 2.036 -11.864 1.00 93.06 318 LYS A C 1
ATOM 2638 O O . LYS A 1 318 ? -23.157 1.847 -11.039 1.00 93.06 318 LYS A O 1
ATOM 2643 N N . THR A 1 319 ? -25.334 1.864 -11.581 1.00 93.50 319 THR A N 1
ATOM 2644 C CA . THR A 1 319 ? -25.808 1.339 -10.295 1.00 93.50 319 THR A CA 1
ATOM 2645 C C . THR A 1 319 ? -25.315 -0.087 -10.066 1.00 93.50 319 THR A C 1
ATOM 2647 O O . THR A 1 319 ? -24.773 -0.382 -9.002 1.00 93.50 319 THR A O 1
ATOM 2650 N N . ALA A 1 320 ? -25.423 -0.968 -11.064 1.00 94.31 320 ALA A N 1
ATOM 2651 C CA . ALA A 1 320 ? -24.912 -2.335 -10.956 1.00 94.31 320 ALA A CA 1
ATOM 2652 C C . ALA A 1 320 ? -23.379 -2.384 -10.794 1.00 94.31 320 ALA A C 1
ATOM 2654 O O . ALA A 1 320 ? -22.875 -3.169 -9.988 1.00 94.31 320 ALA A O 1
ATOM 2655 N N . GLU A 1 321 ? -22.637 -1.536 -11.519 1.00 95.69 321 GLU A N 1
ATOM 2656 C CA . GLU A 1 321 ? -21.185 -1.380 -11.338 1.00 95.69 321 GLU A CA 1
ATOM 2657 C C . GLU A 1 321 ? -20.851 -0.919 -9.916 1.00 95.69 321 GLU A C 1
ATOM 2659 O O . GLU A 1 321 ? -20.089 -1.598 -9.228 1.00 95.69 321 GLU A O 1
ATOM 2664 N N . TYR A 1 322 ? -21.477 0.168 -9.451 1.00 97.00 322 TYR A N 1
ATOM 2665 C CA . TYR A 1 322 ? -21.282 0.725 -8.113 1.00 97.00 322 TYR A CA 1
ATOM 2666 C C . TYR A 1 322 ? -21.509 -0.316 -7.015 1.00 97.00 322 TYR A C 1
ATOM 2668 O O . TYR A 1 322 ? -20.654 -0.480 -6.148 1.00 97.00 322 TYR A O 1
ATOM 2676 N N . GLN A 1 323 ? -22.620 -1.059 -7.065 1.00 97.06 323 GLN A N 1
ATOM 2677 C CA . GLN A 1 323 ? -22.934 -2.079 -6.058 1.00 97.06 323 GLN A CA 1
ATOM 2678 C C . GLN A 1 323 ? -21.900 -3.209 -6.040 1.00 97.06 323 GLN A C 1
ATOM 2680 O O . GLN A 1 323 ? -21.485 -3.653 -4.967 1.00 97.06 323 GLN A O 1
ATOM 2685 N N . ARG A 1 324 ? -21.448 -3.650 -7.220 1.00 98.06 324 ARG A N 1
ATOM 2686 C CA . ARG A 1 324 ? -20.429 -4.695 -7.359 1.00 98.06 324 ARG A CA 1
ATOM 2687 C C . ARG A 1 324 ? -19.099 -4.264 -6.743 1.00 98.06 324 ARG A C 1
ATOM 2689 O O . ARG A 1 324 ? -18.563 -4.978 -5.899 1.00 98.06 324 ARG A O 1
ATOM 2696 N N . VAL A 1 325 ? -18.582 -3.095 -7.130 1.00 98.00 325 VAL A N 1
ATOM 2697 C CA . VAL A 1 325 ? -17.281 -2.622 -6.628 1.00 98.00 325 VAL A CA 1
ATOM 2698 C C . VAL A 1 325 ? -17.347 -2.175 -5.170 1.00 98.00 325 VAL A C 1
ATOM 2700 O O . VAL A 1 325 ? -16.373 -2.366 -4.454 1.00 98.00 325 VAL A O 1
ATOM 2703 N N . LEU A 1 326 ? -18.483 -1.655 -4.691 1.00 98.44 326 LEU A N 1
ATOM 2704 C CA . LEU A 1 326 ? -18.662 -1.297 -3.281 1.00 98.44 326 LEU A CA 1
ATOM 2705 C C . LEU A 1 326 ? -18.631 -2.527 -2.378 1.00 98.44 326 LEU A C 1
ATOM 2707 O O . LEU A 1 326 ? -17.947 -2.526 -1.353 1.00 98.44 326 LEU A O 1
ATOM 2711 N N . ARG A 1 327 ? -19.358 -3.579 -2.764 1.00 98.25 327 ARG A N 1
ATOM 2712 C CA . ARG A 1 327 ? -19.406 -4.828 -2.007 1.00 98.25 327 ARG A CA 1
ATOM 2713 C C . ARG A 1 327 ? -18.015 -5.452 -1.878 1.00 98.25 327 ARG A C 1
ATOM 2715 O O . ARG A 1 327 ? -17.639 -5.870 -0.783 1.00 98.25 327 ARG A O 1
ATOM 2722 N N . GLU A 1 328 ? -17.248 -5.479 -2.967 1.00 98.75 328 GLU A N 1
ATOM 2723 C CA . GLU A 1 328 ? -15.888 -6.020 -2.933 1.00 98.75 328 GLU A CA 1
ATOM 2724 C C . GLU A 1 328 ? -14.895 -5.078 -2.236 1.00 98.75 328 GLU A C 1
ATOM 2726 O O . GLU A 1 328 ? -14.036 -5.562 -1.506 1.00 98.75 328 GLU A O 1
ATOM 2731 N N . ALA A 1 329 ? -15.041 -3.750 -2.356 1.00 98.75 329 ALA A N 1
ATOM 2732 C CA . ALA A 1 329 ? -14.227 -2.793 -1.600 1.00 98.75 329 ALA A CA 1
ATOM 2733 C C . ALA A 1 329 ? -14.364 -3.017 -0.088 1.00 98.75 329 ALA A C 1
ATOM 2735 O O . ALA A 1 329 ? -13.356 -3.148 0.607 1.00 98.75 329 ALA A O 1
ATOM 2736 N N . ASP A 1 330 ? -15.605 -3.101 0.414 1.00 98.69 330 ASP A N 1
ATOM 2737 C CA . ASP A 1 330 ? -15.878 -3.369 1.829 1.00 98.69 330 ASP A CA 1
ATOM 2738 C C . ASP A 1 330 ? -15.248 -4.708 2.236 1.00 98.69 330 ASP A C 1
ATOM 2740 O O . ASP A 1 330 ? -14.430 -4.747 3.148 1.00 98.69 330 ASP A O 1
ATOM 2744 N N . PHE A 1 331 ? -15.525 -5.796 1.509 1.00 98.88 331 PHE A N 1
ATOM 2745 C CA . PHE A 1 331 ? -14.952 -7.118 1.795 1.00 98.88 331 PHE A CA 1
ATOM 2746 C C . PHE A 1 331 ? -13.417 -7.140 1.815 1.00 98.88 331 PHE A C 1
ATOM 2748 O O . PHE A 1 331 ? -12.813 -7.697 2.737 1.00 98.88 331 PHE A O 1
ATOM 2755 N N . ALA A 1 332 ? -12.776 -6.515 0.828 1.00 98.75 332 ALA A N 1
ATOM 2756 C CA . ALA A 1 332 ? -11.328 -6.442 0.726 1.00 98.75 332 ALA A CA 1
ATOM 2757 C C . ALA A 1 332 ? -10.715 -5.698 1.918 1.00 98.75 332 ALA A C 1
ATOM 2759 O O . ALA A 1 332 ? -9.761 -6.188 2.530 1.00 98.75 332 ALA A O 1
ATOM 2760 N N . PHE A 1 333 ? -11.299 -4.566 2.319 1.00 98.75 333 PHE A N 1
ATOM 2761 C CA . PHE A 1 333 ? -10.850 -3.860 3.514 1.00 98.75 333 PHE A CA 1
ATOM 2762 C C . PHE A 1 333 ? -11.109 -4.640 4.804 1.00 98.75 333 PHE A C 1
ATOM 2764 O O . PHE A 1 333 ? -10.240 -4.639 5.676 1.00 98.75 333 PHE A O 1
ATOM 2771 N N . LYS A 1 334 ? -12.228 -5.373 4.923 1.00 98.81 334 LYS A N 1
ATOM 2772 C CA . LYS A 1 334 ? -12.466 -6.267 6.072 1.00 98.81 334 LYS A CA 1
ATOM 2773 C C . LYS A 1 334 ? -11.347 -7.296 6.215 1.00 98.81 334 LYS A C 1
ATOM 2775 O O . LYS A 1 334 ? -10.843 -7.500 7.317 1.00 98.81 334 LYS A O 1
ATOM 2780 N N . GLN A 1 335 ? -10.932 -7.922 5.110 1.00 98.50 335 GLN A N 1
ATOM 2781 C CA . GLN A 1 335 ? -9.807 -8.862 5.109 1.00 98.50 335 GLN A CA 1
ATOM 2782 C C . GLN A 1 335 ? -8.485 -8.176 5.471 1.00 98.50 335 GLN A C 1
ATOM 2784 O O . GLN A 1 335 ? -7.759 -8.678 6.323 1.00 98.50 335 GLN A O 1
ATOM 2789 N N . SER A 1 336 ? -8.186 -7.021 4.868 1.00 98.31 336 SER A N 1
ATOM 2790 C CA . SER A 1 336 ? -6.970 -6.251 5.161 1.00 98.31 336 SER A CA 1
ATOM 2791 C C . SER A 1 336 ? -6.867 -5.866 6.643 1.00 98.31 336 SER A C 1
ATOM 2793 O O . SER A 1 336 ? -5.831 -6.107 7.272 1.00 98.31 336 SER A O 1
ATOM 2795 N N . TYR A 1 337 ? -7.953 -5.348 7.222 1.00 98.50 337 TYR A N 1
ATOM 2796 C CA . TYR A 1 337 ? -8.039 -5.024 8.644 1.00 98.50 337 TYR A CA 1
ATOM 2797 C C . TYR A 1 337 ? -7.872 -6.270 9.518 1.00 98.50 337 TYR A C 1
ATOM 2799 O O . TYR A 1 337 ? -7.102 -6.261 10.474 1.00 98.50 337 TYR A O 1
ATOM 2807 N N . ALA A 1 338 ? -8.535 -7.376 9.169 1.00 98.12 338 ALA A N 1
ATOM 2808 C CA . ALA A 1 338 ? -8.414 -8.620 9.919 1.00 98.12 338 ALA A CA 1
ATOM 2809 C C . ALA A 1 338 ? -7.026 -9.268 9.816 1.00 98.12 338 ALA A C 1
ATOM 2811 O O . ALA A 1 338 ? -6.681 -10.040 10.702 1.00 98.12 338 ALA A O 1
ATOM 2812 N N . PHE A 1 339 ? -6.230 -8.984 8.779 1.00 97.81 339 PHE A N 1
ATOM 2813 C CA . PHE A 1 339 ? -4.831 -9.416 8.718 1.00 97.81 339 PHE A CA 1
ATOM 2814 C C . PHE A 1 339 ? -3.938 -8.605 9.660 1.00 97.81 339 PHE A C 1
ATOM 2816 O O . PHE A 1 339 ? -3.064 -9.185 10.305 1.00 97.81 339 PHE A O 1
ATOM 2823 N N . CYS A 1 340 ? -4.160 -7.291 9.764 1.00 97.25 340 CYS A N 1
ATOM 2824 C CA . CYS A 1 340 ? -3.387 -6.407 10.635 1.00 97.25 340 CYS A CA 1
ATOM 2825 C C . CYS A 1 340 ? -4.253 -5.245 11.160 1.00 97.25 340 CYS A C 1
ATOM 2827 O O . CYS A 1 340 ? -4.316 -4.187 10.528 1.00 97.25 340 CYS A O 1
ATOM 2829 N N . PRO A 1 341 ? -4.895 -5.399 12.333 1.00 96.50 341 PRO A N 1
ATOM 2830 C CA . PRO A 1 341 ? -5.824 -4.402 12.874 1.00 96.50 341 PRO A CA 1
ATOM 2831 C C . PRO A 1 341 ? -5.138 -3.175 13.497 1.00 96.50 341 PRO A C 1
ATOM 2833 O O . PRO A 1 341 ? -5.799 -2.347 14.110 1.00 96.50 341 PRO A O 1
ATOM 2836 N N . TYR A 1 342 ? -3.818 -3.062 13.354 1.00 90.75 342 TYR A N 1
ATOM 2837 C CA . TYR A 1 342 ? -2.997 -1.934 13.800 1.00 90.75 342 TYR A CA 1
ATOM 2838 C C . TYR A 1 342 ? -2.169 -1.326 12.647 1.00 90.75 342 TYR A C 1
ATOM 2840 O O . TYR A 1 342 ? -1.338 -0.453 12.881 1.00 90.75 342 TYR A O 1
ATOM 2848 N N . SER A 1 343 ? -2.373 -1.768 11.394 1.00 91.06 343 SER A N 1
ATOM 2849 C CA . SER A 1 343 ? -1.755 -1.139 10.215 1.00 91.06 343 SER A CA 1
ATOM 2850 C C . SER A 1 343 ? -2.466 0.181 9.895 1.00 91.06 343 SER A C 1
ATOM 2852 O O . SER A 1 343 ? -3.674 0.163 9.630 1.00 91.06 343 SER A O 1
ATOM 2854 N N . PRO A 1 344 ? -1.747 1.320 9.850 1.00 85.94 344 PRO A N 1
ATOM 2855 C CA . PRO A 1 344 ? -2.330 2.595 9.441 1.00 85.94 344 PRO A CA 1
ATOM 2856 C C . PRO A 1 344 ? -2.999 2.518 8.063 1.00 85.94 344 PRO A C 1
ATOM 2858 O O . PRO A 1 344 ? -4.098 3.035 7.876 1.00 85.94 344 PRO A O 1
ATOM 2861 N N . GLU A 1 345 ? -2.384 1.825 7.106 1.00 83.50 345 GLU A N 1
ATOM 2862 C CA . GLU A 1 345 ? -2.901 1.658 5.748 1.00 83.50 345 GLU A CA 1
ATOM 2863 C C . GLU A 1 345 ? -4.260 0.970 5.726 1.00 83.50 345 GLU A C 1
ATOM 2865 O O . GLU A 1 345 ? -5.160 1.416 5.016 1.00 83.50 345 GLU A O 1
ATOM 2870 N N . ALA A 1 346 ? -4.420 -0.112 6.488 1.00 92.62 346 ALA A N 1
ATOM 2871 C CA . ALA A 1 346 ? -5.687 -0.825 6.582 1.00 92.62 346 ALA A CA 1
ATOM 2872 C C . ALA A 1 346 ? -6.753 0.013 7.293 1.00 92.62 346 ALA A C 1
ATOM 2874 O O . ALA A 1 346 ? -7.886 0.101 6.820 1.00 92.62 346 ALA A O 1
ATOM 2875 N N . ILE A 1 347 ? -6.383 0.666 8.399 1.00 95.12 347 ILE A N 1
ATOM 2876 C CA . ILE A 1 347 ? -7.308 1.442 9.229 1.00 95.12 347 ILE A CA 1
ATOM 2877 C C . ILE A 1 347 ? -7.819 2.667 8.473 1.00 95.12 347 ILE A C 1
ATOM 2879 O O . ILE A 1 347 ? -9.023 2.797 8.264 1.00 95.12 347 ILE A O 1
ATOM 2883 N N . PHE A 1 348 ? -6.925 3.560 8.038 1.00 91.81 348 PHE A N 1
ATOM 2884 C CA . PHE A 1 348 ? -7.325 4.839 7.450 1.00 91.81 348 PHE A CA 1
ATOM 2885 C C . PHE A 1 348 ? -8.044 4.653 6.114 1.00 91.81 348 PHE A C 1
ATOM 2887 O O . PHE A 1 348 ? -9.054 5.311 5.871 1.00 91.81 348 PHE A O 1
ATOM 2894 N N . ARG A 1 349 ? -7.580 3.735 5.251 1.00 93.94 349 ARG A N 1
ATOM 2895 C CA . ARG A 1 349 ? -8.254 3.494 3.966 1.00 93.94 349 ARG A CA 1
ATOM 2896 C C . ARG A 1 349 ? -9.643 2.881 4.167 1.00 93.94 349 ARG A C 1
ATOM 2898 O O . ARG A 1 349 ? -10.579 3.302 3.486 1.00 93.94 349 ARG A O 1
ATOM 2905 N N . TYR A 1 350 ? -9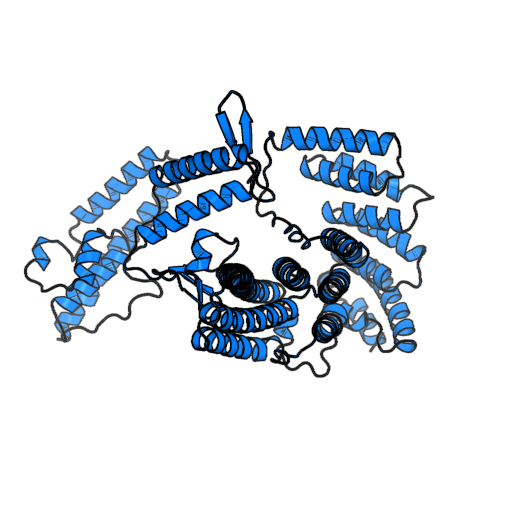.810 1.966 5.129 1.00 98.06 350 TYR A N 1
ATOM 2906 C CA . TYR A 1 350 ? -11.127 1.398 5.407 1.00 98.06 350 TYR A CA 1
ATOM 2907 C C . TYR A 1 350 ? -12.081 2.421 6.034 1.00 98.06 350 TYR A C 1
ATOM 2909 O O . TYR A 1 350 ? -13.218 2.564 5.585 1.00 98.06 350 TYR A O 1
ATOM 2917 N N . VAL A 1 351 ? -11.601 3.190 7.016 1.00 96.94 351 VAL A N 1
ATOM 2918 C CA . VAL A 1 351 ? -12.349 4.296 7.630 1.00 96.94 351 VAL A CA 1
ATOM 2919 C C . VAL A 1 351 ? -12.801 5.306 6.575 1.00 96.94 351 VAL A C 1
ATOM 2921 O O . VAL A 1 351 ? -13.969 5.686 6.573 1.00 96.94 351 VAL A O 1
ATOM 2924 N N . ASN A 1 352 ? -11.933 5.676 5.630 1.00 93.25 352 ASN A N 1
ATOM 2925 C CA . ASN A 1 352 ? -12.286 6.585 4.540 1.00 93.25 352 ASN A CA 1
ATOM 2926 C C . ASN A 1 352 ? -13.418 6.034 3.664 1.00 93.25 352 ASN A C 1
ATOM 2928 O O . ASN A 1 352 ? -14.354 6.773 3.349 1.00 93.25 352 ASN A O 1
ATOM 2932 N N . LEU A 1 353 ? -13.380 4.742 3.308 1.00 95.94 353 LEU A N 1
ATOM 2933 C CA . LEU A 1 353 ? -14.490 4.113 2.590 1.00 95.94 353 LEU A CA 1
ATOM 2934 C C . LEU A 1 353 ? -15.778 4.184 3.421 1.00 95.94 353 LEU A C 1
ATOM 2936 O O . LEU A 1 353 ? -16.789 4.669 2.917 1.00 95.94 353 LEU A O 1
ATOM 2940 N N . LEU A 1 354 ? -15.738 3.744 4.682 1.00 97.00 354 LEU A N 1
ATOM 2941 C CA . LEU A 1 354 ? -16.901 3.699 5.573 1.00 97.00 354 LEU A CA 1
ATOM 2942 C C . LEU A 1 354 ? -17.536 5.082 5.767 1.00 97.00 354 LEU A C 1
ATOM 2944 O O . LEU A 1 354 ? -18.752 5.216 5.638 1.00 97.00 354 LEU A O 1
ATOM 2948 N N . VAL A 1 355 ? -16.730 6.121 6.000 1.00 93.38 355 VAL A N 1
ATOM 2949 C CA . VAL A 1 355 ? -17.205 7.510 6.103 1.00 93.38 355 VAL A CA 1
ATOM 2950 C C . VAL A 1 355 ? -17.850 7.964 4.793 1.00 93.38 355 VAL A C 1
ATOM 2952 O O . VAL A 1 355 ? -18.952 8.512 4.826 1.00 93.38 355 VAL A O 1
ATOM 2955 N N . SER A 1 356 ? -17.228 7.679 3.641 1.00 89.00 356 SER A N 1
ATOM 2956 C CA . SER A 1 356 ? -17.753 8.093 2.328 1.00 89.00 356 SER A CA 1
ATOM 2957 C C . SER A 1 356 ? -19.127 7.497 1.994 1.00 89.00 356 SER A C 1
ATOM 2959 O O . SER A 1 356 ? -19.903 8.112 1.266 1.00 89.00 356 SER A O 1
ATOM 2961 N N . ILE A 1 357 ? -19.453 6.331 2.562 1.00 88.88 357 ILE A N 1
ATOM 2962 C CA . ILE A 1 357 ? -20.750 5.655 2.399 1.00 88.88 357 ILE A CA 1
ATOM 2963 C C . ILE A 1 357 ? -21.670 5.828 3.619 1.00 88.88 357 ILE A C 1
ATOM 2965 O O . ILE A 1 357 ? -22.667 5.121 3.755 1.00 88.88 357 ILE A O 1
ATOM 2969 N N . GLY A 1 358 ? -21.347 6.759 4.522 1.00 88.44 358 GLY A N 1
ATOM 2970 C CA . GLY A 1 358 ? -22.187 7.131 5.664 1.00 88.44 358 GLY A CA 1
ATOM 2971 C C . GLY A 1 358 ? -22.155 6.168 6.858 1.00 88.44 358 GLY A C 1
ATOM 2972 O O . GLY A 1 358 ? -22.929 6.347 7.797 1.00 88.44 358 GLY A O 1
ATOM 2973 N N . ARG A 1 359 ? -21.256 5.178 6.873 1.00 94.81 359 ARG A N 1
ATOM 2974 C CA . ARG A 1 359 ? -21.060 4.205 7.965 1.00 94.81 359 ARG A CA 1
ATOM 2975 C C . ARG A 1 359 ? -20.057 4.720 9.009 1.00 94.81 359 ARG A C 1
ATOM 2977 O O . ARG A 1 359 ? -19.085 4.050 9.350 1.00 94.81 359 ARG A O 1
ATOM 2984 N N . VAL A 1 360 ? -20.291 5.929 9.521 1.00 93.81 360 VAL A N 1
ATOM 2985 C CA . VAL A 1 360 ? -19.366 6.628 10.439 1.00 93.81 360 VAL A CA 1
ATOM 2986 C C . VAL A 1 360 ? -19.192 5.879 11.765 1.00 93.81 360 VAL A C 1
ATOM 2988 O O . VAL A 1 360 ? -18.075 5.774 12.263 1.00 93.81 360 VAL A O 1
ATOM 2991 N N . GLU A 1 361 ? -20.255 5.279 12.309 1.00 94.75 361 GLU A N 1
ATOM 2992 C CA . GLU A 1 361 ? -20.142 4.498 13.552 1.00 94.75 361 GLU A CA 1
ATOM 2993 C C . GLU A 1 361 ? -19.296 3.229 13.391 1.00 94.75 361 GLU A C 1
ATOM 2995 O O . GLU A 1 361 ? -18.528 2.873 14.289 1.00 94.75 361 GLU A O 1
ATOM 3000 N N . ASP A 1 362 ? -19.365 2.572 12.231 1.00 97.50 362 ASP A N 1
ATOM 3001 C CA . ASP A 1 362 ? -18.486 1.439 11.936 1.00 97.50 362 ASP A CA 1
ATOM 3002 C C . ASP A 1 362 ? -17.025 1.898 11.847 1.00 97.50 362 ASP A C 1
ATOM 3004 O O . ASP A 1 362 ? -16.139 1.266 12.425 1.00 97.50 362 ASP A O 1
ATOM 3008 N N . ALA A 1 363 ? -16.773 3.039 11.194 1.00 97.31 363 ALA A N 1
ATOM 3009 C CA . ALA A 1 363 ? -15.442 3.638 11.132 1.00 97.31 363 ALA A CA 1
ATOM 3010 C C . ALA A 1 363 ? -14.897 3.960 12.533 1.00 97.31 363 ALA A C 1
ATOM 3012 O O . ALA A 1 363 ? -13.747 3.648 12.850 1.00 97.31 363 ALA A O 1
ATOM 3013 N N . ARG A 1 364 ? -15.741 4.520 13.406 1.00 95.94 364 ARG A N 1
ATOM 3014 C CA . ARG A 1 364 ? -15.394 4.810 14.802 1.00 95.94 364 ARG A CA 1
ATOM 3015 C C . ARG A 1 364 ? -15.075 3.534 15.579 1.00 95.94 364 ARG A C 1
ATOM 3017 O O . ARG A 1 364 ? -14.116 3.513 16.345 1.00 95.94 364 ARG A O 1
ATOM 3024 N N . THR A 1 365 ? -15.838 2.465 15.361 1.00 96.62 365 THR A N 1
ATOM 3025 C CA . THR A 1 365 ? -15.614 1.161 16.008 1.00 96.62 365 THR A CA 1
ATOM 3026 C C . THR A 1 365 ? -14.264 0.561 15.605 1.00 96.62 365 THR A C 1
ATOM 3028 O O . THR A 1 365 ? -13.523 0.100 16.473 1.00 96.62 365 THR A O 1
ATOM 3031 N N . ILE A 1 366 ? -13.891 0.645 14.321 1.00 97.62 366 ILE A N 1
ATOM 3032 C CA . ILE A 1 366 ? -12.553 0.261 13.836 1.00 97.62 366 ILE A CA 1
ATOM 3033 C C . ILE A 1 366 ? -11.462 1.081 14.534 1.00 97.62 366 ILE A C 1
ATOM 3035 O O . ILE A 1 366 ? -10.522 0.504 15.083 1.00 97.62 366 ILE A O 1
ATOM 3039 N N . ALA A 1 367 ? -11.585 2.411 14.551 1.00 94.88 367 ALA A N 1
ATOM 3040 C CA . ALA A 1 367 ? -10.570 3.293 15.128 1.00 94.88 367 ALA A CA 1
ATOM 3041 C C . ALA A 1 367 ? -10.374 3.043 16.634 1.00 94.88 367 ALA A C 1
ATOM 3043 O O . ALA A 1 367 ? -9.245 2.870 17.089 1.00 94.88 367 ALA A O 1
ATOM 3044 N N . VAL A 1 368 ? -11.467 2.928 17.398 1.00 94.44 368 VAL A N 1
ATOM 3045 C CA . VAL A 1 368 ? -11.425 2.653 18.845 1.00 94.44 368 VAL A CA 1
ATOM 3046 C C . VAL A 1 368 ? -10.804 1.291 19.143 1.00 94.44 368 VAL A C 1
ATOM 3048 O O . VAL A 1 368 ? -9.975 1.184 20.042 1.00 94.44 368 VAL A O 1
ATOM 3051 N N . THR A 1 369 ? -11.174 0.239 18.410 1.00 96.25 369 THR A N 1
ATOM 3052 C CA . THR A 1 369 ? -10.569 -1.083 18.623 1.00 96.25 369 THR A CA 1
ATOM 3053 C C . THR A 1 369 ? -9.081 -1.085 18.287 1.00 96.25 369 THR A C 1
ATOM 3055 O O . THR A 1 369 ? -8.296 -1.690 19.013 1.00 96.25 369 THR A O 1
ATOM 3058 N N . SER A 1 370 ? -8.681 -0.380 17.230 1.00 94.88 370 SER A N 1
ATOM 3059 C CA . SER A 1 370 ? -7.277 -0.293 16.811 1.00 94.88 370 SER A CA 1
ATOM 3060 C C . SER A 1 370 ? -6.428 0.500 17.805 1.00 94.88 370 SER A C 1
ATOM 3062 O O . SER A 1 370 ? -5.307 0.102 18.104 1.00 94.88 370 SER A O 1
ATOM 3064 N N . GLN A 1 371 ? -6.986 1.556 18.402 1.00 91.94 371 GLN A N 1
ATOM 3065 C CA . GLN A 1 371 ? -6.336 2.322 19.467 1.00 91.94 371 GLN A CA 1
ATOM 3066 C C . GLN A 1 371 ? -6.025 1.455 20.698 1.00 91.94 371 GLN A C 1
ATOM 3068 O O . GLN A 1 371 ? -4.953 1.586 21.275 1.00 91.94 371 GLN A O 1
ATOM 3073 N N . LYS A 1 372 ? -6.883 0.484 21.050 1.00 90.12 372 LYS A N 1
ATOM 3074 C CA . LYS A 1 372 ? -6.590 -0.467 22.145 1.00 90.12 372 LYS A CA 1
ATOM 3075 C C . LYS A 1 372 ? -5.369 -1.350 21.865 1.00 90.12 372 LYS A C 1
ATOM 3077 O O . LYS A 1 372 ? -4.735 -1.822 22.806 1.00 90.12 372 LYS A O 1
ATOM 3082 N N . LEU A 1 373 ? -5.089 -1.634 20.592 1.00 87.38 373 LEU A N 1
ATOM 3083 C CA . LEU A 1 373 ? -3.954 -2.459 20.167 1.00 87.38 373 LEU A CA 1
ATOM 3084 C C . LEU A 1 373 ? -2.638 -1.675 20.159 1.00 87.38 373 LEU A C 1
ATOM 3086 O O . LEU A 1 373 ? -1.584 -2.280 20.334 1.00 87.38 373 LEU A O 1
ATOM 3090 N N . ASP A 1 374 ? -2.711 -0.357 19.978 1.00 81.69 374 ASP A N 1
ATOM 3091 C CA . ASP A 1 374 ? -1.577 0.568 20.013 1.00 81.69 374 ASP A CA 1
ATOM 3092 C C . ASP A 1 374 ? -1.957 1.861 20.773 1.00 81.69 374 ASP A C 1
ATOM 3094 O O . ASP A 1 374 ? -2.214 2.899 20.154 1.00 81.69 374 ASP A O 1
ATOM 3098 N N . PRO A 1 375 ? -2.028 1.819 22.124 1.00 78.19 375 PRO A N 1
ATOM 3099 C CA . PRO A 1 375 ? -2.538 2.934 22.934 1.00 78.19 375 PRO A CA 1
ATOM 3100 C C . PRO A 1 375 ? -1.680 4.201 22.892 1.00 78.19 375 PRO A C 1
ATOM 3102 O O . PRO A 1 375 ? -2.096 5.240 23.395 1.00 78.19 375 PRO A O 1
ATOM 3105 N N . LEU A 1 376 ? -0.466 4.116 22.341 1.00 75.00 376 LEU A N 1
ATOM 3106 C CA . LEU A 1 376 ? 0.467 5.238 22.223 1.00 75.00 376 LEU A CA 1
ATOM 3107 C C . LEU A 1 376 ? 0.345 5.959 20.870 1.00 75.00 376 LEU A C 1
ATOM 3109 O O . LEU A 1 376 ? 1.085 6.905 20.595 1.00 75.00 376 LEU A O 1
ATOM 3113 N N . ASN A 1 377 ? -0.582 5.527 20.014 1.00 74.06 377 ASN A N 1
ATOM 3114 C CA . ASN A 1 377 ? -0.763 6.070 18.679 1.00 74.06 377 ASN A CA 1
ATOM 3115 C C . ASN A 1 377 ? -1.642 7.327 18.679 1.00 74.06 377 ASN A C 1
ATOM 3117 O O . ASN A 1 377 ? -2.851 7.262 18.450 1.00 74.06 377 ASN A O 1
ATOM 3121 N N . ALA A 1 378 ? -1.020 8.495 18.851 1.00 72.81 378 ALA A N 1
ATOM 3122 C CA . ALA A 1 378 ? -1.719 9.784 18.854 1.00 72.81 378 ALA A CA 1
ATOM 3123 C C . ALA A 1 378 ? -2.547 10.051 17.575 1.00 72.81 378 ALA A C 1
ATOM 3125 O O . ALA A 1 378 ? -3.540 10.781 17.611 1.00 72.81 378 ALA A O 1
ATOM 3126 N N . ASN A 1 379 ? -2.184 9.444 16.435 1.00 74.50 379 ASN A N 1
ATOM 3127 C CA . ASN A 1 379 ? -2.970 9.574 15.205 1.00 74.50 379 ASN A CA 1
ATOM 3128 C C . ASN A 1 379 ? -4.340 8.890 15.324 1.00 74.50 379 ASN A C 1
ATOM 3130 O O . ASN A 1 379 ? -5.306 9.366 14.729 1.00 74.50 379 ASN A O 1
ATOM 3134 N N . MET A 1 380 ? -4.441 7.801 16.093 1.00 83.38 380 MET A N 1
ATOM 3135 C CA . MET A 1 380 ? -5.714 7.124 16.351 1.00 83.38 380 MET A CA 1
ATOM 3136 C C . MET A 1 380 ? -6.623 7.960 17.250 1.00 83.38 380 MET A C 1
ATOM 3138 O O . MET A 1 380 ? -7.815 8.061 16.966 1.00 83.38 380 MET A O 1
ATOM 3142 N N . ASP A 1 381 ? -6.077 8.625 18.270 1.00 79.12 381 ASP A N 1
ATOM 3143 C CA . ASP A 1 381 ? -6.864 9.520 19.125 1.00 79.12 381 ASP A CA 1
ATOM 3144 C C . ASP A 1 381 ? -7.438 10.694 18.319 1.00 79.12 381 ASP A C 1
ATOM 3146 O O . ASP A 1 381 ? -8.631 10.998 18.414 1.00 79.12 381 ASP A O 1
ATOM 3150 N N . ASN A 1 382 ? -6.619 11.305 17.456 1.00 79.06 382 ASN A N 1
ATOM 3151 C CA . ASN A 1 382 ? -7.061 12.362 16.544 1.00 79.06 382 ASN A CA 1
ATOM 3152 C C . ASN A 1 382 ? -8.162 11.871 15.591 1.00 79.06 382 ASN A C 1
ATOM 3154 O O . ASN A 1 382 ? -9.160 12.566 15.391 1.00 79.06 382 ASN A O 1
ATOM 3158 N N . LEU A 1 383 ? -8.007 10.665 15.034 1.00 85.25 383 LEU A N 1
ATOM 3159 C CA . LEU A 1 383 ? -9.006 10.052 14.160 1.00 85.25 383 LEU A CA 1
ATOM 3160 C C . LEU A 1 383 ? -10.335 9.823 14.892 1.00 85.25 383 LEU A C 1
ATOM 3162 O O . LEU A 1 383 ? -11.393 10.151 14.362 1.00 85.25 383 LEU A O 1
ATOM 3166 N N . ILE A 1 384 ? -10.297 9.297 16.119 1.00 87.00 384 ILE A N 1
ATOM 3167 C CA . ILE A 1 384 ? -11.497 9.072 16.938 1.00 87.00 384 ILE A CA 1
ATOM 3168 C C . ILE A 1 384 ? -12.201 10.400 17.235 1.00 87.00 384 ILE A C 1
ATOM 3170 O O . ILE A 1 384 ? -13.424 10.483 17.119 1.00 87.00 384 ILE A O 1
ATOM 3174 N N . GLN A 1 385 ? -11.450 11.447 17.587 1.00 85.75 385 GLN A N 1
ATOM 3175 C CA . GLN A 1 385 ? -12.017 12.777 17.811 1.00 85.75 385 GLN A CA 1
ATOM 3176 C C . GLN A 1 385 ? -12.697 13.327 16.555 1.00 85.75 385 GLN A C 1
ATOM 3178 O O . GLN A 1 385 ? -13.798 13.864 16.656 1.00 85.75 385 GLN A O 1
ATOM 3183 N N . GLU A 1 386 ? -12.081 13.171 15.383 1.00 84.50 386 GLU A N 1
ATOM 3184 C CA . GLU A 1 386 ? -12.674 13.612 14.118 1.00 84.50 386 GLU A CA 1
ATOM 3185 C C . GLU A 1 386 ? -13.959 12.845 13.794 1.00 84.50 386 GLU A C 1
ATOM 3187 O O . GLU A 1 386 ? -14.989 13.451 13.502 1.00 84.50 386 GLU A O 1
ATOM 3192 N N . LEU A 1 387 ? -13.952 11.520 13.947 1.00 89.06 387 LEU A N 1
ATOM 3193 C CA . LEU A 1 387 ? -15.142 10.693 13.738 1.00 89.06 387 LEU A CA 1
ATOM 3194 C C . LEU A 1 387 ? -16.279 11.067 14.704 1.00 89.06 387 LEU A C 1
ATOM 3196 O O . LEU A 1 387 ? -17.434 11.126 14.289 1.00 89.06 387 LEU A O 1
ATOM 3200 N N . ASN A 1 388 ? -15.968 11.415 15.958 1.00 86.81 388 ASN A N 1
ATOM 3201 C CA . ASN A 1 388 ? -16.962 11.914 16.914 1.00 86.81 388 ASN A CA 1
ATOM 3202 C C . ASN A 1 388 ? -17.581 13.252 16.474 1.00 86.81 388 ASN A C 1
ATOM 3204 O O . ASN A 1 388 ? -18.780 13.458 16.664 1.00 86.81 388 ASN A O 1
ATOM 3208 N N . ARG A 1 389 ? -16.795 14.158 15.871 1.00 86.19 389 ARG A N 1
ATOM 3209 C CA . ARG A 1 389 ? -17.320 15.422 15.319 1.00 86.19 389 ARG A CA 1
ATOM 3210 C C . ARG A 1 389 ? -18.266 15.160 14.152 1.00 86.19 389 ARG A C 1
ATOM 3212 O O . ARG A 1 389 ? -19.336 15.763 14.101 1.00 86.19 389 ARG A O 1
ATOM 3219 N N . ILE A 1 390 ? -17.906 14.234 13.261 1.00 82.94 390 ILE A N 1
ATOM 3220 C CA . ILE A 1 390 ? -18.742 13.843 12.116 1.00 82.94 390 ILE A CA 1
ATOM 3221 C C . ILE A 1 390 ? -20.065 13.217 12.595 1.00 82.94 390 ILE A C 1
ATOM 3223 O O . ILE A 1 390 ? -21.115 13.523 12.034 1.00 82.94 390 ILE A O 1
ATOM 3227 N N . SER A 1 391 ? -20.042 12.394 13.651 1.00 76.56 391 SER A N 1
ATOM 3228 C CA . SER A 1 391 ? -21.257 11.810 14.243 1.00 76.56 391 SER A CA 1
ATOM 3229 C C . SER A 1 391 ? -22.121 12.818 15.028 1.00 76.56 391 SER A C 1
ATOM 3231 O O . SER A 1 391 ? -23.323 12.595 15.164 1.00 76.56 391 SER A O 1
ATOM 3233 N N . GLY A 1 392 ? -21.540 13.907 15.554 1.00 59.41 392 GLY A N 1
ATOM 3234 C CA . GLY A 1 392 ? -22.206 14.866 16.454 1.00 59.41 392 GLY A CA 1
ATOM 3235 C C . GLY A 1 392 ? -22.688 16.193 15.839 1.00 59.41 392 GLY A C 1
ATOM 3236 O O . GLY A 1 392 ? -23.374 16.950 16.525 1.00 59.41 392 GLY A O 1
ATOM 3237 N N . GLY A 1 393 ? -22.342 16.512 14.586 1.00 52.50 393 GLY A N 1
ATOM 3238 C CA . GLY A 1 393 ? -22.748 17.754 13.904 1.00 52.50 393 GLY A CA 1
ATOM 3239 C C . GLY A 1 393 ? -24.049 17.640 13.081 1.00 52.50 393 GLY A C 1
ATOM 3240 O O . GLY A 1 393 ? -24.435 16.536 12.690 1.00 52.50 393 GLY A O 1
ATOM 3241 N N . PRO A 1 394 ? -24.742 18.759 12.762 1.00 39.81 394 PRO A N 1
ATOM 3242 C CA . PRO A 1 394 ? -25.823 18.738 11.779 1.00 39.81 394 PRO A CA 1
ATOM 3243 C C . PRO A 1 394 ? -25.297 18.246 10.421 1.00 39.81 394 PRO A C 1
ATOM 3245 O O . PRO A 1 394 ? -24.282 18.735 9.928 1.00 39.81 394 PRO A O 1
ATOM 3248 N N . ARG A 1 395 ? -25.994 17.275 9.810 1.00 43.84 395 ARG A N 1
ATOM 3249 C CA . ARG A 1 395 ? -25.702 16.748 8.464 1.00 43.84 395 ARG A CA 1
ATOM 3250 C C . ARG A 1 395 ? -25.830 17.863 7.418 1.00 43.84 395 ARG A C 1
ATOM 3252 O O . ARG A 1 395 ? -26.902 18.063 6.854 1.00 43.84 395 ARG A O 1
ATOM 3259 N N . SER A 1 396 ? -24.744 18.566 7.128 1.00 31.98 396 SER A N 1
ATOM 3260 C CA . SER A 1 396 ? -24.656 19.501 6.003 1.00 31.98 396 SER A CA 1
ATOM 3261 C C . SER A 1 396 ? -23.439 19.175 5.141 1.00 31.98 396 SER A C 1
ATOM 3263 O O . SER A 1 396 ? -22.316 19.262 5.622 1.00 31.98 396 SER A O 1
ATOM 3265 N N . ALA A 1 397 ? -23.721 18.834 3.875 1.00 37.12 397 ALA A N 1
ATOM 3266 C CA . ALA A 1 397 ? -22.805 18.430 2.799 1.00 37.12 397 ALA A CA 1
ATOM 3267 C C . ALA A 1 397 ? -21.906 17.212 3.104 1.00 37.12 397 ALA A C 1
ATOM 3269 O O . ALA A 1 397 ? -21.628 16.883 4.251 1.00 37.12 397 ALA A O 1
ATOM 3270 N N . ALA A 1 398 ? -21.513 16.484 2.051 1.00 36.28 398 ALA A N 1
ATOM 3271 C CA . ALA A 1 398 ? -20.691 15.280 2.160 1.00 36.28 398 ALA A CA 1
ATOM 3272 C C . ALA A 1 398 ? -19.448 15.553 3.034 1.00 36.28 398 ALA A C 1
ATOM 3274 O O . ALA A 1 398 ? -18.731 16.515 2.742 1.00 36.28 398 ALA A O 1
ATOM 3275 N N . PRO A 1 399 ? -19.183 14.751 4.087 1.00 37.44 399 PRO A N 1
ATOM 3276 C CA . PRO A 1 399 ? -17.951 14.888 4.848 1.00 37.44 399 PRO A CA 1
ATOM 3277 C C . PRO A 1 399 ? -16.772 14.770 3.879 1.00 37.44 399 PRO A C 1
ATOM 3279 O O . PRO A 1 399 ? -16.727 13.846 3.063 1.00 37.44 399 PRO A O 1
ATOM 3282 N N . GLY A 1 400 ? -15.841 15.725 3.935 1.00 39.38 400 GLY A N 1
ATOM 3283 C CA . GLY A 1 400 ? -14.591 15.622 3.187 1.00 39.38 400 GLY A CA 1
ATOM 3284 C C . GLY A 1 400 ? -13.842 14.338 3.572 1.00 39.38 400 GLY A C 1
ATOM 3285 O O . GLY A 1 400 ? -14.066 13.805 4.662 1.00 39.38 400 GLY A O 1
ATOM 3286 N N . PRO A 1 401 ? -12.970 13.805 2.697 1.00 43.59 401 PRO A N 1
ATOM 3287 C CA . PRO A 1 401 ? -12.147 12.657 3.052 1.00 43.59 401 PRO A CA 1
ATOM 3288 C C . PRO A 1 401 ? -11.376 12.966 4.337 1.00 43.59 401 PRO A C 1
ATOM 3290 O O . PRO A 1 401 ? -10.753 14.024 4.446 1.00 43.59 401 PRO A O 1
ATOM 3293 N N . VAL A 1 402 ? -11.422 12.043 5.301 1.00 45.22 402 VAL A N 1
ATOM 3294 C CA . VAL A 1 402 ? -10.573 12.125 6.491 1.00 45.22 402 VAL A CA 1
ATOM 3295 C C . VAL A 1 402 ? -9.131 12.182 5.975 1.00 45.22 402 VAL A C 1
ATOM 3297 O O . VAL A 1 402 ? -8.772 11.336 5.141 1.00 45.22 402 VAL A O 1
ATOM 3300 N N . PRO A 1 403 ? -8.324 13.194 6.354 1.00 39.28 403 PRO A N 1
ATOM 3301 C CA . PRO A 1 403 ? -7.004 13.362 5.772 1.00 39.28 403 PRO A CA 1
ATOM 3302 C C . PRO A 1 403 ? -6.224 12.058 5.938 1.00 39.28 403 PRO A C 1
ATOM 3304 O O . PRO A 1 403 ? -6.147 11.548 7.061 1.00 39.28 403 PRO A O 1
ATOM 3307 N N . PRO A 1 404 ? -5.661 11.477 4.864 1.00 36.69 404 PRO A N 1
ATOM 3308 C CA . PRO A 1 404 ? -4.692 10.420 5.060 1.00 36.69 404 PRO A CA 1
ATOM 3309 C C . PRO A 1 404 ? -3.582 11.008 5.931 1.00 36.69 404 PRO A C 1
ATOM 3311 O O . PRO A 1 404 ? -3.082 12.099 5.645 1.00 36.69 404 PRO A O 1
ATOM 3314 N N . VAL A 1 405 ? -3.183 10.301 6.989 1.00 35.94 405 VAL A N 1
ATOM 3315 C CA . VAL A 1 405 ? -1.858 10.548 7.554 1.00 35.94 405 VAL A CA 1
ATOM 3316 C C . VAL A 1 405 ? -0.908 10.255 6.402 1.00 35.94 405 VAL A C 1
ATOM 3318 O O . VAL A 1 405 ? -0.783 9.103 5.982 1.00 35.94 405 VAL A O 1
ATOM 3321 N N . ALA A 1 406 ? -0.333 11.304 5.812 1.00 33.50 406 ALA A N 1
ATOM 3322 C CA . ALA A 1 406 ? 0.744 11.158 4.854 1.00 33.50 406 ALA A CA 1
ATOM 3323 C C . ALA A 1 406 ? 1.777 10.257 5.525 1.00 33.50 406 ALA A C 1
ATOM 3325 O O . ALA A 1 406 ? 2.326 10.609 6.572 1.00 33.50 406 ALA A O 1
ATOM 3326 N N . MET A 1 407 ? 1.959 9.048 4.997 1.00 34.59 407 MET A N 1
ATOM 3327 C CA . MET A 1 407 ? 2.972 8.166 5.535 1.00 34.59 407 MET A CA 1
ATOM 3328 C C . MET A 1 407 ? 4.315 8.801 5.242 1.00 34.59 407 MET A C 1
ATOM 3330 O O . MET A 1 407 ? 4.776 8.831 4.103 1.00 34.59 407 MET A O 1
ATOM 3334 N N . THR A 1 408 ? 4.922 9.319 6.301 1.00 29.22 408 THR A N 1
ATOM 3335 C CA . THR A 1 408 ? 6.314 9.722 6.367 1.00 29.22 408 THR A CA 1
ATOM 3336 C C . THR A 1 408 ? 7.190 8.518 6.038 1.00 29.22 408 THR A C 1
ATOM 3338 O O . THR A 1 408 ? 7.649 7.795 6.917 1.00 29.22 408 THR A O 1
ATOM 3341 N N . ALA A 1 409 ? 7.437 8.320 4.752 1.00 32.41 409 ALA A N 1
ATOM 3342 C CA . ALA A 1 409 ? 8.704 7.823 4.261 1.00 32.41 409 ALA A CA 1
ATOM 3343 C C . ALA A 1 409 ? 9.490 9.064 3.819 1.00 32.41 409 ALA A C 1
ATOM 3345 O O . ALA A 1 409 ? 9.371 9.491 2.678 1.00 32.41 409 ALA A O 1
ATOM 3346 N N . GLY A 1 410 ? 10.218 9.677 4.761 1.00 30.59 410 GLY A N 1
ATOM 3347 C CA . GLY A 1 410 ? 11.062 10.856 4.521 1.00 30.59 410 GLY A CA 1
ATOM 3348 C C . GLY A 1 410 ? 10.278 12.160 4.306 1.00 30.59 410 GLY A C 1
ATOM 3349 O O . GLY A 1 410 ? 9.465 12.278 3.398 1.00 30.59 410 GLY A O 1
ATOM 3350 N N . GLY A 1 411 ? 10.502 13.150 5.174 1.00 34.09 411 GLY A N 1
ATOM 3351 C CA . GLY A 1 411 ? 9.814 14.444 5.117 1.00 34.09 411 GLY A CA 1
ATOM 3352 C C . GLY A 1 411 ? 10.219 15.329 3.931 1.00 34.09 411 GLY A C 1
ATOM 3353 O O . GLY A 1 411 ? 11.167 15.027 3.213 1.00 34.09 411 GLY A O 1
ATOM 3354 N N . THR A 1 412 ? 9.504 16.444 3.745 1.00 33.44 412 THR A N 1
ATOM 3355 C CA . THR A 1 412 ? 10.057 17.820 3.691 1.00 33.44 412 THR A CA 1
ATOM 3356 C C . THR A 1 412 ? 8.991 18.838 3.274 1.00 33.44 412 THR A C 1
ATOM 3358 O O . THR A 1 412 ? 8.238 18.628 2.327 1.00 33.44 412 THR A O 1
ATOM 3361 N N . SER A 1 413 ? 8.960 19.955 3.995 1.00 33.09 413 SER A N 1
ATOM 3362 C CA . SER A 1 413 ? 8.153 21.160 3.788 1.00 33.09 413 SER A CA 1
ATOM 3363 C C . SER A 1 413 ? 9.053 22.347 3.391 1.00 33.09 413 SER A C 1
ATOM 3365 O O . SER A 1 413 ? 10.267 22.292 3.555 1.00 33.09 413 SER A O 1
ATOM 3367 N N . SER A 1 414 ? 8.453 23.409 2.839 1.00 36.78 414 SER A N 1
ATOM 3368 C CA . SER A 1 414 ? 9.055 24.552 2.110 1.00 36.78 414 SER A CA 1
ATOM 3369 C C . SER A 1 414 ? 9.790 25.637 2.930 1.00 36.78 414 SER A C 1
ATOM 3371 O O . SER A 1 414 ? 9.773 26.816 2.578 1.00 36.78 414 SER A O 1
ATOM 3373 N N . ALA A 1 415 ? 10.460 25.269 4.013 1.00 37.25 415 ALA A N 1
ATOM 3374 C CA . ALA A 1 415 ? 11.591 26.037 4.540 1.00 37.25 415 ALA A CA 1
ATOM 3375 C C . ALA A 1 415 ? 12.783 25.086 4.571 1.00 37.25 415 ALA A C 1
ATOM 3377 O O . ALA A 1 415 ? 12.586 23.874 4.464 1.00 37.25 415 ALA A O 1
ATOM 3378 N N . SER A 1 416 ? 14.009 25.574 4.766 1.00 39.47 416 SER A N 1
ATOM 3379 C CA . SER A 1 416 ? 15.057 24.687 5.282 1.00 39.47 416 SER A CA 1
ATOM 3380 C C . SER A 1 416 ? 14.413 23.899 6.435 1.00 39.47 416 SER A C 1
ATOM 3382 O O . SER A 1 416 ? 13.828 24.545 7.308 1.00 39.47 416 SER A O 1
ATOM 3384 N N . PRO A 1 417 ? 14.422 22.553 6.462 1.00 51.06 417 PRO A N 1
ATOM 3385 C CA . PRO A 1 417 ? 13.746 21.790 7.518 1.00 51.06 417 PRO A CA 1
ATOM 3386 C C . PRO A 1 417 ? 14.128 22.256 8.934 1.00 51.06 417 PRO A C 1
ATOM 3388 O O . PRO A 1 417 ? 13.354 22.114 9.873 1.00 51.06 417 PRO A O 1
ATOM 3391 N N . GLN A 1 418 ? 15.297 22.887 9.063 1.00 54.09 418 GLN A N 1
ATOM 3392 C CA . GLN A 1 418 ? 15.784 23.564 10.261 1.00 54.09 418 GLN A CA 1
ATOM 3393 C C . GLN A 1 418 ? 15.027 24.855 10.634 1.00 54.09 418 GLN A C 1
ATOM 3395 O O . GLN A 1 418 ? 14.778 25.056 11.818 1.00 54.09 418 GLN A O 1
ATOM 3400 N N . ASP A 1 419 ? 14.612 25.704 9.688 1.00 60.44 419 ASP A N 1
ATOM 3401 C CA . ASP A 1 419 ? 14.004 27.017 9.978 1.00 60.44 419 ASP A CA 1
ATOM 3402 C C . ASP A 1 419 ? 12.536 26.906 10.414 1.00 60.44 419 ASP A C 1
ATOM 3404 O O . ASP A 1 419 ? 12.106 27.572 11.356 1.00 60.44 419 ASP A O 1
ATOM 3408 N N . GLN A 1 420 ? 11.764 26.020 9.776 1.00 61.31 420 GLN A N 1
ATOM 3409 C CA . GLN A 1 420 ? 10.391 25.716 10.203 1.00 61.31 420 GLN A CA 1
ATOM 3410 C C . GLN A 1 420 ? 10.371 25.039 11.572 1.00 61.31 420 GLN A C 1
ATOM 3412 O O . GLN A 1 420 ? 9.565 25.396 12.431 1.00 61.31 420 GLN A O 1
ATOM 3417 N N . MET A 1 421 ? 11.298 24.107 11.791 1.00 70.94 421 MET A N 1
ATOM 3418 C CA . MET A 1 421 ? 11.447 23.446 13.079 1.00 70.94 421 MET A CA 1
ATOM 3419 C C . MET A 1 421 ? 11.869 24.436 14.169 1.00 70.94 421 MET A C 1
ATOM 3421 O O . MET A 1 421 ? 11.315 24.411 15.263 1.00 70.94 421 MET A O 1
ATOM 3425 N N . ALA A 1 422 ? 12.785 25.364 13.872 1.00 76.81 422 ALA A N 1
ATOM 3426 C CA . ALA A 1 422 ? 13.203 26.397 14.816 1.00 76.81 422 ALA A CA 1
ATOM 3427 C C . ALA A 1 422 ? 12.049 27.335 15.209 1.00 76.81 422 ALA A C 1
ATOM 3429 O O . ALA A 1 422 ? 11.882 27.631 16.392 1.00 76.81 422 ALA A O 1
ATOM 3430 N N . GLN A 1 423 ? 11.217 27.765 14.253 1.00 76.88 423 GLN A N 1
ATOM 3431 C CA . GLN A 1 423 ? 10.042 28.596 14.546 1.00 76.88 423 GLN A CA 1
ATOM 3432 C C . GLN A 1 423 ? 8.988 27.846 15.368 1.00 76.88 423 GLN A C 1
ATOM 3434 O O . GLN A 1 423 ? 8.430 28.408 16.311 1.00 76.88 423 GLN A O 1
ATOM 3439 N N . GLN A 1 424 ? 8.740 26.576 15.046 1.00 80.25 424 GLN A N 1
ATOM 3440 C CA . GLN A 1 424 ? 7.803 25.738 15.790 1.00 80.25 424 GLN A CA 1
ATOM 3441 C C . GLN A 1 424 ? 8.287 25.489 17.225 1.00 80.25 424 GLN A C 1
ATOM 3443 O O . GLN A 1 424 ? 7.510 25.627 18.169 1.00 80.25 424 GLN A O 1
ATOM 3448 N N . ILE A 1 425 ? 9.579 25.199 17.408 1.00 86.94 425 ILE A N 1
ATOM 3449 C CA . ILE A 1 425 ? 10.199 25.059 18.730 1.00 86.94 425 ILE A CA 1
ATOM 3450 C C . ILE A 1 425 ? 10.089 26.367 19.518 1.00 86.94 425 ILE A C 1
ATOM 3452 O O . ILE A 1 425 ? 9.669 26.326 20.667 1.00 86.94 425 ILE A O 1
ATOM 3456 N N . ALA A 1 426 ? 10.368 27.526 18.914 1.00 86.69 426 ALA A N 1
ATOM 3457 C CA . ALA A 1 426 ? 10.271 28.817 19.600 1.00 86.69 426 ALA A CA 1
ATOM 3458 C C . ALA A 1 426 ? 8.839 29.137 20.078 1.00 86.69 426 ALA A C 1
ATOM 3460 O O . ALA A 1 426 ? 8.647 29.660 21.177 1.00 86.69 426 ALA A O 1
ATOM 3461 N N . GLN A 1 427 ? 7.819 28.792 19.285 1.00 83.50 427 GLN A N 1
ATOM 3462 C CA . GLN A 1 427 ? 6.415 28.930 19.694 1.00 83.50 427 GLN A CA 1
ATOM 3463 C C . GLN A 1 427 ? 6.077 28.006 20.867 1.00 83.50 427 GLN A C 1
ATOM 3465 O O . GLN A 1 427 ? 5.462 28.435 21.842 1.00 83.50 427 GLN A O 1
ATOM 3470 N N . LEU A 1 428 ? 6.517 26.749 20.801 1.00 88.00 428 LEU A N 1
ATOM 3471 C CA . LEU A 1 428 ? 6.303 25.772 21.866 1.00 88.00 428 LEU A CA 1
ATOM 3472 C C . LEU A 1 428 ? 7.044 26.158 23.157 1.00 88.00 428 LEU A C 1
ATOM 3474 O O . LEU A 1 428 ? 6.482 26.029 24.243 1.00 88.00 428 LEU A O 1
ATOM 3478 N N . GLU A 1 429 ? 8.259 26.701 23.056 1.00 89.81 429 GLU A N 1
ATOM 3479 C CA . GLU A 1 429 ? 9.004 27.266 24.187 1.00 89.81 429 GLU A CA 1
ATOM 3480 C C . GLU A 1 429 ? 8.220 28.401 24.861 1.00 89.81 429 GLU A C 1
ATOM 3482 O O . GLU A 1 429 ? 8.128 28.431 26.090 1.00 89.81 429 GLU A O 1
ATOM 3487 N N . ALA A 1 430 ? 7.604 29.298 24.081 1.00 87.50 430 ALA A N 1
ATOM 3488 C CA . ALA A 1 430 ? 6.759 30.365 24.616 1.00 87.50 430 ALA A CA 1
ATOM 3489 C C . ALA A 1 430 ? 5.515 29.808 25.331 1.00 87.50 430 ALA A C 1
ATOM 3491 O O . ALA A 1 430 ? 5.241 30.197 26.465 1.00 87.50 430 ALA A O 1
ATOM 3492 N N . MET A 1 431 ? 4.824 28.832 24.732 1.00 80.00 431 MET A N 1
ATOM 3493 C CA . MET A 1 431 ? 3.641 28.201 25.335 1.00 80.00 431 MET A CA 1
ATOM 3494 C C . MET A 1 431 ? 3.963 27.474 26.648 1.00 80.00 431 MET A C 1
ATOM 3496 O O . MET A 1 431 ? 3.207 27.581 27.613 1.00 80.00 431 MET A O 1
ATOM 3500 N N . VAL A 1 432 ? 5.088 26.754 26.713 1.00 85.31 432 VAL A N 1
ATOM 3501 C CA . VAL A 1 432 ? 5.537 26.061 27.935 1.00 85.31 432 VAL A CA 1
ATOM 3502 C C . VAL A 1 432 ? 6.009 27.057 29.002 1.00 85.31 432 VAL A C 1
ATOM 3504 O O . VAL A 1 432 ? 5.865 26.804 30.202 1.00 85.31 432 VAL A O 1
ATOM 3507 N N . LYS A 1 433 ? 6.550 28.209 28.593 1.00 85.75 433 LYS A N 1
ATOM 3508 C CA . LYS A 1 433 ? 6.933 29.292 29.506 1.00 85.75 433 LYS A CA 1
ATOM 3509 C C . LYS A 1 433 ? 5.716 30.010 30.098 1.00 85.75 433 LYS A C 1
ATOM 3511 O O . LYS A 1 433 ? 5.748 30.355 31.275 1.00 85.75 433 LYS A O 1
ATOM 3516 N N . GLU A 1 434 ? 4.663 30.220 29.311 1.00 82.50 434 GLU A N 1
ATOM 3517 C CA . GLU A 1 434 ? 3.404 30.825 29.768 1.00 82.50 434 GLU A CA 1
ATOM 3518 C C . GLU A 1 434 ? 2.570 29.864 30.624 1.00 82.50 434 GLU A C 1
ATOM 3520 O O . GLU A 1 434 ? 1.974 30.277 31.618 1.00 82.50 434 GLU A O 1
ATOM 3525 N N . ASN A 1 435 ? 2.550 28.576 30.273 1.00 79.12 435 ASN A N 1
ATOM 3526 C CA . ASN A 1 435 ? 1.864 27.540 31.033 1.00 79.12 435 ASN A CA 1
ATOM 3527 C C . ASN A 1 435 ? 2.691 26.249 31.073 1.00 79.12 435 ASN A C 1
ATOM 3529 O O . ASN A 1 435 ? 2.568 25.375 30.213 1.00 79.12 435 ASN A O 1
ATOM 3533 N N . SER A 1 436 ? 3.492 26.100 32.129 1.00 71.44 436 SER A N 1
ATOM 3534 C CA . SER A 1 436 ? 4.368 24.935 32.312 1.00 71.44 436 SER A CA 1
ATOM 3535 C C . SER A 1 436 ? 3.628 23.614 32.557 1.00 71.44 436 SER A C 1
ATOM 3537 O O . SER A 1 436 ? 4.253 22.563 32.462 1.00 71.44 436 SER A O 1
ATOM 3539 N N . ASN A 1 437 ? 2.309 23.650 32.785 1.00 71.88 437 ASN A N 1
ATOM 3540 C CA . ASN A 1 437 ? 1.460 22.461 32.913 1.00 71.88 437 ASN A CA 1
ATOM 3541 C C . ASN A 1 437 ? 0.753 22.082 31.598 1.00 71.88 437 ASN A C 1
ATOM 3543 O O . ASN A 1 437 ? -0.083 21.178 31.582 1.00 71.88 437 ASN A O 1
ATOM 3547 N N . ASN A 1 438 ? 1.050 22.753 30.480 1.00 80.44 438 ASN A N 1
ATOM 3548 C CA . ASN A 1 438 ? 0.524 22.369 29.173 1.00 80.44 438 ASN A CA 1
ATOM 3549 C C . ASN A 1 438 ? 1.254 21.121 28.644 1.00 80.44 438 ASN A C 1
ATOM 3551 O O . ASN A 1 438 ? 2.203 21.224 27.866 1.00 80.44 438 ASN A O 1
ATOM 3555 N N . LEU A 1 439 ? 0.800 19.936 29.068 1.00 75.50 439 LEU A N 1
ATOM 3556 C CA . LEU A 1 439 ? 1.418 18.643 28.737 1.00 75.50 439 LEU A CA 1
ATOM 3557 C C . LEU A 1 439 ? 1.548 18.411 27.225 1.00 75.50 439 LEU A C 1
ATOM 3559 O O . LEU A 1 439 ? 2.558 17.877 26.772 1.00 75.50 439 LEU A O 1
ATOM 3563 N N . GLN A 1 440 ? 0.578 18.884 26.438 1.00 74.50 440 GLN A N 1
ATOM 3564 C CA . GLN A 1 440 ? 0.618 18.790 24.978 1.00 74.50 440 GLN A CA 1
ATOM 3565 C C . GLN A 1 440 ? 1.757 19.631 24.386 1.00 74.50 440 GLN A C 1
ATOM 3567 O O . GLN A 1 440 ? 2.496 19.152 23.525 1.00 74.50 440 GLN A O 1
ATOM 3572 N N . ALA A 1 441 ? 1.926 20.869 24.860 1.00 81.00 441 ALA A N 1
ATOM 3573 C CA . ALA A 1 441 ? 3.021 21.731 24.420 1.00 81.00 441 ALA A CA 1
ATOM 3574 C C . ALA A 1 441 ? 4.384 21.179 24.866 1.00 81.00 441 ALA A C 1
ATOM 3576 O O . ALA A 1 441 ? 5.329 21.187 24.081 1.00 81.00 441 ALA A O 1
ATOM 3577 N N . VAL A 1 442 ? 4.480 20.634 26.085 1.00 81.06 442 VAL A N 1
ATOM 3578 C CA . VAL A 1 442 ? 5.705 19.991 26.592 1.00 81.06 442 VAL A CA 1
ATOM 3579 C C . VAL A 1 442 ? 6.085 18.775 25.745 1.00 81.06 442 VAL A C 1
ATOM 3581 O O . VAL A 1 442 ? 7.251 18.625 25.380 1.00 81.06 442 VAL A O 1
ATOM 3584 N N . TYR A 1 443 ? 5.110 17.938 25.385 1.00 73.94 443 TYR A N 1
ATOM 3585 C CA . TYR A 1 443 ? 5.327 16.770 24.535 1.00 73.94 443 TYR A CA 1
ATOM 3586 C C . TYR A 1 443 ? 5.823 17.158 23.138 1.00 73.94 443 TYR A C 1
ATOM 3588 O O . TYR A 1 443 ? 6.857 16.665 22.682 1.00 73.94 443 TYR A O 1
ATOM 3596 N N . GLN A 1 444 ? 5.132 18.092 22.479 1.00 79.81 444 GLN A N 1
ATOM 3597 C CA . GLN A 1 444 ? 5.536 18.570 21.156 1.00 79.81 444 GLN A CA 1
ATOM 3598 C C . GLN A 1 444 ? 6.916 19.237 21.184 1.00 79.81 444 GLN A C 1
ATOM 3600 O O . GLN A 1 444 ? 7.713 19.024 20.271 1.00 79.81 444 GLN A O 1
ATOM 3605 N N . LEU A 1 445 ? 7.234 19.983 22.247 1.00 87.25 445 LEU A N 1
ATOM 3606 C CA . LEU A 1 445 ? 8.539 20.618 22.412 1.00 87.25 445 LEU A CA 1
ATOM 3607 C C . LEU A 1 445 ? 9.661 19.586 22.571 1.00 87.25 445 LEU A C 1
ATOM 3609 O O . LEU A 1 445 ? 10.708 19.708 21.937 1.00 87.25 445 LEU A O 1
ATOM 3613 N N . ALA A 1 446 ? 9.441 18.546 23.378 1.00 83.38 446 ALA A N 1
ATOM 3614 C CA . ALA A 1 446 ? 10.423 17.489 23.586 1.00 83.38 446 ALA A CA 1
ATOM 3615 C C . ALA A 1 446 ? 10.711 16.698 22.299 1.00 83.38 446 ALA A C 1
ATOM 3617 O O . ALA A 1 446 ? 11.874 16.416 22.001 1.00 83.38 446 ALA A O 1
ATOM 3618 N N . LEU A 1 447 ? 9.682 16.397 21.498 1.00 76.62 447 LEU A N 1
ATOM 3619 C CA . LEU A 1 447 ? 9.864 15.787 20.177 1.00 76.62 447 LEU A CA 1
ATOM 3620 C C . LEU A 1 447 ? 10.582 16.725 19.200 1.00 76.62 447 LEU A C 1
ATOM 3622 O O . LEU A 1 447 ? 11.468 16.277 18.474 1.00 76.62 447 LEU A O 1
ATOM 3626 N N . GLY A 1 448 ? 10.253 18.021 19.209 1.00 82.94 448 GLY A N 1
ATOM 3627 C CA . GLY A 1 448 ? 10.956 19.026 18.408 1.00 82.94 448 GLY A CA 1
ATOM 3628 C C . GLY A 1 448 ? 12.451 19.059 18.729 1.00 82.94 448 GLY A C 1
ATOM 3629 O O . GLY A 1 448 ? 13.285 18.953 17.830 1.00 82.94 448 GLY A O 1
ATOM 3630 N N . TYR A 1 449 ? 12.806 19.094 20.017 1.00 86.94 449 TYR A N 1
ATOM 3631 C CA . TYR A 1 449 ? 14.196 19.011 20.472 1.00 86.94 449 TYR A CA 1
ATOM 3632 C C . TYR A 1 449 ? 14.898 17.713 20.053 1.00 86.94 449 TYR A C 1
ATOM 3634 O O . TYR A 1 449 ? 16.061 17.759 19.647 1.00 86.94 449 TYR A O 1
ATOM 3642 N N . ALA A 1 450 ? 14.209 16.570 20.094 1.00 78.06 450 ALA A N 1
ATOM 3643 C CA . ALA A 1 450 ? 14.747 15.299 19.611 1.00 78.06 450 ALA A CA 1
ATOM 3644 C C . ALA A 1 450 ? 15.097 15.355 18.113 1.00 78.06 450 ALA A C 1
ATOM 3646 O O . ALA A 1 450 ? 16.161 14.894 17.698 1.00 78.06 450 ALA A O 1
ATOM 3647 N N . GLN A 1 451 ? 14.222 15.962 17.307 1.00 75.69 451 GLN A N 1
ATOM 3648 C CA . GLN A 1 451 ? 14.376 16.059 15.854 1.00 75.69 451 GLN A CA 1
ATOM 3649 C C . GLN A 1 451 ? 15.513 16.999 15.434 1.00 75.69 451 GLN A C 1
ATOM 3651 O O . GLN A 1 451 ? 16.190 16.722 14.446 1.00 75.69 451 GLN A O 1
ATOM 3656 N N . ILE A 1 452 ? 15.785 18.060 16.203 1.00 82.94 452 ILE A N 1
ATOM 3657 C CA . ILE A 1 452 ? 16.922 18.967 15.952 1.00 82.94 452 ILE A CA 1
ATOM 3658 C C . ILE A 1 452 ? 18.230 18.519 16.615 1.00 82.94 452 ILE A C 1
ATOM 3660 O O . ILE A 1 452 ? 19.142 19.329 16.778 1.00 82.94 452 ILE A O 1
ATOM 3664 N N . GLN A 1 453 ? 18.328 17.245 17.007 1.00 80.81 453 GLN A N 1
ATOM 3665 C CA . GLN A 1 453 ? 19.505 16.670 17.668 1.00 80.81 453 GLN A CA 1
ATOM 3666 C C . GLN A 1 453 ? 19.898 17.405 18.964 1.00 80.81 453 GLN A C 1
ATOM 3668 O O . GLN A 1 453 ? 21.073 17.481 19.315 1.00 80.81 453 GLN A O 1
ATOM 3673 N N . GLN A 1 454 ? 18.912 17.917 19.711 1.00 85.94 454 GLN A N 1
ATOM 3674 C CA . GLN A 1 454 ? 19.091 18.499 21.049 1.00 85.94 454 GLN A CA 1
ATOM 3675 C C . GLN A 1 454 ? 18.372 17.664 22.127 1.00 85.94 454 GLN A C 1
ATOM 3677 O O . GLN A 1 454 ? 17.537 18.196 22.865 1.00 85.94 454 GLN A O 1
ATOM 3682 N N . PRO A 1 455 ? 18.674 16.356 22.260 1.00 81.94 45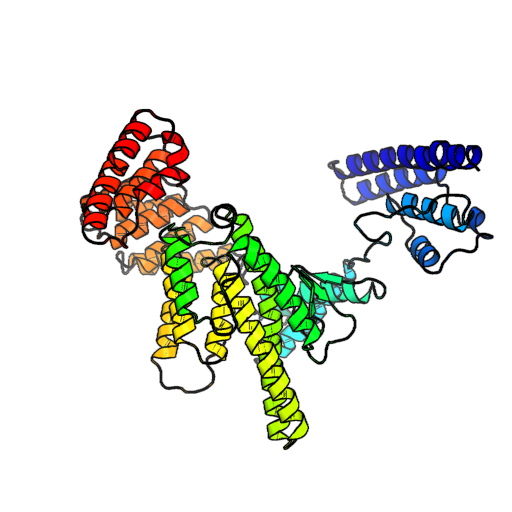5 PRO A N 1
ATOM 3683 C CA . PRO A 1 455 ? 17.986 15.485 23.213 1.00 81.94 455 PRO A CA 1
ATOM 3684 C C . PRO A 1 455 ? 18.151 15.950 24.668 1.00 81.94 455 PRO A C 1
ATOM 3686 O O . PRO A 1 455 ? 17.234 15.763 25.458 1.00 81.94 455 PRO A O 1
ATOM 3689 N N . ASP A 1 456 ? 19.241 16.636 25.023 1.00 87.31 456 ASP A N 1
ATOM 3690 C CA . ASP A 1 456 ? 19.465 17.147 26.386 1.00 87.31 456 ASP A CA 1
ATOM 3691 C C . ASP A 1 456 ? 18.393 18.152 26.833 1.00 87.31 456 ASP A C 1
ATOM 3693 O O . ASP A 1 456 ? 17.968 18.162 27.994 1.00 87.31 456 ASP A O 1
ATOM 3697 N N . LYS A 1 457 ? 17.887 18.973 25.903 1.00 89.25 457 LYS A N 1
ATOM 3698 C CA . LYS A 1 457 ? 16.795 19.908 26.199 1.00 89.25 457 LYS A CA 1
ATOM 3699 C C . LYS A 1 457 ? 15.468 19.180 26.399 1.00 89.25 457 LYS A C 1
ATOM 3701 O O . LYS A 1 457 ? 14.715 19.527 27.309 1.00 89.25 457 LYS A O 1
ATOM 3706 N N . ALA A 1 458 ? 15.209 18.143 25.600 1.00 85.56 458 ALA A N 1
ATOM 3707 C CA . ALA A 1 458 ? 14.058 17.265 25.795 1.00 85.56 458 ALA A CA 1
ATOM 3708 C C . ALA A 1 458 ? 14.134 16.561 27.158 1.00 85.56 458 ALA A C 1
ATOM 3710 O O . ALA A 1 458 ? 13.150 16.528 27.893 1.00 85.56 458 ALA A O 1
ATOM 3711 N N . LEU A 1 459 ? 15.317 16.078 27.545 1.00 86.69 459 LEU A N 1
ATOM 3712 C CA . LEU A 1 459 ? 15.523 15.426 28.836 1.00 86.69 459 LEU A CA 1
ATOM 3713 C C . LEU A 1 459 ? 15.352 16.386 30.007 1.00 86.69 459 LEU A C 1
ATOM 3715 O O . LEU A 1 459 ? 14.738 16.009 30.992 1.00 86.69 459 LEU A O 1
ATOM 3719 N N . THR A 1 460 ? 15.768 17.645 29.876 1.00 88.94 460 THR A N 1
ATOM 3720 C CA . THR A 1 460 ? 15.538 18.666 30.914 1.00 88.94 460 THR A CA 1
ATOM 3721 C C . THR A 1 460 ? 14.045 18.956 31.132 1.00 88.94 460 THR A C 1
ATOM 3723 O O . THR A 1 460 ? 13.620 19.265 32.248 1.00 88.94 460 THR A O 1
ATOM 3726 N N . LEU A 1 461 ? 13.223 18.878 30.078 1.00 85.69 461 LEU A N 1
ATOM 3727 C CA . LEU A 1 461 ? 11.765 18.983 30.206 1.00 85.69 461 LEU A CA 1
ATOM 3728 C C . LEU A 1 461 ? 11.186 17.775 30.939 1.00 85.69 461 LEU A C 1
ATOM 3730 O O . LEU A 1 461 ? 10.376 17.940 31.848 1.00 85.69 461 LEU A O 1
ATOM 3734 N N . VAL A 1 462 ? 11.629 16.575 30.568 1.00 85.62 462 VAL A N 1
ATOM 3735 C CA . VAL A 1 462 ? 11.144 15.340 31.182 1.00 85.62 462 VAL A CA 1
ATOM 3736 C C . VAL A 1 462 ? 11.599 15.211 32.635 1.00 85.62 462 VAL A C 1
ATOM 3738 O O . VAL A 1 462 ? 10.792 14.867 33.489 1.00 85.62 462 VAL A O 1
ATOM 3741 N N . ASP A 1 463 ? 12.842 15.567 32.952 1.00 88.69 463 ASP A N 1
ATOM 3742 C CA . ASP A 1 463 ? 13.376 15.525 34.314 1.00 88.69 463 ASP A CA 1
ATOM 3743 C C . ASP A 1 463 ? 12.604 16.471 35.246 1.00 88.69 463 ASP A C 1
ATOM 3745 O O . ASP A 1 463 ? 12.438 16.169 36.426 1.00 88.69 463 ASP A O 1
ATOM 3749 N N . ARG A 1 464 ? 12.060 17.584 34.732 1.00 84.88 464 ARG A N 1
ATOM 3750 C CA . ARG A 1 464 ? 11.140 18.428 35.507 1.00 84.88 464 ARG A CA 1
ATOM 3751 C C . ARG A 1 464 ? 9.824 17.720 35.815 1.00 84.88 464 ARG A C 1
ATOM 3753 O O . ARG A 1 464 ? 9.381 17.788 36.953 1.00 84.88 464 ARG A O 1
ATOM 3760 N N . LEU A 1 465 ? 9.231 17.028 34.841 1.00 83.19 465 LEU A N 1
ATOM 3761 C CA . LEU A 1 465 ? 7.990 16.273 35.047 1.00 83.19 465 LEU A CA 1
ATOM 3762 C C . LEU A 1 465 ? 8.187 15.081 35.994 1.00 83.19 465 LEU A C 1
ATOM 3764 O O . LEU A 1 465 ? 7.345 14.834 36.849 1.00 83.19 465 LEU A O 1
ATOM 3768 N N . LEU A 1 466 ? 9.299 14.352 35.866 1.00 86.94 466 LEU A N 1
ATOM 3769 C CA . LEU A 1 466 ? 9.587 13.173 36.693 1.00 86.94 466 LEU A CA 1
ATOM 3770 C C . LEU A 1 466 ? 9.899 13.522 38.148 1.00 86.94 466 LEU A C 1
ATOM 3772 O O . LEU A 1 466 ? 9.605 12.727 39.042 1.00 86.94 466 LEU A O 1
ATOM 3776 N N . ASN A 1 467 ? 10.503 14.688 38.380 1.00 86.62 467 ASN A N 1
ATOM 3777 C CA . ASN A 1 467 ? 10.887 15.140 39.713 1.00 86.62 467 ASN A CA 1
ATOM 3778 C C . ASN A 1 467 ? 9.860 16.084 40.355 1.00 86.62 467 ASN A C 1
ATOM 3780 O O . ASN A 1 467 ? 10.077 16.495 41.495 1.00 86.62 467 ASN A O 1
ATOM 3784 N N . ASP A 1 468 ? 8.766 16.436 39.669 1.00 83.75 468 ASP A N 1
ATOM 3785 C CA . ASP A 1 468 ? 7.680 17.212 40.270 1.00 83.75 468 ASP A CA 1
ATOM 3786 C C . ASP A 1 468 ? 6.900 16.326 41.262 1.00 83.75 468 ASP A C 1
ATOM 3788 O O . ASP A 1 468 ? 6.223 15.381 40.844 1.00 83.75 468 ASP A O 1
ATOM 3792 N N . PRO A 1 469 ? 6.926 16.624 42.577 1.00 79.06 469 PRO A N 1
ATOM 3793 C CA . PRO A 1 469 ? 6.202 15.840 43.576 1.00 79.06 469 PRO A CA 1
ATOM 3794 C C . PRO A 1 469 ? 4.677 15.870 43.397 1.00 79.06 469 PRO A C 1
ATOM 3796 O O . PRO A 1 469 ? 3.976 15.090 44.039 1.00 79.06 469 PRO A O 1
ATOM 3799 N N . LYS A 1 470 ? 4.154 16.794 42.580 1.00 81.06 470 LYS A N 1
ATOM 3800 C CA . LYS A 1 470 ? 2.727 16.940 42.267 1.00 81.06 470 LYS A CA 1
ATOM 3801 C C . LYS A 1 470 ? 2.344 16.359 40.903 1.00 81.06 470 LYS A C 1
ATOM 3803 O O . LYS A 1 470 ? 1.184 16.503 40.519 1.00 81.06 470 LYS A O 1
ATOM 3808 N N . ALA A 1 471 ? 3.273 15.729 40.181 1.00 81.56 471 ALA A N 1
ATOM 3809 C CA . ALA A 1 471 ? 2.979 15.118 38.892 1.00 81.56 471 ALA A CA 1
ATOM 3810 C C . ALA A 1 471 ? 1.883 14.053 39.033 1.00 81.56 471 ALA A C 1
ATOM 3812 O O . ALA A 1 471 ? 1.996 13.113 39.823 1.00 81.56 471 ALA A O 1
ATOM 3813 N N . ASP A 1 472 ? 0.815 14.199 38.252 1.00 83.06 472 ASP A N 1
ATOM 3814 C CA . ASP A 1 472 ? -0.219 13.179 38.150 1.00 83.06 472 ASP A CA 1
ATOM 3815 C C . ASP A 1 472 ? 0.231 12.037 37.220 1.00 83.06 472 ASP A C 1
ATOM 3817 O O . ASP A 1 472 ? 1.217 12.130 36.482 1.00 83.06 472 ASP A O 1
ATOM 3821 N N . ASN A 1 473 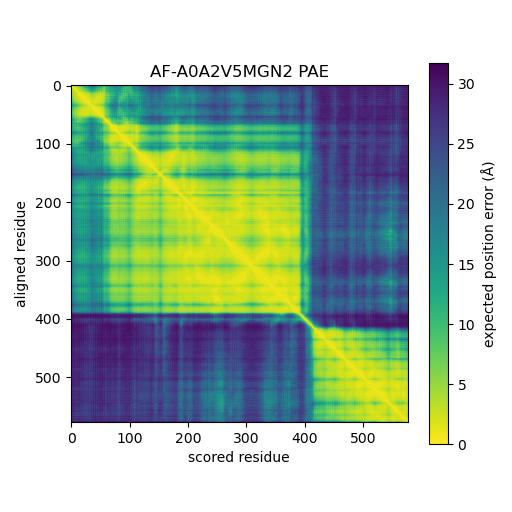? -0.510 10.929 37.229 1.00 82.44 473 ASN A N 1
ATOM 3822 C CA . ASN A 1 473 ? -0.154 9.759 36.421 1.00 82.44 473 ASN A CA 1
ATOM 3823 C C . ASN A 1 473 ? -0.161 10.057 34.921 1.00 82.44 473 ASN A C 1
ATOM 3825 O O . ASN A 1 473 ? 0.613 9.461 34.177 1.00 82.44 473 ASN A O 1
ATOM 3829 N N . THR A 1 474 ? -1.002 10.994 34.484 1.00 80.88 474 THR A N 1
ATOM 3830 C CA . THR A 1 474 ? -1.036 11.480 33.105 1.00 80.88 474 THR A CA 1
ATOM 3831 C C . THR A 1 474 ? 0.307 12.102 32.726 1.00 80.88 474 THR A C 1
ATOM 3833 O O . THR A 1 474 ? 0.912 11.709 31.731 1.00 80.88 474 THR A O 1
ATOM 3836 N N . SER A 1 475 ? 0.821 13.014 33.555 1.00 82.44 475 SER A N 1
ATOM 3837 C CA . SER A 1 475 ? 2.114 13.679 33.357 1.00 82.44 475 SER A CA 1
ATOM 3838 C C . SER A 1 475 ? 3.278 12.686 33.343 1.00 82.44 475 SER A C 1
ATOM 3840 O O . SER A 1 475 ? 4.173 12.782 32.501 1.00 82.44 475 SER A O 1
ATOM 3842 N N . LEU A 1 476 ? 3.248 11.689 34.232 1.00 86.44 476 LEU A N 1
ATOM 3843 C CA . LEU A 1 476 ? 4.265 10.636 34.295 1.00 86.44 476 LEU A CA 1
ATOM 3844 C C . LEU A 1 476 ? 4.218 9.701 33.076 1.00 86.44 476 LEU A C 1
ATOM 3846 O O . LEU A 1 476 ? 5.268 9.302 32.572 1.00 86.44 476 LEU A O 1
ATOM 3850 N N . LEU A 1 477 ? 3.027 9.377 32.558 1.00 83.25 477 LEU A N 1
ATOM 3851 C CA . LEU A 1 477 ? 2.884 8.592 31.327 1.00 83.25 477 LEU A CA 1
ATOM 3852 C C . LEU A 1 477 ? 3.442 9.351 30.121 1.00 83.25 477 LEU A C 1
ATOM 3854 O O . LEU A 1 477 ? 4.177 8.769 29.322 1.00 83.25 477 LEU A O 1
ATOM 3858 N N . PHE A 1 478 ? 3.167 10.653 30.018 1.00 81.69 478 PHE A N 1
ATOM 3859 C CA . PHE A 1 478 ? 3.764 11.499 28.983 1.00 81.69 478 PHE A CA 1
ATOM 3860 C C . PHE A 1 478 ? 5.295 11.523 29.075 1.00 81.69 478 PHE A C 1
ATOM 3862 O O . PHE A 1 478 ? 5.979 11.351 28.065 1.00 81.69 478 PHE A O 1
ATOM 3869 N N . ALA A 1 479 ? 5.849 11.666 30.282 1.00 87.06 479 ALA A N 1
ATOM 3870 C CA . ALA A 1 479 ? 7.290 11.591 30.508 1.00 87.06 479 ALA A CA 1
ATOM 3871 C C . ALA A 1 479 ? 7.880 10.240 30.055 1.00 87.06 479 ALA A C 1
ATOM 3873 O O . ALA A 1 479 ? 8.889 10.210 29.345 1.00 87.06 479 ALA A O 1
ATOM 3874 N N . ALA A 1 480 ? 7.217 9.126 30.387 1.00 86.25 480 ALA A N 1
ATOM 3875 C CA . ALA A 1 480 ? 7.621 7.787 29.959 1.00 86.25 480 ALA A CA 1
ATOM 3876 C C . ALA A 1 480 ? 7.647 7.649 28.426 1.00 86.25 480 ALA A C 1
ATOM 3878 O O . ALA A 1 480 ? 8.602 7.103 27.873 1.00 86.25 480 ALA A O 1
ATOM 3879 N N . GLN A 1 481 ? 6.636 8.178 27.728 1.00 80.50 481 GLN A N 1
ATOM 3880 C CA . GLN A 1 481 ? 6.547 8.142 26.263 1.00 80.50 481 GLN A CA 1
ATOM 3881 C C . GLN A 1 481 ? 7.699 8.898 25.597 1.00 80.50 481 GLN A C 1
ATOM 3883 O O . GLN A 1 481 ? 8.341 8.371 24.684 1.00 80.50 481 GLN A O 1
ATOM 3888 N N . ILE A 1 482 ? 7.994 10.111 26.076 1.00 81.88 482 ILE A N 1
ATOM 3889 C CA . ILE A 1 482 ? 9.104 10.917 25.558 1.00 81.88 482 ILE A CA 1
ATOM 3890 C C . ILE A 1 482 ? 10.422 10.169 25.778 1.00 81.88 482 ILE A C 1
ATOM 3892 O O . ILE A 1 482 ? 11.183 9.971 24.831 1.00 81.88 482 ILE A O 1
ATOM 3896 N N . CYS A 1 483 ? 10.679 9.676 26.992 1.00 87.06 483 CYS A N 1
ATOM 3897 C CA . CYS A 1 483 ? 11.898 8.922 27.280 1.00 87.06 483 CYS A CA 1
ATOM 3898 C C . CYS A 1 483 ? 12.031 7.652 26.439 1.00 87.06 483 CYS A C 1
ATOM 3900 O O . CYS A 1 483 ? 13.132 7.356 25.981 1.00 87.06 483 CYS A O 1
ATOM 3902 N N . ASN A 1 484 ? 10.938 6.934 26.184 1.00 82.81 484 ASN A N 1
ATOM 3903 C CA . ASN A 1 484 ? 10.962 5.748 25.335 1.00 82.81 484 ASN A CA 1
ATOM 3904 C C . ASN A 1 484 ? 11.342 6.103 23.887 1.00 82.81 484 ASN A C 1
ATOM 3906 O O . ASN A 1 484 ? 12.195 5.442 23.301 1.00 82.81 484 ASN A O 1
ATOM 3910 N N . SER A 1 485 ? 10.795 7.197 23.342 1.00 77.94 485 SER A N 1
ATOM 3911 C CA . SER A 1 485 ? 11.156 7.689 22.000 1.00 77.94 485 SER A CA 1
ATOM 3912 C C . SER A 1 485 ? 12.631 8.102 21.880 1.00 77.94 485 SER A C 1
ATOM 3914 O O . SER A 1 485 ? 13.231 7.971 20.817 1.00 77.94 485 SER A O 1
ATOM 3916 N N . LEU A 1 486 ? 13.231 8.543 22.990 1.00 81.38 486 LEU A N 1
ATOM 3917 C CA . LEU A 1 486 ? 14.639 8.935 23.100 1.00 81.38 486 LEU A CA 1
ATOM 3918 C C . LEU A 1 486 ? 15.568 7.778 23.509 1.00 81.38 486 LEU A C 1
ATOM 3920 O O . LEU A 1 486 ? 16.751 8.005 23.777 1.00 81.38 486 LEU A O 1
ATOM 3924 N N . ASN A 1 487 ? 15.042 6.552 23.600 1.00 84.69 487 ASN A N 1
ATOM 3925 C CA . ASN A 1 487 ? 15.753 5.365 24.077 1.00 84.69 487 ASN A CA 1
ATOM 3926 C C . ASN A 1 487 ? 16.385 5.538 25.481 1.00 84.69 487 ASN A C 1
ATOM 3928 O O . ASN A 1 487 ? 17.470 5.039 25.773 1.00 84.69 487 ASN A O 1
ATOM 3932 N N . GLN A 1 488 ? 15.706 6.267 26.370 1.00 91.00 488 GLN A N 1
ATOM 3933 C CA . GLN A 1 488 ? 16.140 6.558 27.742 1.00 91.00 488 GLN A CA 1
ATOM 3934 C C . GLN A 1 488 ? 15.465 5.619 28.744 1.00 91.00 488 GLN A C 1
ATOM 3936 O O . GLN A 1 488 ? 14.726 6.054 29.630 1.00 91.00 488 GLN A O 1
ATOM 3941 N N . LEU A 1 489 ? 15.730 4.318 28.606 1.00 90.50 489 LEU A N 1
ATOM 3942 C CA . LEU A 1 489 ? 15.107 3.261 29.415 1.00 90.50 489 LEU A CA 1
ATOM 3943 C C . LEU A 1 489 ? 15.158 3.497 30.942 1.00 90.50 489 LEU A C 1
ATOM 3945 O O . LEU A 1 489 ? 14.130 3.271 31.581 1.00 90.50 489 LEU A O 1
ATOM 3949 N N . PRO A 1 490 ? 16.247 4.026 31.545 1.00 94.44 490 PRO A N 1
ATOM 3950 C CA . PRO A 1 490 ? 16.271 4.301 32.985 1.00 94.44 490 PRO A CA 1
ATOM 3951 C C . PRO A 1 490 ? 15.200 5.300 33.445 1.00 94.44 490 PRO A C 1
ATOM 3953 O O . PRO A 1 490 ? 14.629 5.152 34.523 1.00 94.44 490 PRO A O 1
ATOM 3956 N N . ARG A 1 491 ? 14.891 6.306 32.619 1.00 93.44 491 ARG A N 1
ATOM 3957 C CA . ARG A 1 491 ? 13.852 7.302 32.921 1.00 93.44 491 ARG A CA 1
ATOM 3958 C C . ARG A 1 491 ? 12.449 6.758 32.670 1.00 93.44 491 ARG A C 1
ATOM 3960 O O . ARG A 1 491 ? 11.529 7.090 33.411 1.00 93.44 491 ARG A O 1
ATOM 3967 N N . VAL A 1 492 ? 12.290 5.880 31.674 1.00 93.75 492 VAL A N 1
ATOM 3968 C CA . VAL A 1 492 ? 11.037 5.131 31.475 1.00 93.75 492 VAL A CA 1
ATOM 3969 C C . VAL A 1 492 ? 10.736 4.280 32.710 1.00 93.75 492 VAL A C 1
ATOM 3971 O O . VAL A 1 492 ? 9.618 4.307 33.214 1.00 93.75 492 VAL A O 1
ATOM 3974 N N . GLU A 1 493 ? 11.739 3.576 33.242 1.00 95.19 493 GLU A N 1
ATOM 3975 C CA . GLU A 1 493 ? 11.606 2.799 34.479 1.00 95.19 493 GLU A CA 1
ATOM 3976 C C . GLU A 1 493 ? 11.220 3.678 35.673 1.00 95.19 493 GLU A C 1
ATOM 3978 O O . GLU A 1 493 ? 10.327 3.304 36.428 1.00 95.19 493 GLU A O 1
ATOM 3983 N N . GLN A 1 494 ? 11.840 4.852 35.832 1.00 94.31 494 GLN A N 1
ATOM 3984 C CA . GLN A 1 494 ? 11.492 5.792 36.903 1.00 94.31 494 GLN A CA 1
ATOM 3985 C C . GLN A 1 494 ? 10.022 6.230 36.816 1.00 94.31 494 GLN A C 1
ATOM 3987 O O . GLN A 1 494 ? 9.293 6.150 37.806 1.00 94.31 494 GLN A O 1
ATOM 3992 N N . ALA A 1 495 ? 9.574 6.633 35.625 1.00 93.12 495 ALA A N 1
ATOM 3993 C CA . ALA A 1 495 ? 8.201 7.058 35.376 1.00 93.12 495 ALA A CA 1
ATOM 3994 C C . ALA A 1 495 ? 7.191 5.940 35.676 1.00 93.12 495 ALA A C 1
ATOM 3996 O O . ALA A 1 495 ? 6.249 6.130 36.447 1.00 93.12 495 ALA A O 1
ATOM 3997 N N . LEU A 1 496 ? 7.418 4.751 35.107 1.00 93.88 496 LEU A N 1
ATOM 3998 C CA . LEU A 1 496 ? 6.560 3.584 35.309 1.00 93.88 496 LEU A CA 1
ATOM 3999 C C . LEU A 1 496 ? 6.563 3.124 36.766 1.00 93.88 496 LEU A C 1
ATOM 4001 O O . LEU A 1 496 ? 5.516 2.734 37.267 1.00 93.88 496 LEU A O 1
ATOM 4005 N N . SER A 1 497 ? 7.694 3.223 37.468 1.00 94.38 497 SER A N 1
ATOM 4006 C CA . SER A 1 497 ? 7.768 2.936 38.900 1.00 94.38 497 SER A CA 1
ATOM 4007 C C . SER A 1 497 ? 6.877 3.885 39.702 1.00 94.38 497 SER A C 1
ATOM 4009 O O . SER A 1 497 ? 6.083 3.419 40.518 1.00 94.38 497 SER A O 1
ATOM 4011 N N . HIS A 1 498 ? 6.919 5.197 39.442 1.00 91.12 498 HIS A N 1
ATOM 4012 C CA . HIS A 1 498 ? 6.039 6.154 40.125 1.00 91.12 498 HIS A CA 1
ATOM 4013 C C . HIS A 1 498 ? 4.555 5.834 39.879 1.00 91.12 498 HIS A C 1
ATOM 4015 O O . HIS A 1 498 ? 3.767 5.788 40.826 1.00 91.12 498 HIS A O 1
ATOM 4021 N N . ILE A 1 499 ? 4.183 5.538 38.628 1.00 90.62 499 ILE A N 1
ATOM 4022 C CA . ILE A 1 499 ? 2.802 5.183 38.263 1.00 90.62 499 ILE A CA 1
ATOM 4023 C C . ILE A 1 499 ? 2.385 3.858 38.914 1.00 90.62 499 ILE A C 1
ATOM 4025 O O . ILE A 1 499 ? 1.271 3.737 39.416 1.00 90.62 499 ILE A O 1
ATOM 4029 N N . ALA A 1 500 ? 3.268 2.859 38.946 1.00 92.00 500 ALA A N 1
ATOM 4030 C CA . ALA A 1 500 ? 2.979 1.552 39.529 1.00 92.00 500 ALA A CA 1
ATOM 4031 C C . ALA A 1 500 ? 2.694 1.651 41.036 1.00 92.00 500 ALA A C 1
ATOM 4033 O O . ALA A 1 500 ? 1.762 1.026 41.542 1.00 92.00 500 ALA A O 1
ATOM 4034 N N . HIS A 1 501 ? 3.451 2.491 41.748 1.00 89.44 501 HIS A N 1
ATOM 4035 C CA . HIS A 1 501 ? 3.239 2.735 43.175 1.00 89.44 501 HIS A CA 1
ATOM 4036 C C . HIS A 1 501 ? 1.982 3.569 43.455 1.00 89.44 501 HIS A C 1
ATOM 4038 O O . HIS A 1 501 ? 1.317 3.330 44.463 1.00 89.44 501 HIS A O 1
ATOM 4044 N N . SER A 1 502 ? 1.617 4.509 42.575 1.00 88.56 502 SER A N 1
ATOM 4045 C CA . SER A 1 502 ? 0.366 5.268 42.707 1.00 88.56 502 SER A CA 1
ATOM 4046 C C . SER A 1 502 ? -0.870 4.455 42.285 1.00 88.56 502 SER A C 1
ATOM 4048 O O . SER A 1 502 ? -1.975 4.712 42.764 1.00 88.56 502 SER A O 1
ATOM 4050 N N . GLN A 1 503 ? -0.696 3.441 41.428 1.00 87.75 503 GLN A N 1
ATOM 4051 C CA . GLN A 1 503 ? -1.743 2.541 40.932 1.00 87.75 503 GLN A CA 1
ATOM 4052 C C . GLN A 1 503 ? -1.393 1.061 41.159 1.00 87.75 503 GLN A C 1
ATOM 4054 O O . GLN A 1 503 ? -1.283 0.287 40.202 1.00 87.75 503 GLN A O 1
ATOM 4059 N N . PRO A 1 504 ? -1.318 0.597 42.419 1.00 89.75 504 PRO A N 1
ATOM 4060 C CA . PRO A 1 504 ? -0.873 -0.764 42.725 1.00 89.75 504 PRO A CA 1
ATOM 4061 C C . PRO A 1 504 ? -1.793 -1.855 42.155 1.00 89.75 504 PRO A C 1
ATOM 4063 O O . PRO A 1 504 ? -1.363 -2.991 41.976 1.00 89.75 504 PRO A O 1
ATOM 4066 N N . ASN A 1 505 ? -3.046 -1.517 41.836 1.00 88.69 505 ASN A N 1
ATOM 4067 C CA . ASN A 1 505 ? -4.039 -2.432 41.267 1.00 88.69 505 ASN A CA 1
ATOM 4068 C C . ASN A 1 505 ? -4.048 -2.474 39.726 1.00 88.69 505 ASN A C 1
ATOM 4070 O O . ASN A 1 505 ? -4.942 -3.104 39.162 1.00 88.69 505 ASN A O 1
ATOM 4074 N N . SER A 1 506 ? -3.105 -1.814 39.045 1.00 87.56 506 SER A N 1
ATOM 4075 C CA . SER A 1 506 ? -2.995 -1.823 37.581 1.00 87.56 506 SER A CA 1
ATOM 4076 C C . SER A 1 506 ? -1.966 -2.866 37.122 1.00 87.56 506 SER A C 1
ATOM 4078 O O . SER A 1 506 ? -0.762 -2.609 37.207 1.00 87.56 506 SER A O 1
ATOM 4080 N N . PRO A 1 507 ? -2.384 -4.067 36.676 1.00 91.81 507 PRO A N 1
ATOM 4081 C CA . PRO A 1 507 ? -1.440 -5.125 36.330 1.00 91.81 507 PRO A CA 1
ATOM 4082 C C . PRO A 1 507 ? -0.626 -4.795 35.068 1.00 91.81 507 PRO A C 1
ATOM 4084 O O . PRO A 1 507 ? 0.519 -5.226 34.969 1.00 91.81 507 PRO A O 1
ATOM 4087 N N . GLU A 1 508 ? -1.173 -4.004 34.139 1.00 90.44 508 GLU A N 1
ATOM 4088 C CA . GLU A 1 508 ? -0.480 -3.558 32.924 1.00 90.44 508 GLU A CA 1
ATOM 4089 C C . GLU A 1 508 ? 0.757 -2.708 33.241 1.00 90.44 508 GLU A C 1
ATOM 4091 O O . GLU A 1 508 ? 1.821 -2.950 32.681 1.00 90.44 508 GLU A O 1
ATOM 4096 N N . VAL A 1 509 ? 0.654 -1.769 34.187 1.00 89.56 509 VAL A N 1
ATOM 4097 C CA . VAL A 1 509 ? 1.769 -0.869 34.533 1.00 89.56 509 VAL A CA 1
ATOM 4098 C C . VAL A 1 509 ? 2.932 -1.652 35.145 1.00 89.56 509 VAL A C 1
ATOM 4100 O O . VAL A 1 509 ? 4.086 -1.439 34.779 1.00 89.56 509 VAL A O 1
ATOM 4103 N N . TRP A 1 510 ? 2.637 -2.608 36.032 1.00 95.19 510 TRP A N 1
ATOM 4104 C CA . TRP A 1 510 ? 3.651 -3.511 36.587 1.00 95.19 510 TRP A CA 1
ATOM 4105 C C . TRP A 1 510 ? 4.294 -4.394 35.514 1.00 95.19 510 TRP A C 1
ATOM 4107 O O . TRP A 1 510 ? 5.493 -4.668 35.571 1.00 95.19 510 TRP A O 1
ATOM 4117 N N . PHE A 1 511 ? 3.510 -4.832 34.529 1.00 94.81 511 PHE A N 1
ATOM 4118 C CA . PHE A 1 511 ? 3.999 -5.651 33.425 1.00 94.81 511 PHE A CA 1
ATOM 4119 C C . PHE A 1 511 ? 4.925 -4.861 32.494 1.00 94.81 511 PHE A C 1
ATOM 4121 O O . PHE A 1 511 ? 5.993 -5.349 32.122 1.00 94.81 511 PHE A O 1
ATOM 4128 N N . ASP A 1 512 ? 4.563 -3.622 32.163 1.00 92.06 512 ASP A N 1
ATOM 4129 C CA . ASP A 1 512 ? 5.406 -2.738 31.361 1.00 92.06 512 ASP A CA 1
ATOM 4130 C C . ASP A 1 512 ? 6.690 -2.348 32.099 1.00 92.06 512 ASP A C 1
ATOM 4132 O O . ASP A 1 512 ? 7.767 -2.375 31.498 1.00 92.06 512 ASP A O 1
ATOM 4136 N N . LEU A 1 513 ? 6.609 -2.084 33.410 1.00 95.94 513 LEU A N 1
ATOM 4137 C CA . LEU A 1 513 ? 7.782 -1.861 34.257 1.00 95.94 513 LEU A CA 1
ATOM 4138 C C . LEU A 1 513 ? 8.730 -3.070 34.226 1.00 95.94 513 LEU A C 1
ATOM 4140 O O . LEU A 1 513 ? 9.933 -2.899 34.021 1.00 95.94 513 LEU A O 1
ATOM 4144 N N . ALA A 1 514 ? 8.192 -4.288 34.348 1.00 96.38 514 ALA A N 1
ATOM 4145 C CA . ALA A 1 514 ? 8.975 -5.518 34.257 1.00 96.38 514 ALA A CA 1
ATOM 4146 C C . ALA A 1 514 ? 9.667 -5.671 32.894 1.00 96.38 514 ALA A C 1
ATOM 4148 O O . ALA A 1 514 ? 10.847 -6.016 32.834 1.00 96.38 514 ALA A O 1
ATOM 4149 N N . GLY A 1 515 ? 8.962 -5.373 31.798 1.00 94.44 515 GLY A N 1
ATOM 4150 C CA . GLY A 1 515 ? 9.531 -5.389 30.450 1.00 94.44 515 GLY A CA 1
ATOM 4151 C C . GLY A 1 515 ? 10.701 -4.413 30.299 1.00 94.44 515 GLY A C 1
ATOM 4152 O O . GLY A 1 515 ? 11.755 -4.782 29.786 1.00 94.44 515 GLY A O 1
ATOM 4153 N N . VAL A 1 516 ? 10.553 -3.182 30.796 1.00 95.38 516 VAL A N 1
ATOM 4154 C CA . VAL A 1 516 ? 11.607 -2.153 30.739 1.00 95.38 516 VAL A CA 1
ATOM 4155 C C . VAL A 1 516 ? 12.811 -2.513 31.617 1.00 95.38 516 VAL A C 1
ATOM 4157 O O . VAL A 1 516 ? 13.955 -2.275 31.225 1.00 95.38 516 VAL A O 1
ATOM 4160 N N . GLN A 1 517 ? 12.588 -3.126 32.780 1.00 97.31 517 GLN A N 1
ATOM 4161 C CA . GLN A 1 517 ? 13.662 -3.630 33.642 1.00 97.31 517 GLN A CA 1
ATOM 4162 C C . GLN A 1 517 ? 14.411 -4.803 32.990 1.00 97.31 517 GLN A C 1
ATOM 4164 O O . GLN A 1 517 ? 15.643 -4.837 33.011 1.00 97.31 517 GLN A O 1
ATOM 4169 N N . ALA A 1 518 ? 13.695 -5.723 32.337 1.00 95.38 518 ALA A N 1
ATOM 4170 C CA . ALA A 1 518 ? 14.291 -6.859 31.634 1.00 95.38 518 ALA A CA 1
ATOM 4171 C C . ALA A 1 518 ? 15.164 -6.424 30.443 1.00 95.38 518 ALA A C 1
ATOM 4173 O O . ALA A 1 518 ? 16.262 -6.959 30.257 1.00 95.38 518 ALA A O 1
ATOM 4174 N N . LEU A 1 519 ? 14.725 -5.416 29.677 1.00 92.31 519 LEU A N 1
ATOM 4175 C CA . LEU A 1 519 ? 15.517 -4.809 28.596 1.00 92.31 519 LEU A CA 1
ATOM 4176 C C . LEU A 1 519 ? 16.817 -4.170 29.106 1.00 92.31 519 LEU A C 1
ATOM 4178 O O . LEU A 1 519 ? 17.824 -4.173 28.404 1.00 92.31 519 LEU A O 1
ATOM 4182 N N . GLN A 1 520 ? 16.812 -3.666 30.341 1.00 94.81 520 GLN A N 1
ATOM 4183 C CA . GLN A 1 520 ? 17.987 -3.106 31.014 1.00 94.81 520 GLN A CA 1
ATOM 4184 C C . GLN A 1 520 ? 18.834 -4.155 31.753 1.00 94.81 520 GLN A C 1
ATOM 4186 O O . GLN A 1 520 ? 19.731 -3.785 32.505 1.00 94.81 520 GLN A O 1
ATOM 4191 N N . GLN A 1 521 ? 18.559 -5.452 31.568 1.00 94.69 521 GLN A N 1
ATOM 4192 C CA . GLN A 1 521 ? 19.252 -6.561 32.245 1.00 94.69 521 GLN A CA 1
ATOM 4193 C C . GLN A 1 521 ? 19.137 -6.528 33.781 1.00 94.69 521 GLN A C 1
ATOM 4195 O O . GLN A 1 521 ? 19.930 -7.140 34.495 1.00 94.69 521 GLN A O 1
ATOM 4200 N N . LYS A 1 522 ? 18.115 -5.847 34.309 1.00 96.56 522 LYS A N 1
ATOM 4201 C CA . LYS A 1 522 ? 17.795 -5.798 35.740 1.00 96.56 522 LYS A CA 1
ATOM 4202 C C . LYS A 1 522 ? 16.906 -6.983 36.109 1.00 96.56 522 LYS A C 1
ATOM 4204 O O . LYS A 1 522 ? 15.716 -6.816 36.368 1.00 96.56 522 LYS A O 1
ATOM 4209 N N . GLU A 1 523 ? 17.471 -8.191 36.059 1.00 96.00 523 GLU A N 1
ATOM 4210 C CA . GLU A 1 523 ? 16.708 -9.440 36.187 1.00 96.00 523 GLU A CA 1
ATOM 4211 C C . GLU A 1 523 ? 15.872 -9.488 37.471 1.00 96.00 523 GLU A C 1
ATOM 4213 O O . GLU A 1 523 ? 14.662 -9.680 37.399 1.00 96.00 523 GLU A O 1
ATOM 4218 N N . THR A 1 524 ? 16.485 -9.264 38.634 1.00 96.25 524 THR A N 1
ATOM 4219 C CA . THR A 1 524 ? 15.792 -9.349 39.928 1.00 96.25 524 THR A CA 1
ATOM 4220 C C . THR A 1 524 ? 14.593 -8.402 39.991 1.00 96.25 524 THR A C 1
ATOM 4222 O O . THR A 1 524 ? 13.486 -8.828 40.310 1.00 96.25 524 THR A O 1
ATOM 4225 N N . GLN A 1 525 ? 14.785 -7.139 39.603 1.00 97.25 525 GLN A N 1
ATOM 4226 C CA . GLN A 1 525 ? 13.723 -6.135 39.601 1.00 97.25 525 GLN A CA 1
ATOM 4227 C C . GLN A 1 525 ? 12.611 -6.494 38.612 1.00 97.25 525 GLN A C 1
ATOM 4229 O O . GLN A 1 525 ? 11.433 -6.389 38.950 1.00 97.25 525 GLN A O 1
ATOM 4234 N N . ALA A 1 526 ? 12.978 -6.961 37.414 1.00 97.44 526 ALA A N 1
ATOM 4235 C CA . ALA A 1 526 ? 12.015 -7.376 36.403 1.00 97.44 526 ALA A CA 1
ATOM 4236 C C . ALA A 1 526 ? 11.136 -8.531 36.901 1.00 97.44 526 ALA A C 1
ATOM 4238 O O . ALA A 1 526 ? 9.923 -8.516 36.698 1.00 97.44 526 ALA A O 1
ATOM 4239 N N . ILE A 1 527 ? 11.729 -9.511 37.589 1.00 97.69 527 ILE A N 1
ATOM 4240 C CA . ILE A 1 527 ? 11.004 -10.637 38.188 1.00 97.69 527 ILE A CA 1
ATOM 4241 C C . ILE A 1 527 ? 10.055 -10.170 39.295 1.00 97.69 527 ILE A C 1
ATOM 4243 O O . ILE A 1 527 ? 8.922 -10.652 39.362 1.00 97.69 527 ILE A O 1
ATOM 4247 N N . ASP A 1 528 ? 10.473 -9.226 40.135 1.00 96.81 528 ASP A N 1
ATOM 4248 C CA . ASP A 1 528 ? 9.636 -8.696 41.214 1.00 96.81 528 ASP A CA 1
ATOM 4249 C C . ASP A 1 528 ? 8.439 -7.899 40.676 1.00 96.81 528 A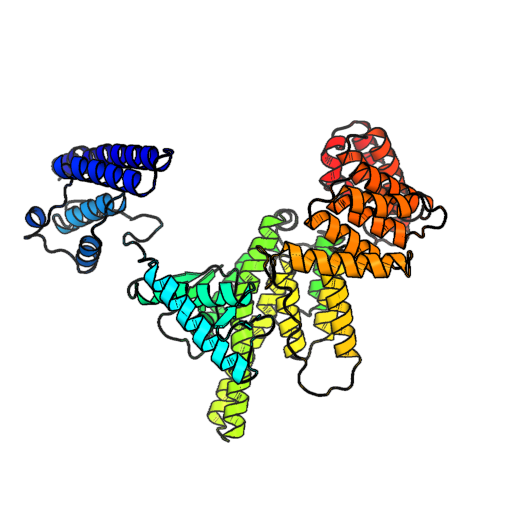SP A C 1
ATOM 4251 O O . ASP A 1 528 ? 7.294 -8.164 41.061 1.00 96.81 528 ASP A O 1
ATOM 4255 N N . SER A 1 529 ? 8.666 -7.001 39.713 1.00 97.44 529 SER A N 1
ATOM 4256 C CA . SER A 1 529 ? 7.594 -6.268 39.024 1.00 97.44 529 SER A CA 1
ATOM 4257 C C . SER A 1 529 ? 6.645 -7.218 38.287 1.00 97.44 529 SER A C 1
ATOM 4259 O O . SER A 1 529 ? 5.423 -7.082 38.384 1.00 97.44 529 SER A O 1
ATOM 4261 N N . LEU A 1 530 ? 7.180 -8.243 37.611 1.00 97.50 530 LEU A N 1
ATOM 4262 C CA . LEU A 1 530 ? 6.369 -9.242 36.915 1.00 97.50 530 LEU A CA 1
ATOM 4263 C C . LEU A 1 530 ? 5.517 -10.054 37.896 1.00 97.50 530 LEU A C 1
ATOM 4265 O O . LEU A 1 530 ? 4.355 -10.337 37.616 1.00 97.50 530 LEU A O 1
ATOM 4269 N N . ARG A 1 531 ? 6.046 -10.399 39.073 1.00 97.06 531 ARG A N 1
ATOM 4270 C CA . ARG A 1 531 ? 5.288 -11.098 40.120 1.00 97.06 531 ARG A CA 1
ATOM 4271 C C . ARG A 1 531 ? 4.089 -10.278 40.589 1.00 97.06 531 ARG A C 1
ATOM 4273 O O . ARG A 1 531 ? 3.000 -10.834 40.748 1.00 97.06 531 ARG A O 1
ATOM 4280 N N . LEU A 1 532 ? 4.265 -8.970 40.780 1.00 96.38 532 LEU A N 1
ATOM 4281 C CA . LEU A 1 532 ? 3.165 -8.060 41.110 1.00 96.38 532 LEU A CA 1
ATOM 4282 C C . LEU A 1 532 ? 2.131 -8.014 39.979 1.00 96.38 532 LEU A C 1
ATOM 4284 O O . LEU A 1 532 ? 0.941 -8.211 40.240 1.00 96.38 532 LEU A O 1
ATOM 4288 N N . ALA A 1 533 ? 2.584 -7.868 38.730 1.00 96.31 533 ALA A N 1
ATOM 4289 C CA . ALA A 1 533 ? 1.719 -7.869 37.552 1.00 96.31 533 ALA A CA 1
ATOM 4290 C C . ALA A 1 533 ? 0.857 -9.138 37.467 1.00 96.31 533 ALA A C 1
ATOM 4292 O O . ALA A 1 533 ? -0.364 -9.059 37.317 1.00 96.31 533 ALA A O 1
ATOM 4293 N N . LEU A 1 534 ? 1.471 -10.316 37.619 1.00 95.88 534 LEU A N 1
ATOM 4294 C CA . LEU A 1 534 ? 0.783 -11.605 37.538 1.00 95.88 534 LEU A CA 1
ATOM 4295 C C . LEU A 1 534 ? -0.183 -11.825 38.703 1.00 95.88 534 LEU A C 1
ATOM 4297 O O . LEU A 1 534 ? -1.291 -12.310 38.486 1.00 95.88 534 LEU A O 1
ATOM 4301 N N . ASN A 1 535 ? 0.177 -11.417 39.922 1.00 94.44 535 ASN A N 1
ATOM 4302 C CA . ASN A 1 535 ? -0.716 -11.498 41.080 1.00 94.44 535 ASN A CA 1
ATOM 4303 C C . ASN A 1 535 ? -1.985 -10.657 40.877 1.00 94.44 535 ASN A C 1
ATOM 4305 O O . ASN A 1 535 ? -3.105 -11.146 41.044 1.00 94.44 535 ASN A O 1
ATOM 4309 N N . VAL A 1 536 ? -1.817 -9.397 40.470 1.00 93.81 536 VAL A N 1
ATOM 4310 C CA . VAL A 1 536 ? -2.941 -8.490 40.217 1.00 93.81 536 VAL A CA 1
ATOM 4311 C C . VAL A 1 536 ? -3.765 -8.977 39.016 1.00 93.81 536 VAL A C 1
ATOM 4313 O O . VAL A 1 536 ? -4.995 -9.014 39.095 1.00 93.81 536 VAL A O 1
ATOM 4316 N N . SER A 1 537 ? -3.113 -9.445 37.945 1.00 93.00 537 SER A N 1
ATOM 4317 C CA . SER A 1 537 ? -3.781 -10.022 36.771 1.00 93.00 537 SER A CA 1
ATOM 4318 C C . SER A 1 537 ? -4.597 -11.266 37.126 1.00 93.00 537 SER A C 1
ATOM 4320 O O . SER A 1 537 ? -5.735 -11.384 36.680 1.00 93.00 537 SER A O 1
ATOM 4322 N N . ALA A 1 538 ? -4.064 -12.178 37.944 1.00 91.75 538 ALA A N 1
ATOM 4323 C CA . ALA A 1 538 ? -4.761 -13.392 38.368 1.00 91.75 538 ALA A CA 1
ATOM 4324 C C . ALA A 1 538 ? -6.001 -13.067 39.216 1.00 91.75 538 ALA A C 1
ATOM 4326 O O . ALA A 1 538 ? -7.080 -13.609 38.981 1.00 91.75 538 ALA A O 1
ATOM 4327 N N . LYS A 1 539 ? -5.887 -12.111 40.150 1.00 92.12 539 LYS A N 1
ATOM 4328 C CA . LYS A 1 539 ? -7.034 -11.615 40.930 1.00 92.12 539 LYS A CA 1
ATOM 4329 C C . LYS A 1 539 ? -8.106 -10.978 40.046 1.00 92.12 539 LYS A C 1
ATOM 4331 O O . LYS A 1 539 ? -9.293 -11.128 40.336 1.00 92.12 539 LYS A O 1
ATOM 4336 N N . ARG A 1 540 ? -7.704 -10.267 38.987 1.00 92.31 540 ARG A N 1
ATOM 4337 C CA . ARG A 1 540 ? -8.629 -9.678 38.011 1.00 92.31 540 ARG A CA 1
ATOM 4338 C C . ARG A 1 540 ? -9.329 -10.758 37.187 1.00 92.31 540 ARG A C 1
ATOM 4340 O O . ARG A 1 540 ? -10.549 -10.731 37.108 1.00 92.31 540 ARG A O 1
ATOM 4347 N N . LEU A 1 541 ? -8.587 -11.736 36.668 1.00 87.50 541 LEU A N 1
ATOM 4348 C CA . LEU A 1 541 ? -9.126 -12.874 35.910 1.00 87.50 541 LEU A CA 1
ATOM 4349 C C . LEU A 1 541 ? -10.121 -13.718 36.714 1.00 87.50 541 LEU A C 1
ATOM 4351 O O . LEU A 1 541 ? -11.117 -14.183 36.168 1.00 87.50 541 LEU A O 1
ATOM 4355 N N . ALA A 1 542 ? -9.885 -13.888 38.018 1.00 89.12 542 ALA A N 1
ATOM 4356 C CA . ALA A 1 542 ? -10.810 -14.601 38.900 1.00 89.12 542 ALA A CA 1
ATOM 4357 C C . ALA A 1 542 ? -12.171 -13.892 39.047 1.00 89.12 542 ALA A C 1
ATOM 4359 O O . ALA A 1 542 ? -13.171 -14.541 39.344 1.00 89.12 542 ALA A O 1
ATOM 4360 N N . LYS A 1 543 ? -12.215 -12.566 38.853 1.00 89.50 543 LYS A N 1
ATOM 4361 C CA . LYS A 1 543 ? -13.444 -11.756 38.898 1.00 89.50 543 LYS A CA 1
ATOM 4362 C C . LYS A 1 543 ? -14.058 -11.539 37.516 1.00 89.50 543 LYS A C 1
ATOM 4364 O O . LYS A 1 543 ? -15.274 -11.449 37.401 1.00 89.50 543 LYS A O 1
ATOM 4369 N N . ASP A 1 544 ? -13.222 -11.452 36.490 1.00 86.06 544 ASP A N 1
ATOM 4370 C CA . ASP A 1 544 ? -13.611 -11.280 35.099 1.00 86.06 544 ASP A CA 1
ATOM 4371 C C . ASP A 1 544 ? -12.810 -12.236 34.211 1.00 86.06 544 ASP A C 1
ATOM 4373 O O . ASP A 1 544 ? -11.673 -11.962 33.823 1.00 86.06 544 ASP A O 1
ATOM 4377 N N . SER A 1 545 ? -13.443 -13.353 33.849 1.00 83.56 545 SER A N 1
ATOM 4378 C CA . SER A 1 545 ? -12.852 -14.368 32.967 1.00 83.56 545 SER A CA 1
ATOM 4379 C C . SER A 1 545 ? -12.503 -13.861 31.558 1.00 83.56 545 SER A C 1
ATOM 4381 O O . SER A 1 545 ? -11.804 -14.557 30.822 1.00 83.56 545 SER A O 1
ATOM 4383 N N . ASN A 1 546 ? -12.971 -12.667 31.170 1.00 77.75 546 ASN A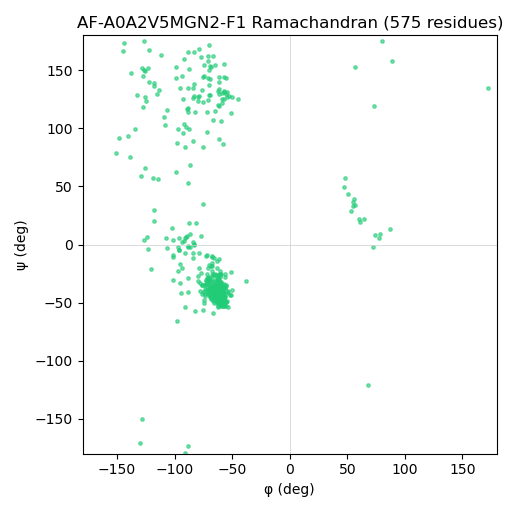 N 1
ATOM 4384 C CA . ASN A 1 546 ? -12.659 -12.034 29.889 1.00 77.75 546 ASN A CA 1
ATOM 4385 C C . ASN A 1 546 ? -11.499 -11.031 29.965 1.00 77.75 546 ASN A C 1
ATOM 4387 O O . ASN A 1 546 ? -11.106 -10.501 28.918 1.00 77.75 546 ASN A O 1
ATOM 4391 N N . ALA A 1 547 ? -10.964 -10.760 31.159 1.00 78.88 547 ALA A N 1
ATOM 4392 C CA . ALA A 1 547 ? -9.862 -9.826 31.338 1.00 78.88 547 ALA A CA 1
ATOM 4393 C C . ALA A 1 547 ? -8.572 -10.322 30.646 1.00 78.88 547 ALA A C 1
ATOM 4395 O O . ALA A 1 547 ? -8.383 -11.528 30.473 1.00 78.88 547 ALA A O 1
ATOM 4396 N N . PRO A 1 548 ? -7.652 -9.419 30.255 1.00 77.00 548 PRO A N 1
ATOM 4397 C CA . PRO A 1 548 ? -6.370 -9.811 29.675 1.00 77.00 548 PRO A CA 1
ATOM 4398 C C . PRO A 1 548 ? -5.575 -10.736 30.600 1.00 77.00 548 PRO A C 1
ATOM 4400 O O . PRO A 1 548 ? -5.405 -10.434 31.787 1.00 77.00 548 PRO A O 1
ATOM 4403 N N . ASN A 1 549 ? -5.065 -11.835 30.038 1.00 84.62 549 ASN A N 1
ATOM 4404 C CA . ASN A 1 549 ? -4.228 -12.785 30.756 1.00 84.62 549 ASN A CA 1
ATOM 4405 C C . ASN A 1 549 ? -2.742 -12.447 30.594 1.00 84.62 549 ASN A C 1
ATOM 4407 O O . ASN A 1 549 ? -2.087 -12.848 29.630 1.00 84.62 549 ASN A O 1
ATOM 4411 N N . LEU A 1 550 ? -2.192 -11.721 31.570 1.00 89.06 550 LEU A N 1
ATOM 4412 C CA . LEU A 1 550 ? -0.786 -11.327 31.521 1.00 89.06 550 LEU A CA 1
ATOM 4413 C C . LEU A 1 550 ? 0.182 -12.503 31.714 1.00 89.06 550 LEU A C 1
ATOM 4415 O O . LEU A 1 550 ? 1.336 -12.390 31.311 1.00 89.06 550 LEU A O 1
ATOM 4419 N N . HIS A 1 551 ? -0.270 -13.647 32.244 1.00 89.12 551 HIS A N 1
ATOM 4420 C CA . HIS A 1 551 ? 0.554 -14.861 32.308 1.00 89.12 551 HIS A CA 1
ATOM 4421 C C . HIS A 1 551 ? 0.889 -15.378 30.910 1.00 89.12 551 HIS A C 1
ATOM 4423 O O . HIS A 1 551 ? 2.064 -15.564 30.596 1.00 89.12 551 HIS A O 1
ATOM 4429 N N . SER A 1 552 ? -0.111 -15.506 30.030 1.00 83.31 552 SER A N 1
ATOM 4430 C CA . SER A 1 552 ? 0.139 -15.895 28.639 1.00 83.31 552 SER A CA 1
ATOM 4431 C C . SER A 1 552 ? 0.988 -14.867 27.896 1.00 83.31 552 SER A C 1
ATOM 4433 O O . SER A 1 552 ? 1.837 -15.251 27.092 1.00 83.31 552 SER A O 1
ATOM 4435 N N . ASN A 1 553 ? 0.809 -13.575 28.195 1.00 82.94 553 ASN A N 1
ATOM 4436 C CA . ASN A 1 553 ? 1.600 -12.509 27.583 1.00 82.94 553 ASN A CA 1
ATOM 4437 C C . ASN A 1 553 ? 3.071 -12.592 28.015 1.00 82.94 553 ASN A C 1
ATOM 4439 O O . ASN A 1 553 ? 3.953 -12.485 27.165 1.00 82.94 553 ASN A O 1
ATOM 4443 N N . ALA A 1 554 ? 3.348 -12.869 29.295 1.00 90.12 554 ALA A N 1
ATOM 4444 C CA . ALA A 1 554 ? 4.708 -13.007 29.821 1.00 90.12 554 ALA A CA 1
ATOM 4445 C C . ALA A 1 554 ? 5.527 -14.079 29.083 1.00 90.12 554 ALA A C 1
ATOM 4447 O O . ALA A 1 554 ? 6.733 -13.930 28.892 1.00 90.12 554 ALA A O 1
ATOM 4448 N N . MET A 1 555 ? 4.875 -15.159 28.637 1.00 84.12 555 MET A N 1
ATOM 4449 C CA . MET A 1 555 ? 5.544 -16.255 27.930 1.00 84.12 555 MET A CA 1
ATOM 4450 C C . MET A 1 555 ? 6.006 -15.887 26.516 1.00 84.12 555 MET A C 1
ATOM 4452 O O . MET A 1 555 ? 6.857 -16.583 25.965 1.00 84.12 555 MET A O 1
ATOM 4456 N N . VAL A 1 556 ? 5.434 -14.842 25.909 1.00 81.44 556 VAL A N 1
ATOM 4457 C CA . VAL A 1 556 ? 5.682 -14.486 24.502 1.00 81.44 556 VAL A CA 1
ATOM 4458 C C . VAL A 1 556 ? 6.254 -13.083 24.313 1.00 81.44 556 VAL A C 1
ATOM 4460 O O . VAL A 1 556 ? 6.912 -12.865 23.300 1.00 81.44 556 VAL A O 1
ATOM 4463 N N . ASP A 1 557 ? 6.089 -12.170 25.275 1.00 82.06 557 ASP A N 1
ATOM 4464 C CA . ASP A 1 557 ? 6.586 -10.791 25.190 1.00 82.06 557 ASP A CA 1
ATOM 4465 C C . ASP A 1 557 ? 8.112 -10.758 25.003 1.00 82.06 557 ASP A C 1
ATOM 4467 O O . ASP A 1 557 ? 8.878 -11.308 25.804 1.00 82.06 557 ASP A O 1
ATOM 4471 N N . SER A 1 558 ? 8.552 -10.130 23.911 1.00 84.94 558 SER A N 1
ATOM 4472 C CA . SER A 1 558 ? 9.955 -10.086 23.500 1.00 84.94 558 SER A CA 1
ATOM 4473 C C . SER A 1 558 ? 10.839 -9.297 24.465 1.00 84.94 558 SER A C 1
ATOM 4475 O O . SER A 1 558 ? 12.028 -9.601 24.571 1.00 84.94 558 SER A O 1
ATOM 4477 N N . ARG A 1 559 ? 10.278 -8.345 25.223 1.00 90.75 559 ARG A N 1
ATOM 4478 C CA . ARG A 1 559 ? 11.013 -7.553 26.224 1.00 90.75 559 ARG A CA 1
ATOM 4479 C C . ARG A 1 559 ? 11.541 -8.425 27.363 1.00 90.75 559 ARG A C 1
ATOM 4481 O O . ARG A 1 559 ? 12.564 -8.106 27.955 1.00 90.75 559 ARG A O 1
ATOM 4488 N N . LEU A 1 560 ? 10.880 -9.553 27.630 1.00 93.75 560 LEU A N 1
ATOM 4489 C CA . LEU A 1 560 ? 11.234 -10.497 28.693 1.00 93.75 560 LEU A CA 1
ATOM 4490 C C . LEU A 1 560 ? 12.187 -11.611 28.224 1.00 93.75 560 LEU A C 1
ATOM 4492 O O . LEU A 1 560 ? 12.512 -12.505 29.003 1.00 93.75 560 LEU A O 1
ATOM 4496 N N . ASN A 1 561 ? 12.645 -11.597 26.966 1.00 91.50 561 ASN A N 1
ATOM 4497 C CA . ASN A 1 561 ? 13.500 -12.659 26.418 1.00 91.50 561 ASN A CA 1
ATOM 4498 C C . ASN A 1 561 ? 14.796 -12.862 27.217 1.00 91.50 561 ASN A C 1
ATOM 4500 O O . ASN A 1 561 ? 15.211 -14.005 27.404 1.00 91.50 561 ASN A O 1
ATOM 4504 N N . SER A 1 562 ? 15.402 -11.775 27.707 1.00 91.94 562 SER A N 1
ATOM 4505 C CA . SER A 1 562 ? 16.653 -11.803 28.479 1.00 91.94 562 SER A CA 1
ATOM 4506 C C . SER A 1 562 ? 16.530 -12.586 29.788 1.00 91.94 562 SER A C 1
ATOM 4508 O O . SER A 1 562 ? 17.482 -13.244 30.191 1.00 91.94 562 SER A O 1
ATOM 4510 N N . ILE A 1 563 ? 15.353 -12.561 30.418 1.00 95.44 563 ILE A N 1
ATOM 4511 C CA . ILE A 1 563 ? 15.101 -13.210 31.712 1.00 95.44 563 ILE A CA 1
ATOM 4512 C C . ILE A 1 563 ? 14.358 -14.545 31.576 1.00 95.44 563 ILE A C 1
ATOM 4514 O O . ILE A 1 563 ? 14.271 -15.308 32.531 1.00 95.44 563 ILE A O 1
ATOM 4518 N N . ARG A 1 564 ? 13.828 -14.866 30.388 1.00 93.31 564 ARG A N 1
ATOM 4519 C CA . ARG A 1 564 ? 12.912 -16.001 30.184 1.00 93.31 564 ARG A CA 1
ATOM 4520 C C . ARG A 1 564 ? 13.516 -17.357 30.554 1.00 93.31 564 ARG A C 1
ATOM 4522 O O . ARG A 1 564 ? 12.793 -18.248 30.986 1.00 93.31 564 ARG A O 1
ATOM 4529 N N . GLN A 1 565 ? 14.821 -17.535 30.363 1.00 91.56 565 GLN A N 1
ATOM 4530 C CA . GLN A 1 565 ? 15.513 -18.791 30.677 1.00 91.56 565 GLN A CA 1
ATOM 4531 C C . GLN A 1 565 ? 15.983 -18.875 32.132 1.00 91.56 565 GLN A C 1
ATOM 4533 O O . GLN A 1 565 ? 16.541 -19.895 32.533 1.00 91.56 565 GLN A O 1
ATOM 4538 N N . SER A 1 566 ? 15.776 -17.827 32.932 1.00 94.69 566 SER A N 1
ATOM 4539 C CA . SER A 1 566 ? 16.269 -17.826 34.299 1.00 94.69 566 SER A CA 1
ATOM 4540 C C . SER A 1 566 ? 15.422 -18.724 35.210 1.00 94.69 566 SER A C 1
ATOM 4542 O O . SER A 1 566 ? 14.197 -18.811 35.041 1.00 94.69 566 SER A O 1
ATOM 4544 N N . PRO A 1 567 ? 16.034 -19.399 36.205 1.00 95.75 567 PRO A N 1
ATOM 4545 C CA . PRO A 1 567 ? 15.295 -20.242 37.144 1.00 95.75 567 PRO A CA 1
ATOM 4546 C C . PRO A 1 567 ? 14.183 -19.482 37.878 1.00 95.75 567 PRO A C 1
ATOM 4548 O O . PRO A 1 567 ? 13.093 -20.019 38.072 1.00 95.75 567 PRO A O 1
ATOM 4551 N N . ALA A 1 568 ? 14.434 -18.218 38.236 1.00 94.25 568 ALA A N 1
ATOM 4552 C CA . ALA A 1 568 ? 13.472 -17.370 38.932 1.00 94.25 568 ALA A CA 1
ATOM 4553 C C . ALA A 1 568 ? 12.244 -17.058 38.060 1.00 94.25 568 ALA A C 1
ATOM 4555 O O . ALA A 1 568 ? 11.114 -17.127 38.550 1.00 94.25 568 ALA A O 1
ATOM 4556 N N . PHE A 1 569 ? 12.447 -16.788 36.765 1.00 96.00 569 PHE A N 1
ATOM 4557 C CA . PHE A 1 569 ? 11.353 -16.607 35.811 1.00 96.00 569 PHE A CA 1
ATOM 4558 C C . PHE A 1 569 ? 10.534 -17.885 35.643 1.00 96.00 569 PHE A C 1
ATOM 4560 O O . PHE A 1 569 ? 9.310 -17.857 35.746 1.00 96.00 569 PHE A O 1
ATOM 4567 N N . GLN A 1 570 ? 11.199 -19.022 35.429 1.00 95.25 570 GLN A N 1
ATOM 4568 C CA . GLN A 1 570 ? 10.531 -20.311 35.230 1.00 95.25 570 GLN A CA 1
ATOM 4569 C C . GLN A 1 570 ? 9.700 -20.716 36.452 1.00 95.25 570 GLN A C 1
ATOM 4571 O O . GLN A 1 570 ? 8.551 -21.138 36.314 1.00 95.25 570 GLN A O 1
ATOM 4576 N N . GLN A 1 571 ? 10.244 -20.519 37.656 1.00 95.12 571 GLN A N 1
ATOM 4577 C CA . GLN A 1 571 ? 9.525 -20.765 38.902 1.00 95.12 571 GLN A CA 1
ATOM 4578 C C . GLN A 1 571 ? 8.325 -19.822 39.064 1.00 95.12 571 GLN A C 1
ATOM 4580 O O . GLN A 1 571 ? 7.250 -20.273 39.461 1.00 95.12 571 GLN A O 1
ATOM 4585 N N . LEU A 1 572 ? 8.486 -18.535 38.730 1.00 95.25 572 LEU A N 1
ATOM 4586 C CA . LEU A 1 572 ? 7.401 -17.557 38.779 1.00 95.25 572 LEU A CA 1
ATOM 4587 C C . LEU A 1 572 ? 6.274 -17.921 37.803 1.00 95.25 572 LEU A C 1
ATOM 4589 O O . LEU A 1 572 ? 5.119 -17.986 38.201 1.00 95.25 572 LEU A O 1
ATOM 4593 N N . ILE A 1 573 ? 6.579 -18.204 36.538 1.00 94.06 573 ILE A N 1
ATOM 4594 C CA . ILE A 1 573 ? 5.558 -18.567 35.543 1.00 94.06 573 ILE A CA 1
ATOM 4595 C C . ILE A 1 573 ? 4.850 -19.876 35.915 1.00 94.06 573 ILE A C 1
ATOM 4597 O O . ILE A 1 573 ? 3.641 -20.001 35.706 1.00 94.06 573 ILE A O 1
ATOM 4601 N N . ALA A 1 574 ? 5.560 -20.840 36.508 1.00 91.50 574 ALA A N 1
ATOM 4602 C CA . ALA A 1 574 ? 4.966 -22.097 36.952 1.00 91.50 574 ALA A CA 1
ATOM 4603 C C . ALA A 1 574 ? 3.946 -21.928 38.094 1.00 91.50 574 ALA A C 1
ATOM 4605 O O . ALA A 1 574 ? 3.025 -22.738 38.183 1.00 91.50 574 ALA A O 1
ATOM 4606 N N . SER A 1 575 ? 4.066 -20.890 38.936 1.00 89.62 575 SER A N 1
ATOM 4607 C CA . SER A 1 575 ? 3.152 -20.665 40.069 1.00 89.62 575 SER A CA 1
ATOM 4608 C C . SER A 1 575 ? 1.803 -20.040 39.694 1.00 89.62 575 SER A C 1
ATOM 4610 O O . SER A 1 575 ? 0.939 -19.927 40.556 1.00 89.62 575 SER A O 1
ATOM 4612 N N . TYR A 1 576 ? 1.624 -19.620 38.439 1.00 83.06 576 TYR A N 1
ATOM 4613 C CA . TYR A 1 576 ? 0.395 -18.991 37.929 1.00 83.06 576 TYR A CA 1
ATOM 4614 C C . TYR A 1 576 ? -0.265 -19.813 36.804 1.00 83.06 576 TYR A C 1
ATOM 4616 O O . TYR A 1 576 ? -1.024 -19.256 36.012 1.00 83.06 576 TYR A O 1
ATOM 4624 N N . LYS A 1 577 ? 0.060 -21.114 36.720 1.00 61.81 577 LYS A N 1
ATOM 4625 C CA . LYS A 1 577 ? -0.546 -22.070 35.779 1.00 61.81 577 LYS A CA 1
ATOM 4626 C C . LYS A 1 577 ? -2.033 -22.297 36.016 1.00 61.81 577 LYS A C 1
ATOM 4628 O O . LYS A 1 577 ? -2.433 -22.374 37.199 1.00 61.81 577 LYS A O 1
#

Sequence (577 aa):
RKRLAEDLNKRVLDREFRERRKLEDDLMDIEFTQLDSTEKERRKNARVEKYRNGGYQLYSPDRFQQVKVSDRTTKFMEENPASHTLIRLDRILLEEAYPGLIARSLGGVYPDREIKTATPDDSQRCFHEYLEDAQRRLQLKQLRPGEDVKVIDNRVQVSGQVAVMAINGLLTKVMFDKNPDHEFYVEESFPLEWMYPHLSPYGIIMKINRQQLPELTQEMVDKDHEFWSKYSARAIGNWITYDTPVSNLCAFAEKVYYRRDYRGFKGAPEFIRDSDGQKAFSKLRSSIAGVYAWRVQKSAAEMQKALTENNNAEYQRKTAEYQRVLREADFAFKQSYAFCPYSPEAIFRYVNLLVSIGRVEDARTIAVTSQKLDPLNANMDNLIQELNRISGGPRSAAPGPVPPVAMTAGGTSSASPQDQMAQQIAQLEAMVKENSNNLQAVYQLALGYAQIQQPDKALTLVDRLLNDPKADNTSLLFAAQICNSLNQLPRVEQALSHIAHSQPNSPEVWFDLAGVQALQQKETQAIDSLRLALNVSAKRLAKDSNAPNLHSNAMVDSRLNSIRQSPAFQQLIASYK

Nearest PDB structures (foldseek):
  8cqq-assembly1_A  TM=3.465E-01  e=2.574E-05  synthetic construct
  7y4i-assembly1_A  TM=2.550E-01  e=1.168E-04  Arabidopsis thaliana
  4kyo-assembly1_D  TM=4.500E-01  e=4.941E-02  Homo sapiens
  4kyo-assembly1_B  TM=4.000E-01  e=2.368E-02  Homo sapiens
  8g0l-assembly1_B  TM=6.402E-01  e=5.975E-01  Homo sapiens

pLDDT: mean 85.13, std 13.7, range [29.22, 98.88]

Radius of gyration: 30.62 Å; Cα contacts (8 Å, |Δi|>4): 633; chains: 1; bounding box: 71×71×87 Å

Mean predicted aligned error: 15.55 Å

Secondary structure (DSSP, 8-state):
-HHHHHIIIIIIIHHHHHHHHHHHHHHHHHHTSS--HHHHHHHHHHHHHHHHHTT--S--HHHHTTS---HHHHHHHHT---SHHHHHHHHHHHHHHSTTTSPPP---SS-SSPP-PPPHHHHHHHHHHHHHHHHHHHHTT-PPTT-EEEEETTEEEEESHHHHHHHHHHHHHHHHHH-TTS-EEE--SS--GGGGGGEEEETTEEEE-SSPPSS--HHHHHHHHHHHHHHHHHHT-S---TT--HHHHHHHIIIIIIS---TT--S-HHHHH-HHHHHHHHHHHHHHHHHHHHHHHHHHHHHHHHHHTT-HHHHHHHHHHHHHHHHHHHHHHHHHHHH-TT-HHHHHHHHHHHHHTT-HHHHHHHHHHHHHHSTT-HHHHHHHHHHHHHHHS---SPPPPPPP----SS---SS-HHHHHHHHHHHHHHHHHH-TT-HHHHHHHHHHHHHTT-HHHHHHHHHHHHH-TT--HHHHHHHHHHHHHTT-HHHHHHHHHHHHHH-TT-HHHHHHHHHHHHHTT-HHHHHHHHHHHHHHHHHHHHH-TTS--HHHHHTT-GGGTTTTTSHHHHHHHHTT-

Foldseek 3Di:
DVVVQCCCVPVQLVQLVVLQVVLVVVLVVLVPDPDDPVVSVVVNVVSLVVSVVVPSQLDDCVVLVPFPDDPVLVVLVVLVDRHPLSSVSSLSSVCRRQPPPDDDDPDDPDDSHDQDADDPVQLVVLLVVLQVVQVVCVVVVNDDVPWDWDQDPNGIDTDKPVSVLQSVLSRVVVSCVSCVPDWDKDDDPDDRPVQLQQWADDQLTITRHPDGDPACDPVSLVVNVVSVLVVCCAAFNSPDDLPDALVVLLVLCCCCQVQVPCVVTRYDNVLSLDPVSLQSSLSSLLVNLVSLLVQLVVLVVQLVVCVVVVNPVSNVVSVVRNVSSLSSSQRSLSSSCSSPLQHLSSLLSNLQSCLQVPNLVSNLSSLVSNCSSPVPPVVSVVSNVVSVCVVPDDDDDRDDGPDRPPPPPDTDDPDPNVVVLVVLLVVLVVVCVVPVPPLVSLLVNLVSCVVVVNNVVSVVSLVCLLPPPPRDLVSLVSSLSSCVVVVNLVSVLSSLVVNCVVCLLALVSLQVNLLSCLLVVVQVSSLVSNLSSQVSQLVVCVVPVSGRRVLVVCQSPPSNVSNCPPPSNVVSSVVND